Protein AF-0000000079071720 (afdb_homodimer)

Radius of gyration: 25.66 Å; Cα contacts (8 Å, |Δi|>4): 1327; chains: 2; bounding box: 51×74×59 Å

InterPro domains:
  IPR006680 Amidohydrolase-related [PF04909] (15-320)
  IPR032465 2-amino-3-carboxymuconate-6-semialdehyde decarboxylase [PTHR21240] (14-320)
  IPR032466 Metal-dependent hydrolase [SSF51556] (15-320)

Foldseek 3Di:
DPCLVQLPALLGAFEAAAEEAQDPLNQVQCVVLVNQAFLNHPGDDDDDPVVVVVLCSHHNNQAYEYDHAPPAQDSPDLVSSLVSQVVVLLVQLVSCVVPPLHYAYAGEASPPPQVSRQVVQCCSVPPSVHLAHEDEQDDPQHGCLDPSNVVVLVSCLVSLGEYEYHYHAHPCCVVPVVSPRCVVQVRLVSLLVRLLSCQQSCVCVVRVSYAYEREQLNRCCLPCQVVSQVVQCVVPPPPGGNSLVSQQSHAYENEDCCPPPSNLSSCNSYNLLRYAYHHNPPSPPSVRSSVVSNCLSPDPSADPVSSVNRRHVSVCVSRVVSPDDD/DPCLPQLPALLGAFEAAAEEAQDPLNQVQCVVLVNQAFLNHPGDDDDDPVVVVVLCSHHNNQAYEYDHAPPAQDSPDLVSSLVSQVVVLLVQLVSCVVPPLHYAYAGEASPPPQVSRQVVQCCSVPPSVHLAHEDEQDDPQHGCLDPSNVVVLVSCLVSLGEYEYHYHAHPPCVVPVVSPRCVVQVRLVSLLVRLLSCQQSCVCVVRVSYAYEREQLNRCCLPCQVVSQVVQCVVPPPPGGNSLVSQQSHAYENEDCCPPPSNLSSCNSYNLLRYAYHHNPPSPPSVRSSVVSNCLSVDPSADPVSSVNRRHVSVCVSRVSSPDDD

Solvent-accessible surface area (backbone atoms only — not comparable to full-atom values): 32870 Å² total; per-residue (Å²): 132,84,70,73,67,67,37,88,15,58,35,51,57,15,37,26,68,34,28,43,57,58,50,73,66,56,52,50,53,32,50,74,65,67,48,53,38,54,61,59,35,90,48,72,63,79,62,47,74,67,60,51,51,51,52,26,50,63,33,3,35,51,26,33,27,33,23,71,54,64,80,60,53,50,82,87,40,66,69,59,6,45,52,43,21,52,50,53,39,51,54,42,44,49,52,22,68,75,34,72,74,39,39,44,30,25,32,54,50,25,56,75,43,51,69,59,21,41,53,44,47,50,40,34,55,66,73,62,60,33,68,29,33,39,41,58,28,51,44,96,76,41,40,69,36,41,72,82,41,45,68,43,48,52,53,36,25,76,64,48,30,39,34,37,45,38,43,36,73,52,90,53,40,87,76,67,41,81,89,46,37,27,73,60,53,45,20,34,51,33,39,35,50,23,52,49,40,21,48,73,61,37,42,53,74,76,33,68,47,38,44,44,30,34,47,45,26,38,33,38,35,35,42,38,46,57,35,47,32,49,51,38,33,73,73,47,45,91,74,31,60,61,46,61,64,54,56,47,70,36,31,26,20,39,16,65,46,19,70,83,45,17,45,62,29,27,52,68,56,38,50,52,77,34,28,32,35,23,43,39,31,56,81,39,48,68,68,54,41,49,47,45,33,46,48,60,57,66,38,82,86,47,53,73,70,42,42,46,23,23,30,28,52,35,49,25,71,78,40,55,87,75,37,79,83,126,132,82,71,72,68,66,38,87,15,60,35,50,57,16,36,25,69,34,30,43,59,58,50,72,68,54,52,49,53,33,49,75,66,66,48,52,38,54,60,58,35,92,49,72,64,78,62,47,75,65,60,51,50,51,51,26,51,64,33,2,36,50,26,34,27,31,24,70,52,64,80,60,51,51,82,88,42,67,69,59,5,45,54,43,21,53,49,52,38,51,52,42,45,50,52,23,68,74,34,73,73,39,38,43,30,25,31,55,50,26,56,74,43,50,69,59,20,40,53,44,48,51,41,35,54,67,72,62,60,33,69,29,34,40,41,59,28,52,45,96,77,40,40,68,38,40,74,82,40,46,69,42,47,50,54,38,24,75,64,48,31,40,34,37,46,39,41,37,74,53,91,52,40,88,77,66,40,82,88,48,38,28,73,59,52,47,19,34,52,34,39,35,51,23,53,49,39,21,46,74,61,39,44,54,74,74,32,67,47,39,43,43,32,34,47,44,26,37,33,39,37,34,44,40,44,57,35,46,32,49,50,37,33,74,72,47,45,90,74,32,61,62,45,62,65,55,57,49,68,37,30,26,21,40,16,65,47,18,70,82,46,15,45,62,29,27,52,69,57,36,50,54,77,35,27,33,35,23,42,40,31,55,82,37,48,67,68,53,41,48,48,43,34,46,47,60,58,67,39,83,87,47,52,73,73,41,42,47,23,23,30,28,52,35,48,26,71,76,39,56,86,75,37,80,82,126

pLDDT: mean 95.18, std 9.93, range [27.53, 98.94]

Secondary structure (DSSP, 8-state):
-------SSTTTTEEEEEEE---HHHHHHHHHTT-SSGGG-SSPPP--HHHHHHHHHHHTEEEEEEE--TTTT-SS-HHHHHHHHHHHHHHHHHHHHHSTTTEEEEE---TT-HHHHHHHHHIIIIIS--SEEEEESEETTEETTSGGGHHHHHHHHHTT-EEEEE----TTHHHHSTTS-TTTTHHHHHHHHHHHHHHHTTHHHH-TT-EEEESGGGTTHHHHHHHHHHHHHHHHGGG---HHHHHHTSEEE-TTT-TTTHHHHHHHHS-GGGEE----TTTS-HHHHHHHHHHHHH-SSS-HHHHHIIIIIHHHHH-GGGS---/-------SSTTTTEEEEEEE---HHHHHHHHHTT-SSGGG-SSPPP--HHHHHHHHHHHTEEEEEEE--TTTT-SS-HHHHHHHHHHHHHHHHHHHHHSTTTEEEEE---TT-HHHHHHHHHIIIIIS--SEEEEESEETTEETTSGGGHHHHHHHHHTT-EEEEE----TTHHHHSTTS-TTTTHHHHHHHHHHHHHHHTTHHHH-TT-EEEESGGGTTHHHHHHHHHHHHHHHHGGG---HHHHHHTSEEE-TTT-TTTHHHHHHHHS-GGGEE----TTTS-HHHHHHHHHHHHH-SSS-HHHHHIIIIIHHHHH-GGGS---

Sequence (652 aa):
MHTTDAASGALGGAIDVHAHFVTSTLRTAMRDAGVEHPDGMPAIPEWSPQSALRLMDGTGVRAALLSVSSPGVHFGDDGAAVRLARSVNDEGAALVAEHPGRFGLMASLPLPDVAAAVSEAERALGELGADGIILLTQYAGRHLGDPVYEPLMAVLNERAAVVCLHPTSPVCWEATAMGYPRPMLEFPFETTRAVTNLILGGTVDRYPRISFVVPHAGAALPVLADRIAAFAMMRQGAAAVDAISSLRRLYFDVAGFSSPRALPALLGLTDDEHTLYGSDFPFTPDWVVEALAADLAASKVLTPPQMRRVRDENAVRLFPRFGPALMHTTDAASGALGGAIDVHAHFVTSTLRTAMRDAGVEHPDGMPAIPEWSPQSALRLMDGTGVRAALLSVSSPGVHFGDDGAAVRLARSVNDEGAALVAEHPGRFGLMASLPLPDVAAAVSEAERALGELGADGIILLTQYAGRHLGDPVYEPLMAVLNERAAVVCLHPTSPVCWEATAMGYPRPMLEFPFETTRAVTNLILGGTVDRYPRISFVVPHAGAALPVLADRIAAFAMMRQGAAAVDAISSLRRLYFDVAGFSSPRALPALLGLTDDEHTLYGSDFPFTPDWVVEALAADLAASKVLTPPQMRRVRDENAVRLFPRFGPAL

Structure (mmCIF, N/CA/C/O backbone):
data_AF-0000000079071720-model_v1
#
loop_
_entity.id
_entity.type
_entity.pdbx_description
1 polymer '6-methylsalicylate decarboxylase'
#
loop_
_atom_site.group_PDB
_atom_site.id
_atom_site.type_symbol
_atom_site.label_atom_id
_atom_site.label_alt_id
_atom_site.label_comp_id
_atom_site.label_asym_id
_atom_site.label_entity_id
_atom_site.label_seq_id
_atom_site.pdbx_PDB_ins_code
_atom_site.Cartn_x
_atom_site.Cartn_y
_atom_site.Cartn_z
_atom_site.occupancy
_atom_site.B_iso_or_equiv
_atom_site.auth_seq_id
_atom_site.auth_comp_id
_atom_site.auth_asym_id
_atom_site.auth_atom_id
_atom_site.pdbx_PDB_model_num
ATOM 1 N N . MET A 1 1 ? 23.453 32.594 28.969 1 27.53 1 MET A N 1
ATOM 2 C CA . MET A 1 1 ? 23.938 31.219 28.953 1 27.53 1 MET A CA 1
ATOM 3 C C . MET A 1 1 ? 22.781 30.234 28.859 1 27.53 1 MET A C 1
ATOM 5 O O . MET A 1 1 ? 22.156 29.906 29.875 1 27.53 1 MET A O 1
ATOM 9 N N . HIS A 1 2 ? 21.844 30.422 27.891 1 30.25 2 HIS A N 1
ATOM 10 C CA . HIS A 1 2 ? 20.594 29.703 27.656 1 30.25 2 HIS A CA 1
ATOM 11 C C . HIS A 1 2 ? 20.844 28.203 27.484 1 30.25 2 HIS A C 1
ATOM 13 O O . HIS A 1 2 ? 21.484 27.781 26.516 1 30.25 2 HIS A O 1
ATOM 19 N N . THR A 1 3 ? 21.156 27.578 28.562 1 32.97 3 THR A N 1
ATOM 20 C CA . THR A 1 3 ? 21.312 26.141 28.688 1 32.97 3 THR A CA 1
ATOM 21 C C . THR A 1 3 ? 20.172 25.406 27.969 1 32.97 3 THR A C 1
ATOM 23 O O . THR A 1 3 ? 19 25.578 28.312 1 32.97 3 THR A O 1
ATOM 26 N N . THR A 1 4 ? 20.234 25.406 26.688 1 36.91 4 THR A N 1
ATOM 27 C CA . THR A 1 4 ? 19.328 24.516 25.969 1 36.91 4 THR A CA 1
ATOM 28 C C . THR A 1 4 ? 19.25 23.141 26.656 1 36.91 4 THR A C 1
ATOM 30 O O . THR A 1 4 ? 20.25 22.406 26.688 1 36.91 4 THR A O 1
ATOM 33 N N . ASP A 1 5 ? 18.766 23.125 27.828 1 37.72 5 ASP A N 1
ATOM 34 C CA . ASP A 1 5 ? 18.547 21.844 28.5 1 37.72 5 ASP A CA 1
ATOM 35 C C . ASP A 1 5 ? 18.125 20.766 27.5 1 37.72 5 ASP A C 1
ATOM 37 O O . ASP A 1 5 ? 17.109 20.906 26.812 1 37.72 5 ASP A O 1
ATOM 41 N N . ALA A 1 6 ? 19.125 20.141 26.906 1 47.25 6 ALA A N 1
ATOM 42 C CA . ALA A 1 6 ? 18.844 18.906 26.172 1 47.25 6 ALA A CA 1
ATOM 43 C C . ALA A 1 6 ? 17.672 18.141 26.797 1 47.25 6 ALA A C 1
ATOM 45 O O . ALA A 1 6 ? 17.688 17.859 27.984 1 47.25 6 ALA A O 1
ATOM 46 N N . ALA A 1 7 ? 16.453 18.375 26.391 1 54.22 7 ALA A N 1
ATOM 47 C CA . ALA A 1 7 ? 15.336 17.516 26.781 1 54.22 7 ALA A CA 1
ATOM 48 C C . ALA A 1 7 ? 15.789 16.062 26.891 1 54.22 7 ALA A C 1
ATOM 50 O O . ALA A 1 7 ? 16.391 15.516 25.969 1 54.22 7 ALA A O 1
ATOM 51 N N . SER A 1 8 ? 15.898 15.523 28.016 1 67.94 8 SER A N 1
ATOM 52 C CA . SER A 1 8 ? 16.422 14.258 28.5 1 67.94 8 SER A CA 1
ATOM 53 C C . SER A 1 8 ? 15.727 13.07 27.844 1 67.94 8 SER A C 1
ATOM 55 O O . SER A 1 8 ? 16.156 11.93 28 1 67.94 8 SER A O 1
ATOM 57 N N . GLY A 1 9 ? 14.938 13.367 26.797 1 81.25 9 GLY A N 1
ATOM 58 C CA . GLY A 1 9 ? 14.258 12.227 26.203 1 81.25 9 GLY A CA 1
ATOM 59 C C . GLY A 1 9 ? 15 11.617 25.031 1 81.25 9 GLY A C 1
ATOM 60 O O . GLY A 1 9 ? 16.031 12.133 24.609 1 81.25 9 GLY A O 1
ATOM 61 N N . ALA A 1 10 ? 14.578 10.438 24.547 1 83.19 10 ALA A N 1
ATOM 62 C CA . ALA A 1 10 ? 15.242 9.648 23.5 1 83.19 10 ALA A CA 1
ATOM 63 C C . ALA A 1 10 ? 15.539 10.5 22.281 1 83.19 10 ALA A C 1
ATOM 65 O O . ALA A 1 10 ? 16.531 10.281 21.594 1 83.19 10 ALA A O 1
ATOM 66 N N . LEU A 1 11 ? 14.609 11.508 22.031 1 92.75 11 LEU A N 1
ATOM 67 C CA . LEU A 1 11 ? 14.75 12.359 20.859 1 92.75 11 LEU A CA 1
ATOM 68 C C . LEU A 1 11 ? 15.07 13.797 21.266 1 92.75 11 LEU A C 1
ATOM 70 O O . LEU A 1 11 ? 14.484 14.742 20.734 1 92.75 11 LEU A O 1
ATOM 74 N N . GLY A 1 12 ? 15.961 14.023 22.109 1 92.12 12 GLY A N 1
ATOM 75 C CA . GLY A 1 12 ? 16.266 15.328 22.672 1 92.12 12 GLY A CA 1
ATOM 76 C C . GLY A 1 12 ? 16.328 16.422 21.641 1 92.12 12 GLY A C 1
ATOM 77 O O . GLY A 1 12 ? 17.172 16.391 20.734 1 92.12 12 GLY A O 1
ATOM 78 N N . GLY A 1 13 ? 15.227 17.359 21.703 1 93.94 13 GLY A N 1
ATOM 79 C CA . GLY A 1 13 ? 15.203 18.531 20.828 1 93.94 13 GLY A CA 1
ATOM 80 C C . GLY A 1 13 ? 14.336 18.344 19.594 1 93.94 13 GLY A C 1
ATOM 81 O O . GLY A 1 13 ? 14.227 19.25 18.766 1 93.94 13 GLY A O 1
ATOM 82 N N . ALA A 1 14 ? 13.602 17.266 19.5 1 97.62 14 ALA A N 1
ATOM 83 C CA . ALA A 1 14 ? 12.836 16.922 18.312 1 97.62 14 ALA A CA 1
ATOM 84 C C . ALA A 1 14 ? 11.68 17.891 18.094 1 97.62 14 ALA A C 1
ATOM 86 O O . ALA A 1 14 ? 11.164 18.469 19.062 1 97.62 14 ALA A O 1
ATOM 87 N N . ILE A 1 15 ? 11.344 18.141 16.859 1 98.56 15 ILE A N 1
ATOM 88 C CA . ILE A 1 15 ? 10.141 18.844 16.469 1 98.56 15 ILE A CA 1
ATOM 89 C C . ILE A 1 15 ? 9.156 17.875 15.82 1 98.56 15 ILE A C 1
ATOM 91 O O . ILE A 1 15 ? 9.469 17.25 14.797 1 98.56 15 ILE A O 1
ATOM 95 N N . ASP A 1 16 ? 8.031 17.656 16.438 1 98.81 16 ASP A N 1
ATOM 96 C CA . ASP A 1 16 ? 6.969 16.766 15.992 1 98.81 16 ASP A CA 1
ATOM 97 C C . ASP A 1 16 ? 6.035 17.453 15 1 98.81 16 ASP A C 1
ATOM 99 O O . ASP A 1 16 ? 5.207 18.281 15.398 1 98.81 16 ASP A O 1
ATOM 103 N N . VAL A 1 17 ? 6.102 17.078 13.719 1 98.88 17 VAL A N 1
ATOM 104 C CA . VAL A 1 17 ? 5.344 17.812 12.711 1 98.88 17 VAL A CA 1
ATOM 105 C C . VAL A 1 17 ? 3.99 17.141 12.492 1 98.88 17 VAL A C 1
ATOM 107 O O . VAL A 1 17 ? 3.186 17.609 11.68 1 98.88 17 VAL A O 1
ATOM 110 N N . HIS A 1 18 ? 3.736 16.016 13.164 1 98.88 18 HIS A N 1
ATOM 111 C CA . HIS A 1 18 ? 2.508 15.242 13.031 1 98.88 18 HIS A CA 1
ATOM 112 C C . HIS A 1 18 ? 1.931 14.875 14.398 1 98.88 18 HIS A C 1
ATOM 114 O O . HIS A 1 18 ? 1.932 13.703 14.781 1 98.88 18 HIS A O 1
ATOM 120 N N . ALA A 1 19 ? 1.398 15.812 15.07 1 98.81 19 ALA A N 1
ATOM 121 C CA . ALA A 1 19 ? 0.645 15.672 16.312 1 98.81 19 ALA A CA 1
ATOM 122 C C . ALA A 1 19 ? -0.758 16.25 16.172 1 98.81 19 ALA A C 1
ATOM 124 O O . ALA A 1 19 ? -1.001 17.109 15.312 1 98.81 19 ALA A O 1
ATOM 125 N N . HIS A 1 20 ? -1.624 15.734 16.969 1 98.81 20 HIS A N 1
ATOM 126 C CA . HIS A 1 20 ? -3.002 16.203 16.891 1 98.81 20 HIS A CA 1
ATOM 127 C C . HIS A 1 20 ? -3.48 16.766 18.219 1 98.81 20 HIS A C 1
ATOM 129 O O . HIS A 1 20 ? -2.922 16.438 19.266 1 98.81 20 HIS A O 1
ATOM 135 N N . PHE A 1 21 ? -4.426 17.625 18.156 1 98.75 21 PHE A N 1
ATOM 136 C CA . PHE A 1 21 ? -5.199 18.031 19.328 1 98.75 21 PHE A CA 1
ATOM 137 C C . PHE A 1 21 ? -6.68 17.734 19.125 1 98.75 21 PHE A C 1
ATOM 139 O O . PHE A 1 21 ? -7.141 17.594 18 1 98.75 21 PHE A O 1
ATOM 146 N N . VAL A 1 22 ? -7.344 17.453 20.203 1 98.31 22 VAL A N 1
ATOM 147 C CA . VAL A 1 22 ? -8.797 17.312 20.219 1 98.31 22 VAL A CA 1
ATOM 148 C C . VAL A 1 22 ? -9.398 18.391 21.125 1 98.31 22 VAL A C 1
ATOM 150 O O . VAL A 1 22 ? -9.453 18.234 22.344 1 98.31 22 VAL A O 1
ATOM 153 N N . THR A 1 23 ? -9.844 19.422 20.5 1 97.19 23 THR A N 1
ATOM 154 C CA . THR A 1 23 ? -10.438 20.5 21.281 1 97.19 23 THR A CA 1
ATOM 155 C C . THR A 1 23 ? -11.82 20.109 21.781 1 97.19 23 THR A C 1
ATOM 157 O O . THR A 1 23 ? -12.414 19.156 21.297 1 97.19 23 THR A O 1
ATOM 160 N N . SER A 1 24 ? -12.305 20.875 22.766 1 95.75 24 SER A N 1
ATOM 161 C CA . SER A 1 24 ? -13.641 20.609 23.297 1 95.75 24 SER A CA 1
ATOM 162 C C . SER A 1 24 ? -14.703 20.797 22.219 1 95.75 24 SER A C 1
ATOM 164 O O . SER A 1 24 ? -15.648 20.016 22.125 1 95.75 24 SER A O 1
ATOM 166 N N . THR A 1 25 ? -14.492 21.781 21.391 1 98 25 THR A N 1
ATOM 167 C CA . THR A 1 25 ? -15.438 22.047 20.312 1 98 25 THR A CA 1
ATOM 168 C C . THR A 1 25 ? -15.445 20.922 19.297 1 98 25 THR A C 1
ATOM 170 O O . THR A 1 25 ? -16.516 20.484 18.844 1 98 25 THR A O 1
ATOM 173 N N . LEU A 1 26 ? -14.312 20.453 18.938 1 98.5 26 LEU A N 1
ATOM 174 C CA . LEU A 1 26 ? -14.203 19.359 17.969 1 98.5 26 LEU A CA 1
ATOM 175 C C . LEU A 1 26 ? -14.844 18.094 18.531 1 98.5 26 LEU A C 1
ATOM 177 O O . LEU A 1 26 ? -15.602 17.422 17.812 1 98.5 26 LEU A O 1
ATOM 181 N N . ARG A 1 27 ? -14.539 17.781 19.781 1 97.94 27 ARG A N 1
ATOM 182 C CA . ARG A 1 27 ? -15.102 16.578 20.406 1 97.94 27 ARG A CA 1
ATOM 183 C C . ARG A 1 27 ? -16.625 16.625 20.406 1 97.94 27 ARG A C 1
ATOM 185 O O . ARG A 1 27 ? -17.281 15.633 20.078 1 97.94 27 ARG A O 1
ATOM 192 N N . THR A 1 28 ? -17.141 17.766 20.781 1 97.88 28 THR A N 1
ATOM 193 C CA . THR A 1 28 ? -18.594 17.938 20.812 1 97.88 28 THR A CA 1
ATOM 194 C C . THR A 1 28 ? -19.172 17.781 19.406 1 97.88 28 THR A C 1
ATOM 196 O O . THR A 1 28 ? -20.188 17.094 19.234 1 97.88 28 THR A O 1
ATOM 199 N N . ALA A 1 29 ? -18.531 18.391 18.453 1 98.5 29 ALA A N 1
ATOM 200 C CA . ALA A 1 29 ? -19 18.297 17.062 1 98.5 29 ALA A CA 1
ATOM 201 C C . ALA A 1 29 ? -19 16.844 16.578 1 98.5 29 ALA A C 1
ATOM 203 O O . ALA A 1 29 ? -19.953 16.406 15.914 1 98.5 29 ALA A O 1
ATOM 204 N N . MET A 1 30 ? -17.969 16.094 16.906 1 98.19 30 MET A N 1
ATOM 205 C CA . MET A 1 30 ? -17.891 14.688 16.531 1 98.19 30 MET A CA 1
ATOM 206 C C . MET A 1 30 ? -19 13.875 17.172 1 98.19 30 MET A C 1
ATOM 208 O O . MET A 1 30 ? -19.672 13.086 16.516 1 98.19 30 MET A O 1
ATOM 212 N N . ARG A 1 31 ? -19.203 14.125 18.453 1 97.19 31 ARG A N 1
ATOM 213 C CA . ARG A 1 31 ? -20.25 13.414 19.188 1 97.19 31 ARG A CA 1
ATOM 214 C C . ARG A 1 31 ? -21.625 13.719 18.609 1 97.19 31 ARG A C 1
ATOM 216 O O . ARG A 1 31 ? -22.438 12.812 18.406 1 97.19 31 ARG A O 1
ATOM 223 N N . ASP A 1 32 ? -21.812 14.977 18.375 1 97.75 32 ASP A N 1
ATOM 224 C CA . ASP A 1 32 ? -23.094 15.406 17.828 1 97.75 32 ASP A CA 1
ATOM 225 C C . ASP A 1 32 ? -23.344 14.781 16.453 1 97.75 32 ASP A C 1
ATOM 227 O O . ASP A 1 32 ? -24.484 14.523 16.078 1 97.75 32 ASP A O 1
ATOM 231 N N . ALA A 1 33 ? -22.281 14.555 15.75 1 97.75 33 ALA A N 1
ATOM 232 C CA . ALA A 1 33 ? -22.375 13.977 14.414 1 97.75 33 ALA A CA 1
ATOM 233 C C . ALA A 1 33 ? -22.453 12.453 14.477 1 97.75 33 ALA A C 1
ATOM 235 O O . ALA A 1 33 ? -22.516 11.789 13.445 1 97.75 33 ALA A O 1
ATOM 236 N N . GLY A 1 34 ? -22.344 11.906 15.664 1 97 34 GLY A N 1
ATOM 237 C CA . GLY A 1 34 ? -22.422 10.461 15.852 1 97 34 GLY A CA 1
ATOM 238 C C . GLY A 1 34 ? -21.078 9.766 15.648 1 97 34 GLY A C 1
ATOM 239 O O . GLY A 1 34 ? -21.031 8.547 15.469 1 97 34 GLY A O 1
ATOM 240 N N . VAL A 1 35 ? -20 10.508 15.602 1 96.5 35 VAL A N 1
ATOM 241 C CA . VAL A 1 35 ? -18.672 9.945 15.43 1 96.5 35 VAL A CA 1
ATOM 242 C C . VAL A 1 35 ? -18.062 9.625 16.797 1 96.5 35 VAL A C 1
ATOM 244 O O . VAL A 1 35 ? -17.406 10.477 17.406 1 96.5 35 VAL A O 1
ATOM 247 N N . GLU A 1 36 ? -18.266 8.453 17.25 1 95.31 36 GLU A N 1
ATOM 248 C CA . GLU A 1 36 ? -17.719 8 18.531 1 95.31 36 GLU A CA 1
ATOM 249 C C . GLU A 1 36 ? -16.469 7.141 18.328 1 95.31 36 GLU A C 1
ATOM 251 O O . GLU A 1 36 ? -15.602 7.074 19.203 1 95.31 36 GLU A O 1
ATOM 256 N N . HIS A 1 37 ? -16.484 6.457 17.172 1 96.19 37 HIS A N 1
ATOM 257 C CA . HIS A 1 37 ? -15.375 5.59 16.781 1 96.19 37 HIS A CA 1
ATOM 258 C C . HIS A 1 37 ? -14.781 6.023 15.453 1 96.19 37 HIS A C 1
ATOM 260 O O . HIS A 1 37 ? -14.93 5.332 14.445 1 96.19 37 HIS A O 1
ATOM 266 N N . PRO A 1 38 ? -14.062 7.152 15.492 1 96.75 38 PRO A N 1
ATOM 267 C CA . PRO A 1 38 ? -13.57 7.691 14.227 1 96.75 38 PRO A CA 1
ATOM 268 C C . PRO A 1 38 ? -12.703 6.695 13.453 1 96.75 38 PRO A C 1
ATOM 270 O O . PRO A 1 38 ? -11.758 6.141 14.016 1 96.75 38 PRO A O 1
ATOM 273 N N . ASP A 1 39 ? -13.133 6.41 12.203 1 97.69 39 ASP A N 1
ATOM 274 C CA . ASP A 1 39 ? -12.398 5.559 11.273 1 97.69 39 ASP A CA 1
ATOM 275 C C . ASP A 1 39 ? -12.25 4.141 11.82 1 97.69 39 ASP A C 1
ATOM 277 O O . ASP A 1 39 ? -11.297 3.441 11.484 1 97.69 39 ASP A O 1
ATOM 281 N N . GLY A 1 40 ? -13.102 3.758 12.719 1 96.38 40 GLY A N 1
ATOM 282 C CA . GLY A 1 40 ? -13.109 2.41 13.266 1 96.38 40 GLY A CA 1
ATOM 283 C C . GLY A 1 40 ? -12.234 2.264 14.5 1 96.38 40 GLY A C 1
ATOM 284 O O . GLY A 1 40 ? -12.055 1.157 15.008 1 96.38 40 GLY A O 1
ATOM 285 N N . MET A 1 41 ? -11.703 3.381 14.977 1 95.94 41 MET A N 1
ATOM 286 C CA . MET A 1 41 ? -10.914 3.369 16.219 1 95.94 41 MET A CA 1
ATOM 287 C C . MET A 1 41 ? -11.82 3.211 17.438 1 95.94 41 MET A C 1
ATOM 289 O O . MET A 1 41 ? -13.023 3.482 17.359 1 95.94 41 MET A O 1
ATOM 293 N N . PRO A 1 42 ? -11.328 2.803 18.562 1 93.38 42 PRO A N 1
ATOM 294 C CA . PRO A 1 42 ? -12.195 2.443 19.688 1 93.38 42 PRO A CA 1
ATOM 295 C C . PRO A 1 42 ? -12.914 3.648 20.281 1 93.38 42 PRO A C 1
ATOM 297 O O . PRO A 1 42 ? -14.008 3.504 20.828 1 93.38 42 PRO A O 1
ATOM 300 N N . ALA A 1 43 ? -12.242 4.82 20.266 1 95.38 43 ALA A N 1
ATOM 301 C CA . ALA A 1 43 ? -12.836 6.031 20.828 1 95.38 43 ALA A CA 1
ATOM 302 C C . ALA A 1 43 ? -12.117 7.277 20.328 1 95.38 43 ALA A C 1
ATOM 304 O O . ALA A 1 43 ? -11.047 7.184 19.719 1 95.38 43 ALA A O 1
ATOM 305 N N . ILE A 1 44 ? -12.758 8.367 20.484 1 96.88 44 ILE A N 1
ATOM 306 C CA . ILE A 1 44 ? -12.039 9.633 20.391 1 96.88 44 ILE A CA 1
ATOM 307 C C . ILE A 1 44 ? -11.039 9.75 21.531 1 96.88 44 ILE A C 1
ATOM 309 O O . ILE A 1 44 ? -11.422 9.719 22.703 1 96.88 44 ILE A O 1
ATOM 313 N N . PRO A 1 45 ? -9.828 9.852 21.219 1 96.75 45 PRO A N 1
ATOM 314 C CA . PRO A 1 45 ? -8.867 9.859 22.328 1 96.75 45 PRO A CA 1
ATOM 315 C C . PRO A 1 45 ? -8.977 11.102 23.203 1 96.75 45 PRO A C 1
ATOM 317 O O . PRO A 1 45 ? -9.398 12.156 22.734 1 96.75 45 PRO A O 1
ATOM 320 N N . GLU A 1 46 ? -8.602 10.922 24.453 1 95.94 46 GLU A N 1
ATOM 321 C CA . GLU A 1 46 ? -8.461 12.078 25.328 1 95.94 46 GLU A CA 1
ATOM 322 C C . GLU A 1 46 ? -7.23 12.906 24.953 1 95.94 46 GLU A C 1
ATOM 324 O O . GLU A 1 46 ? -6.223 12.359 24.5 1 95.94 46 GLU A O 1
ATOM 329 N N . TRP A 1 47 ? -7.43 14.164 25.141 1 97.88 47 TRP A N 1
ATOM 330 C CA . TRP A 1 47 ? -6.297 15.047 24.891 1 97.88 47 TRP A CA 1
ATOM 331 C C . TRP A 1 47 ? -6.375 16.297 25.766 1 97.88 47 TRP A C 1
ATOM 333 O O . TRP A 1 47 ? -7.457 16.844 25.984 1 97.88 47 TRP A O 1
ATOM 343 N N . SER A 1 48 ? -5.258 16.703 26.281 1 98.06 48 SER A N 1
ATOM 344 C CA . SER A 1 48 ? -5.051 17.969 26.969 1 98.06 48 SER A CA 1
ATOM 345 C C . SER A 1 48 ? -3.646 18.516 26.734 1 98.06 48 SER A C 1
ATOM 347 O O . SER A 1 48 ? -2.732 17.766 26.391 1 98.06 48 SER A O 1
ATOM 349 N N . PRO A 1 49 ? -3.504 19.859 26.797 1 98.25 49 PRO A N 1
ATOM 350 C CA . PRO A 1 49 ? -2.143 20.375 26.672 1 98.25 49 PRO A CA 1
ATOM 351 C C . PRO A 1 49 ? -1.174 19.734 27.672 1 98.25 49 PRO A C 1
ATOM 353 O O . PRO A 1 49 ? -0.016 19.484 27.328 1 98.25 49 PRO A O 1
ATOM 356 N N . GLN A 1 50 ? -1.678 19.391 28.844 1 97.94 50 GLN A N 1
ATOM 357 C CA . GLN A 1 50 ? -0.825 18.812 29.875 1 97.94 50 GLN A CA 1
ATOM 358 C C . GLN A 1 50 ? -0.361 17.406 29.5 1 97.94 50 GLN A C 1
ATOM 360 O O . GLN A 1 50 ? 0.815 17.078 29.656 1 97.94 50 GLN A O 1
ATOM 365 N N . SER A 1 51 ? -1.279 16.625 29.016 1 97.38 51 SER A N 1
ATOM 366 C CA . SER A 1 51 ? -0.907 15.273 28.609 1 97.38 51 SER A CA 1
ATOM 367 C C . SER A 1 51 ? 0.05 15.297 27.422 1 97.38 51 SER A C 1
ATOM 369 O O . SER A 1 51 ? 0.978 14.484 27.344 1 97.38 51 SER A O 1
ATOM 371 N N . ALA A 1 52 ? -0.165 16.203 26.484 1 98.44 52 ALA A N 1
ATOM 372 C CA . ALA A 1 52 ? 0.717 16.359 25.328 1 98.44 52 ALA A CA 1
ATOM 373 C C . ALA A 1 52 ? 2.121 16.766 25.766 1 98.44 52 ALA A C 1
ATOM 375 O O . ALA A 1 52 ? 3.109 16.172 25.344 1 98.44 52 ALA A O 1
ATOM 376 N N . LEU A 1 53 ? 2.186 17.75 26.656 1 98.38 53 LEU A N 1
ATOM 377 C CA . LEU A 1 53 ? 3.469 18.25 27.125 1 98.38 53 LEU A CA 1
ATOM 378 C C . LEU A 1 53 ? 4.227 17.172 27.906 1 98.38 53 LEU A C 1
ATOM 380 O O . LEU A 1 53 ? 5.449 17.062 27.781 1 98.38 53 LEU A O 1
ATOM 384 N N . ARG A 1 54 ? 3.49 16.391 28.688 1 97.56 54 ARG A N 1
ATOM 385 C CA . ARG A 1 54 ? 4.121 15.312 29.422 1 97.56 54 ARG A CA 1
ATOM 386 C C . ARG A 1 54 ? 4.758 14.297 28.484 1 97.56 54 ARG A C 1
ATOM 388 O O . ARG A 1 54 ? 5.895 13.867 28.688 1 97.56 54 ARG A O 1
ATOM 395 N N . LEU A 1 55 ? 4.043 13.922 27.453 1 97.81 55 LEU A N 1
ATOM 396 C CA . LEU A 1 55 ? 4.57 12.969 26.484 1 97.81 55 LEU A CA 1
ATOM 397 C C . LEU A 1 55 ? 5.758 13.562 25.734 1 97.81 55 LEU A C 1
ATOM 399 O O . LEU A 1 55 ? 6.75 12.875 25.484 1 97.81 55 LEU A O 1
ATOM 403 N N . MET A 1 56 ? 5.625 14.82 25.344 1 98.25 56 MET A N 1
ATOM 404 C CA . MET A 1 56 ? 6.711 15.516 24.672 1 98.25 56 MET A CA 1
ATOM 405 C C . MET A 1 56 ? 7.977 15.508 25.516 1 98.25 56 MET A C 1
ATOM 407 O O . MET A 1 56 ? 9.047 15.125 25.047 1 98.25 56 MET A O 1
ATOM 411 N N . ASP A 1 57 ? 7.836 15.859 26.781 1 97.44 57 ASP A N 1
ATOM 412 C CA . ASP A 1 57 ? 8.984 15.891 27.688 1 97.44 57 ASP A CA 1
ATOM 413 C C . ASP A 1 57 ? 9.578 14.492 27.859 1 97.44 57 ASP A C 1
ATOM 415 O O . ASP A 1 57 ? 10.805 14.336 27.859 1 97.44 57 ASP A O 1
ATOM 419 N N . GLY A 1 58 ? 8.742 13.547 27.938 1 96.69 58 GLY A N 1
ATOM 420 C CA . GLY A 1 58 ? 9.188 12.18 28.141 1 96.69 58 GLY A CA 1
ATOM 421 C C . GLY A 1 58 ? 9.945 11.617 26.953 1 96.69 58 GLY A C 1
ATOM 422 O O . GLY A 1 58 ? 10.797 10.734 27.109 1 96.69 58 GLY A O 1
ATOM 423 N N . THR A 1 59 ? 9.664 12.133 25.766 1 97.5 59 THR A N 1
ATOM 424 C CA . THR A 1 59 ? 10.273 11.594 24.562 1 97.5 59 THR A CA 1
ATOM 425 C C . THR A 1 59 ? 11.352 12.539 24.031 1 97.5 59 THR A C 1
ATOM 427 O O . THR A 1 59 ? 12.07 12.195 23.078 1 97.5 59 THR A O 1
ATOM 430 N N . GLY A 1 60 ? 11.438 13.703 24.562 1 97.25 60 GLY A N 1
ATOM 431 C CA . GLY A 1 60 ? 12.469 14.648 24.156 1 97.25 60 GLY A CA 1
ATOM 432 C C . GLY A 1 60 ? 12.008 15.578 23.047 1 97.25 60 GLY A C 1
ATOM 433 O O . GLY A 1 60 ? 12.828 16.25 22.406 1 97.25 60 GLY A O 1
ATOM 434 N N . VAL A 1 61 ? 10.695 15.68 22.859 1 98.12 61 VAL A N 1
ATOM 435 C CA . VAL A 1 61 ? 10.133 16.562 21.844 1 98.12 61 VAL A CA 1
ATOM 436 C C . VAL A 1 61 ? 10.008 17.984 22.391 1 98.12 61 VAL A C 1
ATOM 438 O O . VAL A 1 61 ? 9.32 18.203 23.391 1 98.12 61 VAL A O 1
ATOM 441 N N . ARG A 1 62 ? 10.633 18.891 21.797 1 97.38 62 ARG A N 1
ATOM 442 C CA . ARG A 1 62 ? 10.633 20.266 22.312 1 97.38 62 ARG A CA 1
ATOM 443 C C . ARG A 1 62 ? 9.422 21.031 21.797 1 97.38 62 ARG A C 1
ATOM 445 O O . ARG A 1 62 ? 8.922 21.922 22.484 1 97.38 62 ARG A O 1
ATOM 452 N N . ALA A 1 63 ? 9.016 20.719 20.562 1 98.5 63 ALA A N 1
ATOM 453 C CA . ALA A 1 63 ? 7.859 21.391 19.969 1 98.5 63 ALA A CA 1
ATOM 454 C C . ALA A 1 63 ? 7.027 20.422 19.141 1 98.5 63 ALA A C 1
ATOM 456 O O . ALA A 1 63 ? 7.566 19.484 18.547 1 98.5 63 ALA A O 1
ATOM 457 N N . ALA A 1 64 ? 5.715 20.641 19.094 1 98.81 64 ALA A N 1
ATOM 458 C CA . ALA A 1 64 ? 4.797 19.828 18.312 1 98.81 64 ALA A CA 1
ATOM 459 C C . ALA A 1 64 ? 3.822 20.688 17.531 1 98.81 64 ALA A C 1
ATOM 461 O O . ALA A 1 64 ? 3.225 21.625 18.078 1 98.81 64 ALA A O 1
ATOM 462 N N . LEU A 1 65 ? 3.752 20.438 16.234 1 98.81 65 LEU A N 1
ATOM 463 C CA . LEU A 1 65 ? 2.748 21.094 15.414 1 98.81 65 LEU A CA 1
ATOM 464 C C . LEU A 1 65 ? 1.402 20.391 15.523 1 98.81 65 LEU A C 1
ATOM 466 O O . LEU A 1 65 ? 1.268 19.234 15.102 1 98.81 65 LEU A O 1
ATOM 470 N N . LEU A 1 66 ? 0.378 21.078 16.031 1 98.88 66 LEU A N 1
ATOM 471 C CA . LEU A 1 66 ? -0.934 20.516 16.328 1 98.88 66 LEU A CA 1
ATOM 472 C C . LEU A 1 66 ? -1.861 20.641 15.125 1 98.88 66 LEU A C 1
ATOM 474 O O . LEU A 1 66 ? -1.925 21.703 14.492 1 98.88 66 LEU A O 1
ATOM 478 N N . SER A 1 67 ? -2.527 19.594 14.781 1 98.88 67 SER A N 1
ATOM 479 C CA . SER A 1 67 ? -3.508 19.578 13.695 1 98.88 67 SER A CA 1
ATOM 480 C C . SER A 1 67 ? -4.723 18.734 14.062 1 98.88 67 SER A C 1
ATOM 482 O O . SER A 1 67 ? -4.684 17.969 15.023 1 98.88 67 SER A O 1
ATOM 484 N N . VAL A 1 68 ? -5.805 18.969 13.367 1 98.81 68 VAL A N 1
ATOM 485 C CA . VAL A 1 68 ? -6.984 18.109 13.461 1 98.81 68 VAL A CA 1
ATOM 486 C C . VAL A 1 68 ? -6.797 16.859 12.602 1 98.81 68 VAL A C 1
ATOM 488 O O . VAL A 1 68 ? -6.398 16.969 11.438 1 98.81 68 VAL A O 1
ATOM 491 N N . SER A 1 69 ? -7.023 15.703 13.164 1 98.44 69 SER A N 1
ATOM 492 C CA . SER A 1 69 ? -6.918 14.438 12.453 1 98.44 69 SER A CA 1
ATOM 493 C C . SER A 1 69 ? -8.203 14.125 11.688 1 98.44 69 SER A C 1
ATOM 495 O O . SER A 1 69 ? -9.086 14.969 11.578 1 98.44 69 SER A O 1
ATOM 497 N N . SER A 1 70 ? -8.195 13.023 11.055 1 98.38 70 SER A N 1
ATOM 498 C CA . SER A 1 70 ? -9.43 12.477 10.492 1 98.38 70 SER A CA 1
ATOM 499 C C . SER A 1 70 ? -10.492 12.281 11.57 1 98.38 70 SER A C 1
ATOM 501 O O . SER A 1 70 ? -10.18 11.844 12.68 1 98.38 70 SER A O 1
ATOM 503 N N . PRO A 1 71 ? -11.766 12.594 11.258 1 97.44 71 PRO A N 1
ATOM 504 C CA . PRO A 1 71 ? -12.391 12.828 9.953 1 97.44 71 PRO A CA 1
ATOM 505 C C . PRO A 1 71 ? -12.414 14.305 9.57 1 97.44 71 PRO A C 1
ATOM 507 O O . PRO A 1 71 ? -13.039 14.672 8.57 1 97.44 71 PRO A O 1
ATOM 510 N N . GLY A 1 72 ? -11.742 15.117 10.32 1 98.5 72 GLY A N 1
ATOM 511 C CA . GLY A 1 72 ? -11.688 16.531 9.984 1 98.5 72 GLY A CA 1
ATOM 512 C C . GLY A 1 72 ? -12.812 17.344 10.602 1 98.5 72 GLY A C 1
ATOM 513 O O . GLY A 1 72 ? -13.219 17.078 11.734 1 98.5 72 GLY A O 1
ATOM 514 N N . VAL A 1 73 ? -13.258 18.391 9.859 1 98.75 73 VAL A N 1
ATOM 515 C CA . VAL A 1 73 ? -14.18 19.328 10.477 1 98.75 73 VAL A CA 1
ATOM 516 C C . VAL A 1 73 ? -15.508 19.328 9.711 1 98.75 73 VAL A C 1
ATOM 518 O O . VAL A 1 73 ? -16.359 20.188 9.945 1 98.75 73 VAL A O 1
ATOM 521 N N . HIS A 1 74 ? -15.664 18.438 8.766 1 98.62 74 HIS A N 1
ATOM 522 C CA . HIS A 1 74 ? -16.875 18.375 7.957 1 98.62 74 HIS A CA 1
ATOM 523 C C . HIS A 1 74 ? -17.688 17.125 8.258 1 98.62 74 HIS A C 1
ATOM 525 O O . HIS A 1 74 ? -17.25 16.016 7.961 1 98.62 74 HIS A O 1
ATOM 531 N N . PHE A 1 75 ? -18.969 17.312 8.727 1 97.62 75 PHE A N 1
ATOM 532 C CA . PHE A 1 75 ? -19.812 16.188 9.102 1 97.62 75 PHE A CA 1
ATOM 533 C C . PHE A 1 75 ? -21.125 16.219 8.344 1 97.62 75 PHE A C 1
ATOM 535 O O . PHE A 1 75 ? -22.188 15.891 8.891 1 97.62 75 PHE A O 1
ATOM 542 N N . GLY A 1 76 ? -21.062 16.781 7.109 1 96.44 76 GLY A N 1
ATOM 543 C CA . GLY A 1 76 ? -22.219 16.688 6.238 1 96.44 76 GLY A CA 1
ATOM 544 C C . GLY A 1 76 ? -22.844 18.031 5.934 1 96.44 76 GLY A C 1
ATOM 545 O O . GLY A 1 76 ? -23.781 18.125 5.137 1 96.44 76 GLY A O 1
ATOM 546 N N . ASP A 1 77 ? -22.281 19.094 6.566 1 97.56 77 ASP A N 1
ATOM 547 C CA . ASP A 1 77 ? -22.844 20.422 6.391 1 97.56 77 ASP A CA 1
ATOM 548 C C . ASP A 1 77 ? -21.734 21.453 6.16 1 97.56 77 ASP A C 1
ATOM 550 O O . ASP A 1 77 ? -20.891 21.688 7.043 1 97.56 77 ASP A O 1
ATOM 554 N N . ASP A 1 78 ? -21.781 22.094 5.023 1 98 78 ASP A N 1
ATOM 555 C CA . ASP A 1 78 ? -20.719 23.016 4.629 1 98 78 ASP A CA 1
ATOM 556 C C . ASP A 1 78 ? -20.641 24.203 5.59 1 98 78 ASP A C 1
ATOM 558 O O . ASP A 1 78 ? -19.547 24.594 6.023 1 98 78 ASP A O 1
ATOM 562 N N . GLY A 1 79 ? -21.75 24.734 5.875 1 98.38 79 GLY A N 1
ATOM 563 C CA . GLY A 1 79 ? -21.766 25.875 6.785 1 98.38 79 GLY A CA 1
ATOM 564 C C . GLY A 1 79 ? -21.234 25.547 8.164 1 98.38 79 GLY A C 1
ATOM 565 O O . GLY A 1 79 ? -20.484 26.328 8.75 1 98.38 79 GLY A O 1
ATOM 566 N N . ALA A 1 80 ? -21.672 24.391 8.719 1 98.56 80 ALA A N 1
ATOM 567 C CA . ALA A 1 80 ? -21.172 23.938 10.016 1 98.56 80 ALA A CA 1
ATOM 568 C C . ALA A 1 80 ? -19.672 23.688 9.977 1 98.56 80 ALA A C 1
ATOM 570 O O . ALA A 1 80 ? -18.969 23.984 10.945 1 98.56 80 ALA A O 1
ATOM 571 N N . ALA A 1 81 ? -19.219 23.234 8.852 1 98.81 81 ALA A N 1
ATOM 572 C CA . ALA A 1 81 ? -17.797 22.969 8.695 1 98.81 81 ALA A CA 1
ATOM 573 C C . ALA A 1 81 ? -17 24.266 8.742 1 98.81 81 ALA A C 1
ATOM 575 O O . ALA A 1 81 ? -15.898 24.312 9.312 1 98.81 81 ALA A O 1
ATOM 576 N N . VAL A 1 82 ? -17.516 25.312 8.125 1 98.88 82 VAL A N 1
ATOM 577 C CA . VAL A 1 82 ? -16.859 26.609 8.141 1 98.88 82 VAL A CA 1
ATOM 578 C C . VAL A 1 82 ? -16.734 27.109 9.578 1 98.88 82 VAL A C 1
ATOM 580 O O . VAL A 1 82 ? -15.664 27.531 10.008 1 98.88 82 VAL A O 1
ATOM 583 N N . ARG A 1 83 ? -17.797 27 10.32 1 98.75 83 ARG A N 1
ATOM 584 C CA . ARG A 1 83 ? -17.797 27.453 11.703 1 98.75 83 ARG A CA 1
ATOM 585 C C . ARG A 1 83 ? -16.844 26.609 12.555 1 98.75 83 ARG A C 1
ATOM 587 O O . ARG A 1 83 ? -16.109 27.156 13.383 1 98.75 83 ARG A O 1
ATOM 594 N N . LEU A 1 84 ? -16.891 25.359 12.32 1 98.88 84 LEU A N 1
ATOM 595 C CA . LEU A 1 84 ? -16.062 24.453 13.117 1 98.88 84 LEU A CA 1
ATOM 596 C C . LEU A 1 84 ? -14.586 24.688 12.812 1 98.88 84 LEU A C 1
ATOM 598 O O . LEU A 1 84 ? -13.758 24.734 13.727 1 98.88 84 LEU A O 1
ATOM 602 N N . ALA A 1 85 ? -14.234 24.812 11.516 1 98.94 85 ALA A N 1
ATOM 603 C CA . ALA A 1 85 ? -12.852 25.094 11.148 1 98.94 85 ALA A CA 1
ATOM 604 C C . ALA A 1 85 ? -12.344 26.359 11.828 1 98.94 85 ALA A C 1
ATOM 606 O O . ALA A 1 85 ? -11.25 26.375 12.391 1 98.94 85 ALA A O 1
ATOM 607 N N . ARG A 1 86 ? -13.133 27.391 11.781 1 98.81 86 ARG A N 1
ATOM 608 C CA . ARG A 1 86 ? -12.766 28.656 12.414 1 98.81 86 ARG A CA 1
ATOM 609 C C . ARG A 1 86 ? -12.547 28.469 13.914 1 98.81 86 ARG A C 1
ATOM 611 O O . ARG A 1 86 ? -11.547 28.953 14.461 1 98.81 86 ARG A O 1
ATOM 618 N N . SER A 1 87 ? -13.461 27.766 14.555 1 98.75 87 SER A N 1
ATOM 619 C CA . SER A 1 87 ? -13.398 27.562 16 1 98.75 87 SER A CA 1
ATOM 620 C C . SER A 1 87 ? -12.156 26.766 16.391 1 98.75 87 SER A C 1
ATOM 622 O O . SER A 1 87 ? -11.438 27.141 17.312 1 98.75 87 SER A O 1
ATOM 624 N N . VAL A 1 88 ? -11.906 25.703 15.719 1 98.75 88 VAL A N 1
ATOM 625 C CA . VAL A 1 88 ? -10.789 24.844 16.078 1 98.75 88 VAL A CA 1
ATOM 626 C C . VAL A 1 88 ? -9.469 25.562 15.805 1 98.75 88 VAL A C 1
ATOM 628 O O . VAL A 1 88 ? -8.5 25.406 16.547 1 98.75 88 VAL A O 1
ATOM 631 N N . ASN A 1 89 ? -9.414 26.297 14.68 1 98.88 89 ASN A N 1
ATOM 632 C CA . ASN A 1 89 ? -8.203 27.078 14.391 1 98.88 89 ASN A CA 1
ATOM 633 C C . ASN A 1 89 ? -7.957 28.156 15.445 1 98.88 89 ASN A C 1
ATOM 635 O O . ASN A 1 89 ? -6.816 28.375 15.844 1 98.88 89 ASN A O 1
ATOM 639 N N . ASP A 1 90 ? -9.039 28.797 15.938 1 98.88 90 ASP A N 1
ATOM 640 C CA . ASP A 1 90 ? -8.914 29.797 17 1 98.88 90 ASP A CA 1
ATOM 641 C C . ASP A 1 90 ? -8.422 29.156 18.297 1 98.88 90 ASP A C 1
ATOM 643 O O . ASP A 1 90 ? -7.551 29.703 18.969 1 98.88 90 ASP A O 1
ATOM 647 N N . GLU A 1 91 ? -8.969 28.031 18.609 1 98.62 91 GLU A N 1
ATOM 648 C CA . GLU A 1 91 ? -8.539 27.297 19.797 1 98.62 91 GLU A CA 1
ATOM 649 C C . GLU A 1 91 ? -7.082 26.859 19.688 1 98.62 91 GLU A C 1
ATOM 651 O O . GLU A 1 91 ? -6.328 26.938 20.656 1 98.62 91 GLU A O 1
ATOM 656 N N . GLY A 1 92 ? -6.719 26.422 18.516 1 98.56 92 GLY A N 1
ATOM 657 C CA . GLY A 1 92 ? -5.332 26.062 18.281 1 98.56 92 GLY A CA 1
ATOM 658 C C . GLY A 1 92 ? -4.375 27.234 18.422 1 98.56 92 GLY A C 1
ATOM 659 O O . GLY A 1 92 ? -3.324 27.109 19.062 1 98.56 92 GLY A O 1
ATOM 660 N N . ALA A 1 93 ? -4.75 28.328 17.844 1 98.56 93 ALA A N 1
ATOM 661 C CA . ALA A 1 93 ? -3.924 29.531 17.953 1 98.56 93 ALA A CA 1
ATOM 662 C C . ALA A 1 93 ? -3.781 29.969 19.406 1 98.56 93 ALA A C 1
ATOM 664 O O . ALA A 1 93 ? -2.711 30.422 19.812 1 98.56 93 ALA A O 1
ATOM 665 N N . ALA A 1 94 ? -4.828 29.859 20.141 1 98.38 94 ALA A N 1
ATOM 666 C CA . ALA A 1 94 ? -4.789 30.188 21.562 1 98.38 94 ALA A CA 1
ATOM 667 C C . ALA A 1 94 ? -3.834 29.281 22.312 1 98.38 94 ALA A C 1
ATOM 669 O O . ALA A 1 94 ? -3.086 29.734 23.188 1 98.38 94 ALA A O 1
ATOM 670 N N . LEU A 1 95 ? -3.869 27.984 22.031 1 98.12 95 LEU A N 1
ATOM 671 C CA . LEU A 1 95 ? -2.971 27.016 22.641 1 98.12 95 LEU A CA 1
ATOM 672 C C . LEU A 1 95 ? -1.514 27.359 22.359 1 98.12 95 LEU A C 1
ATOM 674 O O . LEU A 1 95 ? -0.663 27.281 23.25 1 98.12 95 LEU A O 1
ATOM 678 N N . VAL A 1 96 ? -1.24 27.766 21.141 1 98.25 96 VAL A N 1
ATOM 679 C CA . VAL A 1 96 ? 0.111 28.156 20.75 1 98.25 96 VAL A CA 1
ATOM 680 C C . VAL A 1 96 ? 0.561 29.375 21.531 1 98.25 96 VAL A C 1
ATOM 682 O O . VAL A 1 96 ? 1.69 29.422 22.031 1 98.25 96 VAL A O 1
ATOM 685 N N . ALA A 1 97 ? -0.315 30.328 21.672 1 98.06 97 ALA A N 1
ATOM 686 C CA . ALA A 1 97 ? -0.001 31.547 22.406 1 98.06 97 ALA A CA 1
ATOM 687 C C . ALA A 1 97 ? 0.26 31.25 23.891 1 98.06 97 ALA A C 1
ATOM 689 O O . ALA A 1 97 ? 1.102 31.891 24.516 1 98.06 97 ALA A O 1
ATOM 690 N N . GLU A 1 98 ? -0.414 30.281 24.422 1 98.06 98 GLU A N 1
ATOM 691 C CA . GLU A 1 98 ? -0.295 29.922 25.828 1 98.06 98 GLU A CA 1
ATOM 692 C C . GLU A 1 98 ? 0.99 29.141 26.094 1 98.06 98 GLU A C 1
ATOM 694 O O . GLU A 1 98 ? 1.466 29.078 27.219 1 98.06 98 GLU A O 1
ATOM 699 N N . HIS A 1 99 ? 1.515 28.5 25.078 1 97.44 99 HIS A N 1
ATOM 700 C CA . HIS A 1 99 ? 2.709 27.688 25.219 1 97.44 99 HIS A CA 1
ATOM 701 C C . HIS A 1 99 ? 3.729 28 24.141 1 97.44 99 HIS A C 1
ATOM 703 O O . HIS A 1 99 ? 4.094 27.125 23.344 1 97.44 99 HIS A O 1
ATOM 709 N N . PRO A 1 100 ? 4.23 29.234 24.188 1 93.75 100 PRO A N 1
ATOM 710 C CA . PRO A 1 100 ? 5.145 29.656 23.125 1 93.75 100 PRO A CA 1
ATOM 711 C C . PRO A 1 100 ? 6.379 28.766 23.016 1 93.75 100 PRO A C 1
ATOM 713 O O . PRO A 1 100 ? 6.977 28.406 24.031 1 93.75 100 PRO A O 1
ATOM 716 N N . GLY A 1 101 ? 6.621 28.281 21.875 1 94.94 101 GLY A N 1
ATOM 717 C CA . GLY A 1 101 ? 7.801 27.469 21.609 1 94.94 101 GLY A CA 1
ATOM 718 C C . GLY A 1 101 ? 7.543 25.984 21.75 1 94.94 101 GLY A C 1
ATOM 719 O O . GLY A 1 101 ? 8.375 25.156 21.359 1 94.94 101 GLY A O 1
ATOM 720 N N . ARG A 1 102 ? 6.367 25.641 22.312 1 98 102 ARG A N 1
ATOM 721 C CA . ARG A 1 102 ? 6.09 24.234 22.562 1 98 102 ARG A CA 1
ATOM 722 C C . ARG A 1 102 ? 5.086 23.672 21.562 1 98 102 ARG A C 1
ATOM 724 O O . ARG A 1 102 ? 5.102 22.484 21.25 1 98 102 ARG A O 1
ATOM 731 N N . PHE A 1 103 ? 4.227 24.562 21.109 1 98.75 103 PHE A N 1
ATOM 732 C CA . PHE A 1 103 ? 3.225 24.141 20.141 1 98.75 103 PHE A CA 1
ATOM 733 C C . PHE A 1 103 ? 3.264 25.016 18.891 1 98.75 103 PHE A C 1
ATOM 735 O O . PHE A 1 103 ? 3.66 26.188 18.969 1 98.75 103 PHE A O 1
ATOM 742 N N . GLY A 1 104 ? 3.021 24.531 17.781 1 98.69 104 GLY A N 1
ATOM 743 C CA . GLY A 1 104 ? 2.621 25.188 16.547 1 98.69 104 GLY A CA 1
ATOM 744 C C . GLY A 1 104 ? 1.264 24.734 16.047 1 98.69 104 GLY A C 1
ATOM 745 O O . GLY A 1 104 ? 0.654 23.828 16.609 1 98.69 104 GLY A O 1
ATOM 746 N N . LEU A 1 105 ? 0.813 25.391 14.969 1 98.88 105 LEU A N 1
ATOM 747 C CA . LEU A 1 105 ? -0.535 25.094 14.5 1 98.88 105 LEU A CA 1
ATOM 748 C C . LEU A 1 105 ? -0.535 24.797 13 1 98.88 105 LEU A C 1
ATOM 750 O O . LEU A 1 105 ? 0.002 25.578 12.211 1 98.88 105 LEU A O 1
ATOM 754 N N . MET A 1 106 ? -1.059 23.656 12.617 1 98.94 106 MET A N 1
ATOM 755 C CA . MET A 1 106 ? -1.499 23.359 11.258 1 98.94 106 MET A CA 1
ATOM 756 C C . MET A 1 106 ? -3.01 23.516 11.125 1 98.94 106 MET A C 1
ATOM 758 O O . MET A 1 106 ? -3.773 22.688 11.609 1 98.94 106 MET A O 1
ATOM 762 N N . ALA A 1 107 ? -3.398 24.5 10.445 1 98.94 107 ALA A N 1
ATOM 763 C CA . ALA A 1 107 ? -4.801 24.922 10.461 1 98.94 107 ALA A CA 1
ATOM 764 C C . ALA A 1 107 ? -5.648 24.016 9.57 1 98.94 107 ALA A C 1
ATOM 766 O O . ALA A 1 107 ? -5.184 23.547 8.531 1 98.94 107 ALA A O 1
ATOM 767 N N . SER A 1 108 ? -6.926 23.828 9.961 1 98.94 108 SER A N 1
ATOM 768 C CA . SER A 1 108 ? -7.902 23.047 9.211 1 98.94 108 SER A CA 1
ATOM 769 C C . SER A 1 108 ? -8.688 23.922 8.242 1 98.94 108 SER A C 1
ATOM 771 O O . SER A 1 108 ? -8.867 25.125 8.484 1 98.94 108 SER A O 1
ATOM 773 N N . LEU A 1 109 ? -9.078 23.344 7.184 1 98.94 109 LEU A N 1
ATOM 774 C CA . LEU A 1 109 ? -9.883 24.047 6.195 1 98.94 109 LEU A CA 1
ATOM 775 C C . LEU A 1 109 ? -11.227 23.359 5.984 1 98.94 109 LEU A C 1
ATOM 777 O O . LEU A 1 109 ? -11.32 22.141 6.055 1 98.94 109 LEU A O 1
ATOM 781 N N . PRO A 1 110 ? -12.273 24.125 5.699 1 98.88 110 PRO A N 1
ATOM 782 C CA . PRO A 1 110 ? -13.625 23.578 5.586 1 98.88 110 PRO A CA 1
ATOM 783 C C . PRO A 1 110 ? -13.922 23.031 4.191 1 98.88 110 PRO A C 1
ATOM 785 O O . PRO A 1 110 ? -14.977 23.344 3.619 1 98.88 110 PRO A O 1
ATOM 788 N N . LEU A 1 111 ? -13.039 22.203 3.736 1 98.69 111 LEU A N 1
ATOM 789 C CA . LEU A 1 111 ? -13.328 21.5 2.492 1 98.69 111 LEU A CA 1
ATOM 790 C C . LEU A 1 111 ? -14.461 20.5 2.684 1 98.69 111 LEU A C 1
ATOM 792 O O . LEU A 1 111 ? -14.672 20 3.791 1 98.69 111 LEU A O 1
ATOM 796 N N . PRO A 1 112 ? -15.273 20.453 1.54 1 98.19 112 PRO A N 1
ATOM 797 C CA . PRO A 1 112 ? -15.008 20.672 0.115 1 98.19 112 PRO A CA 1
ATOM 798 C C . PRO A 1 112 ? -15.453 22.047 -0.367 1 98.19 112 PRO A C 1
ATOM 800 O O . PRO A 1 112 ? -15.367 22.344 -1.561 1 98.19 112 PRO A O 1
ATOM 803 N N . ASP A 1 113 ? -15.883 22.891 0.476 1 98.62 113 ASP A N 1
ATOM 804 C CA . ASP A 1 113 ? -16.188 24.25 0.082 1 98.62 113 ASP A CA 1
ATOM 805 C C . ASP A 1 113 ? -14.914 25.031 -0.221 1 98.62 113 ASP A C 1
ATOM 807 O O . ASP A 1 113 ? -14.312 25.641 0.677 1 98.62 113 ASP A O 1
ATOM 811 N N . VAL A 1 114 ? -14.586 25.172 -1.471 1 98.75 114 VAL A N 1
ATOM 812 C CA . VAL A 1 114 ? -13.289 25.672 -1.891 1 98.75 114 VAL A CA 1
ATOM 813 C C . VAL A 1 114 ? -13.18 27.172 -1.572 1 98.75 114 VAL A C 1
ATOM 815 O O . VAL A 1 114 ? -12.156 27.641 -1.08 1 98.75 114 VAL A O 1
ATOM 818 N N . ALA A 1 115 ? -14.203 27.875 -1.814 1 98.75 115 ALA A N 1
ATOM 819 C CA . ALA A 1 115 ? -14.18 29.312 -1.535 1 98.75 115 ALA A CA 1
ATOM 820 C C . ALA A 1 115 ? -13.961 29.578 -0.048 1 98.75 115 ALA A C 1
ATOM 822 O O . ALA A 1 115 ? -13.141 30.406 0.325 1 98.75 115 ALA A O 1
ATOM 823 N N . ALA A 1 116 ? -14.68 28.859 0.771 1 98.88 116 ALA A N 1
ATOM 824 C CA . ALA A 1 116 ? -14.516 29 2.217 1 98.88 116 ALA A CA 1
ATOM 825 C C . ALA A 1 116 ? -13.125 28.547 2.658 1 98.88 116 ALA A C 1
ATOM 827 O O . ALA A 1 116 ? -12.539 29.125 3.572 1 98.88 116 ALA A O 1
ATOM 828 N N . ALA A 1 117 ? -12.68 27.516 2.049 1 98.94 117 ALA A N 1
ATOM 829 C CA . ALA A 1 117 ? -11.352 27.016 2.369 1 98.94 117 ALA A CA 1
ATOM 830 C C . ALA A 1 117 ? -10.273 28.047 2.039 1 98.94 117 ALA A C 1
ATOM 832 O O . ALA A 1 117 ? -9.344 28.25 2.82 1 98.94 117 ALA A O 1
ATOM 833 N N . VAL A 1 118 ? -10.391 28.656 0.875 1 98.88 118 VAL A N 1
ATOM 834 C CA . VAL A 1 118 ? -9.453 29.703 0.473 1 98.88 118 VAL A CA 1
ATOM 835 C C . VAL A 1 118 ? -9.469 30.844 1.489 1 98.88 118 VAL A C 1
ATOM 837 O O . VAL A 1 118 ? -8.422 31.297 1.951 1 98.88 118 VAL A O 1
ATOM 840 N N . SER A 1 119 ? -10.648 31.25 1.852 1 98.88 119 SER A N 1
ATOM 841 C CA . SER A 1 119 ? -10.805 32.312 2.822 1 98.88 119 SER A CA 1
ATOM 842 C C . SER A 1 119 ? -10.172 31.953 4.16 1 98.88 119 SER A C 1
ATOM 844 O O . SER A 1 119 ? -9.445 32.75 4.75 1 98.88 119 SER A O 1
ATOM 846 N N . GLU A 1 120 ? -10.406 30.781 4.637 1 98.94 120 GLU A N 1
ATOM 847 C CA . GLU A 1 120 ? -9.875 30.359 5.926 1 98.94 120 GLU A CA 1
ATOM 848 C C . GLU A 1 120 ? -8.367 30.156 5.859 1 98.94 120 GLU A C 1
ATOM 850 O O . GLU A 1 120 ? -7.656 30.438 6.832 1 98.94 120 GLU A O 1
ATOM 855 N N . ALA A 1 121 ? -7.879 29.719 4.723 1 98.94 121 ALA A N 1
ATOM 856 C CA . ALA A 1 121 ? -6.434 29.578 4.551 1 98.94 121 ALA A CA 1
ATOM 857 C C . ALA A 1 121 ? -5.742 30.938 4.664 1 98.94 121 ALA A C 1
ATOM 859 O O . ALA A 1 121 ? -4.727 31.062 5.348 1 98.94 121 ALA A O 1
ATOM 860 N N . GLU A 1 122 ? -6.312 31.891 4.004 1 98.69 122 GLU A N 1
ATOM 861 C CA . GLU A 1 122 ? -5.762 33.25 4.062 1 98.69 122 GLU A CA 1
ATOM 862 C C . GLU A 1 122 ? -5.797 33.781 5.488 1 98.69 122 GLU A C 1
ATOM 864 O O . GLU A 1 122 ? -4.82 34.375 5.957 1 98.69 122 GLU A O 1
ATOM 869 N N . ARG A 1 123 ? -6.848 33.531 6.152 1 98.81 123 ARG A N 1
ATOM 870 C CA . ARG A 1 123 ? -6.973 34 7.531 1 98.81 123 ARG A CA 1
ATOM 871 C C . ARG A 1 123 ? -5.977 33.281 8.438 1 98.81 123 ARG A C 1
ATOM 873 O O . ARG A 1 123 ? -5.277 33.906 9.227 1 98.81 123 ARG A O 1
ATOM 880 N N . ALA A 1 124 ? -5.938 31.984 8.32 1 98.81 124 ALA A N 1
ATOM 881 C CA . ALA A 1 124 ? -5.102 31.156 9.188 1 98.81 124 ALA A CA 1
ATOM 882 C C . ALA A 1 124 ? -3.625 31.516 9.016 1 98.81 124 ALA A C 1
ATOM 884 O O . ALA A 1 124 ? -2.902 31.688 10 1 98.81 124 ALA A O 1
ATOM 885 N N . LEU A 1 125 ? -3.193 31.688 7.766 1 98.38 125 LEU A N 1
ATOM 886 C CA . LEU A 1 125 ? -1.781 31.922 7.473 1 98.38 125 LEU A CA 1
ATOM 887 C C . LEU A 1 125 ? -1.42 33.375 7.648 1 98.38 125 LEU A C 1
ATOM 889 O O . LEU A 1 125 ? -0.272 33.719 7.957 1 98.38 125 LEU A O 1
ATOM 893 N N . GLY A 1 126 ? -2.332 34.25 7.473 1 97.19 126 GLY A N 1
ATOM 894 C CA . GLY A 1 126 ? -2.062 35.688 7.508 1 97.19 126 GLY A CA 1
ATOM 895 C C . GLY A 1 126 ? -2.363 36.312 8.859 1 97.19 126 GLY A C 1
ATOM 896 O O . GLY A 1 126 ? -1.526 37.031 9.414 1 97.19 126 GLY A O 1
ATOM 897 N N . GLU A 1 127 ? -3.506 36.062 9.414 1 97.12 127 GLU A N 1
ATOM 898 C CA . GLU A 1 127 ? -3.988 36.719 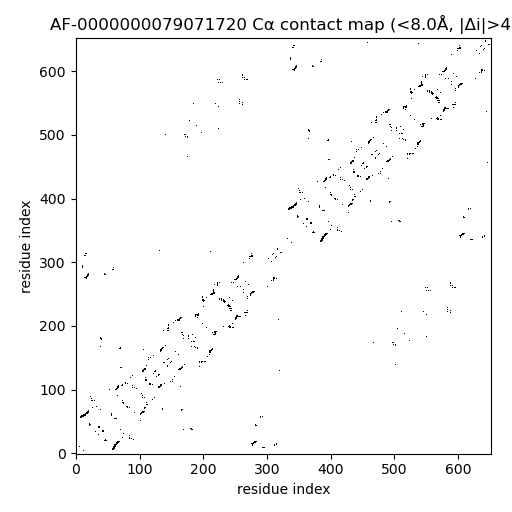10.609 1 97.12 127 GLU A CA 1
ATOM 899 C C . GLU A 1 127 ? -3.709 35.906 11.867 1 97.12 127 GLU A C 1
ATOM 901 O O . GLU A 1 127 ? -3.256 36.469 12.883 1 97.12 127 GLU A O 1
ATOM 906 N N . LEU A 1 128 ? -3.92 34.625 11.852 1 97.25 128 LEU A N 1
ATOM 907 C CA . LEU A 1 128 ? -3.832 33.781 13.039 1 97.25 128 LEU A CA 1
ATOM 908 C C . LEU A 1 128 ? -2.389 33.375 13.305 1 97.25 128 LEU A C 1
ATOM 910 O O . LEU A 1 128 ? -2.057 32.938 14.414 1 97.25 128 LEU A O 1
ATOM 914 N N . GLY A 1 129 ? -1.573 33.438 12.242 1 96.38 129 GLY A N 1
ATOM 915 C CA . GLY A 1 129 ? -0.18 33.031 12.391 1 96.38 129 GLY A CA 1
ATOM 916 C C . GLY A 1 129 ? 0.02 31.547 12.422 1 96.38 129 GLY A C 1
ATOM 917 O O . GLY A 1 129 ? 0.904 31.047 13.125 1 96.38 129 GLY A O 1
ATOM 918 N N . ALA A 1 130 ? -0.858 30.797 11.828 1 98.62 130 ALA A N 1
ATOM 919 C CA . ALA A 1 130 ? -0.665 29.344 11.703 1 98.62 130 ALA A CA 1
ATOM 920 C C . ALA A 1 130 ? 0.643 29.031 10.984 1 98.62 130 ALA A C 1
ATOM 922 O O . ALA A 1 130 ? 1.092 29.797 10.133 1 98.62 130 ALA A O 1
ATOM 923 N N . ASP A 1 131 ? 1.253 27.922 11.375 1 98.75 131 ASP A N 1
ATOM 924 C CA . ASP A 1 131 ? 2.531 27.5 10.797 1 98.75 131 ASP A CA 1
ATOM 925 C C . ASP A 1 131 ? 2.332 26.828 9.445 1 98.75 131 ASP A C 1
ATOM 927 O O . ASP A 1 131 ? 3.262 26.766 8.641 1 98.75 131 ASP A O 1
ATOM 931 N N . GLY A 1 132 ? 1.197 26.312 9.164 1 98.88 132 GLY A N 1
ATOM 932 C CA . GLY A 1 132 ? 0.839 25.625 7.934 1 98.88 132 GLY A CA 1
ATOM 933 C C . GLY A 1 132 ? -0.606 25.172 7.902 1 98.88 132 GLY A C 1
ATOM 934 O O . GLY A 1 132 ? -1.436 25.656 8.672 1 98.88 132 GLY A O 1
ATOM 935 N N . ILE A 1 133 ? -0.881 24.297 6.941 1 98.94 133 ILE A N 1
ATOM 936 C CA . ILE A 1 133 ? -2.234 23.797 6.707 1 98.94 133 ILE A CA 1
ATOM 937 C C . ILE A 1 133 ? -2.24 22.281 6.754 1 98.94 133 ILE A C 1
ATOM 939 O O . ILE A 1 133 ? -1.306 21.625 6.27 1 98.94 133 ILE A O 1
ATOM 943 N N . ILE A 1 134 ? -3.279 21.688 7.398 1 98.94 134 ILE A N 1
ATOM 944 C CA . ILE A 1 134 ? -3.508 20.25 7.312 1 98.94 134 ILE A CA 1
ATOM 945 C C . ILE A 1 134 ? -4.648 19.969 6.34 1 98.94 134 ILE A C 1
ATOM 947 O O . ILE A 1 134 ? -5.684 20.641 6.367 1 98.94 134 ILE A O 1
ATOM 951 N N . LEU A 1 135 ? -4.402 19.094 5.43 1 98.94 135 LEU A N 1
ATOM 952 C CA . LEU A 1 135 ? -5.434 18.656 4.492 1 98.94 135 LEU A CA 1
ATOM 953 C C . LEU A 1 135 ? -5.605 17.141 4.543 1 98.94 135 LEU A C 1
ATOM 955 O O . LEU A 1 135 ? -4.625 16.406 4.672 1 98.94 135 LEU A O 1
ATOM 959 N N . LEU A 1 136 ? -6.852 16.703 4.406 1 98.81 136 LEU A N 1
ATOM 960 C CA . LEU A 1 136 ? -7.113 15.273 4.258 1 98.81 136 LEU A CA 1
ATOM 961 C C . LEU A 1 136 ? -6.836 14.82 2.832 1 98.81 136 LEU A C 1
ATOM 963 O O . LEU A 1 136 ? -6.766 15.641 1.915 1 98.81 136 LEU A O 1
ATOM 967 N N . THR A 1 137 ? -6.715 13.562 2.654 1 98.38 137 THR A N 1
ATOM 968 C CA . THR A 1 137 ? -6.348 12.969 1.377 1 98.38 137 THR A CA 1
ATOM 969 C C . THR A 1 137 ? -7.457 13.156 0.349 1 98.38 137 THR A C 1
ATOM 971 O O . THR A 1 137 ? -7.203 13.141 -0.858 1 98.38 137 THR A O 1
ATOM 974 N N . GLN A 1 138 ? -8.633 13.281 0.847 1 97.38 138 GLN A N 1
ATOM 975 C CA . GLN A 1 138 ? -9.773 13.508 -0.039 1 97.38 138 GLN A CA 1
ATOM 976 C C . GLN A 1 138 ? -10.93 14.164 0.704 1 97.38 138 GLN A C 1
ATOM 978 O O . GLN A 1 138 ? -11 14.109 1.934 1 97.38 138 GLN A O 1
ATOM 983 N N . TYR A 1 139 ? -11.75 14.812 -0.018 1 97.75 139 TYR A N 1
ATOM 984 C CA . TYR A 1 139 ? -12.992 15.406 0.468 1 97.75 139 TYR A CA 1
ATOM 985 C C . TYR A 1 139 ? -14.164 15.047 -0.439 1 97.75 139 TYR A C 1
ATOM 987 O O . TYR A 1 139 ? -14.156 15.375 -1.629 1 97.75 139 TYR A O 1
ATOM 995 N N . ALA A 1 140 ? -15.102 14.352 0.107 1 93.94 140 ALA A N 1
ATOM 996 C CA . ALA A 1 140 ? -16.281 13.914 -0.633 1 93.94 140 ALA A CA 1
ATOM 997 C C . ALA A 1 140 ? -15.891 13.117 -1.872 1 93.94 140 ALA A C 1
ATOM 999 O O . ALA A 1 140 ? -16.453 13.328 -2.955 1 93.94 140 ALA A O 1
ATOM 1000 N N . GLY A 1 141 ? -14.883 12.367 -1.729 1 94 141 GLY A N 1
ATOM 1001 C CA . GLY A 1 141 ? -14.5 11.43 -2.775 1 94 141 GLY A CA 1
ATOM 1002 C C . GLY A 1 141 ? -13.523 12.016 -3.771 1 94 141 GLY A C 1
ATOM 1003 O O . GLY A 1 141 ? -13.039 11.312 -4.66 1 94 141 GLY A O 1
ATOM 1004 N N . ARG A 1 142 ? -13.156 13.281 -3.609 1 96.44 142 ARG A N 1
ATOM 1005 C CA . ARG A 1 142 ? -12.227 13.922 -4.535 1 96.44 142 ARG A CA 1
ATOM 1006 C C . ARG A 1 142 ? -10.859 14.117 -3.883 1 96.44 142 ARG A C 1
ATOM 1008 O O . ARG A 1 142 ? -10.766 14.688 -2.795 1 96.44 142 ARG A O 1
ATOM 1015 N N . HIS A 1 143 ? -9.852 13.656 -4.582 1 98.06 143 HIS A N 1
ATOM 1016 C CA . HIS A 1 143 ? -8.492 13.836 -4.09 1 98.06 143 HIS A CA 1
ATOM 1017 C C . HIS A 1 143 ? -7.984 15.242 -4.383 1 98.06 143 HIS A C 1
ATOM 1019 O O . HIS A 1 143 ? -8.547 15.953 -5.219 1 98.06 143 HIS A O 1
ATOM 1025 N N . LEU A 1 144 ? -6.941 15.633 -3.758 1 97.12 144 LEU A N 1
ATOM 1026 C CA . LEU A 1 144 ? -6.473 17.016 -3.697 1 97.12 144 LEU A CA 1
ATOM 1027 C C . LEU A 1 144 ? -5.945 17.469 -5.055 1 97.12 144 LEU A C 1
ATOM 1029 O O . LEU A 1 144 ? -5.801 18.672 -5.301 1 97.12 144 LEU A O 1
ATOM 1033 N N . GLY A 1 145 ? -5.613 16.516 -5.93 1 97.12 145 GLY A N 1
ATOM 1034 C CA . GLY A 1 145 ? -5.145 16.875 -7.254 1 97.12 145 GLY A CA 1
ATOM 1035 C C . GLY A 1 145 ? -6.273 17.188 -8.219 1 97.12 145 GLY A C 1
ATOM 1036 O O . GLY A 1 145 ? -6.027 17.562 -9.367 1 97.12 145 GLY A O 1
ATOM 1037 N N . ASP A 1 146 ? -7.492 17.047 -7.77 1 97.38 146 ASP A N 1
ATOM 1038 C CA . ASP A 1 146 ? -8.648 17.375 -8.594 1 97.38 146 ASP A CA 1
ATOM 1039 C C . ASP A 1 146 ? -8.656 18.859 -8.969 1 97.38 146 ASP A C 1
ATOM 1041 O O . ASP A 1 146 ? -8.359 19.719 -8.125 1 97.38 146 ASP A O 1
ATOM 1045 N N . PRO A 1 147 ? -9.047 19.203 -10.141 1 97.44 147 PRO A N 1
ATOM 1046 C CA . PRO A 1 147 ? -9.039 20.594 -10.609 1 97.44 147 PRO A CA 1
ATOM 1047 C C . PRO A 1 147 ? -9.906 21.516 -9.75 1 97.44 147 PRO A C 1
ATOM 1049 O O . PRO A 1 147 ? -9.672 22.719 -9.688 1 97.44 147 PRO A O 1
ATOM 1052 N N . VAL A 1 148 ? -10.844 20.969 -9.062 1 98.12 148 VAL A N 1
ATOM 1053 C CA . VAL A 1 148 ? -11.742 21.766 -8.242 1 98.12 148 VAL A CA 1
ATOM 1054 C C . VAL A 1 148 ? -10.961 22.453 -7.125 1 98.12 148 VAL A C 1
ATOM 1056 O O . VAL A 1 148 ? -11.367 23.516 -6.637 1 98.12 148 VAL A O 1
ATOM 1059 N N . TYR A 1 149 ? -9.781 21.953 -6.812 1 98.56 149 TYR A N 1
ATOM 1060 C CA . TYR A 1 149 ? -9.031 22.469 -5.676 1 98.56 149 TYR A CA 1
ATOM 1061 C C . TYR A 1 149 ? -7.934 23.422 -6.141 1 98.56 149 TYR A C 1
ATOM 1063 O O . TYR A 1 149 ? -7.133 23.891 -5.332 1 98.56 149 TYR A O 1
ATOM 1071 N N . GLU A 1 150 ? -7.871 23.75 -7.445 1 98.5 150 GLU A N 1
ATOM 1072 C CA . GLU A 1 150 ? -6.832 24.609 -8.023 1 98.5 150 GLU A CA 1
ATOM 1073 C C . GLU A 1 150 ? -6.801 25.969 -7.348 1 98.5 150 GLU A C 1
ATOM 1075 O O . GLU A 1 150 ? -5.727 26.5 -7.059 1 98.5 150 GLU A O 1
ATOM 1080 N N . PRO A 1 151 ? -7.977 26.562 -7.07 1 98.81 151 PRO A N 1
ATOM 1081 C CA . PRO A 1 151 ? -7.922 27.875 -6.41 1 98.81 151 PRO A CA 1
ATOM 1082 C C . PRO A 1 151 ? -7.238 27.812 -5.047 1 98.81 151 PRO A C 1
ATOM 1084 O O . PRO A 1 151 ? -6.504 28.734 -4.68 1 98.81 151 PRO A O 1
ATOM 1087 N N . LEU A 1 152 ? -7.492 26.766 -4.359 1 98.88 152 LEU A N 1
ATOM 1088 C CA . LEU A 1 152 ? -6.832 26.625 -3.066 1 98.88 152 LEU A CA 1
ATOM 1089 C C . LEU A 1 152 ? -5.332 26.406 -3.242 1 98.88 152 LEU A C 1
ATOM 1091 O O . LEU A 1 152 ? -4.527 27.016 -2.533 1 98.88 152 LEU A O 1
ATOM 1095 N N . MET A 1 153 ? -4.953 25.562 -4.199 1 98.88 153 MET A N 1
ATOM 1096 C CA . MET A 1 153 ? -3.541 25.297 -4.449 1 98.88 153 MET A CA 1
ATOM 1097 C C . MET A 1 153 ? -2.805 26.578 -4.836 1 98.88 153 MET A C 1
ATOM 1099 O O . MET A 1 153 ? -1.66 26.781 -4.426 1 98.88 153 MET A O 1
ATOM 1103 N N . ALA A 1 154 ? -3.465 27.391 -5.562 1 98.81 154 ALA A N 1
ATOM 1104 C CA . ALA A 1 154 ? -2.865 28.656 -5.984 1 98.81 154 ALA A CA 1
ATOM 1105 C C . ALA A 1 154 ? -2.545 29.531 -4.781 1 98.81 154 ALA A C 1
ATOM 1107 O O . ALA A 1 154 ? -1.449 30.094 -4.688 1 98.81 154 ALA A O 1
ATOM 1108 N N . VAL A 1 155 ? -3.445 29.625 -3.869 1 98.75 155 VAL A N 1
ATOM 1109 C CA . VAL A 1 155 ? -3.268 30.453 -2.686 1 98.75 155 VAL A CA 1
ATOM 1110 C C . VAL A 1 155 ? -2.166 29.875 -1.804 1 98.75 155 VAL A C 1
ATOM 1112 O O . VAL A 1 155 ? -1.317 30.609 -1.291 1 98.75 155 VAL A O 1
ATOM 1115 N N . LEU A 1 156 ? -2.148 28.594 -1.628 1 98.88 156 LEU A N 1
ATOM 1116 C CA . LEU A 1 156 ? -1.136 27.938 -0.809 1 98.88 156 LEU A CA 1
ATOM 1117 C C . LEU A 1 156 ? 0.25 28.094 -1.424 1 98.88 156 LEU A C 1
ATOM 1119 O O . LEU A 1 156 ? 1.233 28.297 -0.706 1 98.88 156 LEU A O 1
ATOM 1123 N N . ASN A 1 157 ? 0.258 28.031 -2.736 1 98.88 157 ASN A N 1
ATOM 1124 C CA . ASN A 1 157 ? 1.514 28.219 -3.453 1 98.88 157 ASN A CA 1
ATOM 1125 C C . ASN A 1 157 ? 2.021 29.656 -3.324 1 98.88 157 ASN A C 1
ATOM 1127 O O . ASN A 1 157 ? 3.213 29.875 -3.1 1 98.88 157 ASN A O 1
ATOM 1131 N N . GLU A 1 158 ? 1.127 30.594 -3.471 1 98.56 158 GLU A N 1
ATOM 1132 C CA . GLU A 1 158 ? 1.49 32 -3.34 1 98.56 158 GLU A CA 1
ATOM 1133 C C . GLU A 1 158 ? 2.109 32.281 -1.974 1 98.56 158 GLU A C 1
ATOM 1135 O O . GLU A 1 158 ? 3.029 33.094 -1.86 1 98.56 158 GLU A O 1
ATOM 1140 N N . ARG A 1 159 ? 1.718 31.578 -1.007 1 98.12 159 ARG A N 1
ATOM 1141 C CA . ARG A 1 159 ? 2.15 31.797 0.37 1 98.12 159 ARG A CA 1
ATOM 1142 C C . ARG A 1 159 ? 3.309 30.875 0.733 1 98.12 159 ARG A C 1
ATOM 1144 O O . ARG A 1 159 ? 3.777 30.875 1.873 1 98.12 159 ARG A O 1
ATOM 1151 N N . ALA A 1 160 ? 3.729 30.062 -0.179 1 98.56 160 ALA A N 1
ATOM 1152 C CA . ALA A 1 160 ? 4.758 29.062 0.076 1 98.56 160 ALA A CA 1
ATOM 1153 C C . ALA A 1 160 ? 4.43 28.234 1.319 1 98.56 160 ALA A C 1
ATOM 1155 O O . ALA A 1 160 ? 5.277 28.062 2.197 1 98.56 160 ALA A O 1
ATOM 1156 N N . ALA A 1 161 ? 3.201 27.797 1.335 1 98.81 161 ALA A N 1
ATOM 1157 C CA . ALA A 1 161 ? 2.674 27.141 2.531 1 98.81 161 ALA A CA 1
ATOM 1158 C C . ALA A 1 161 ? 3.266 25.75 2.703 1 98.81 161 ALA A C 1
ATOM 1160 O O . ALA A 1 161 ? 3.584 25.078 1.719 1 98.81 161 ALA A O 1
ATOM 1161 N N . VAL A 1 162 ? 3.451 25.328 3.98 1 98.94 162 VAL A N 1
ATOM 1162 C CA . VAL A 1 162 ? 3.645 23.922 4.324 1 98.94 162 VAL A CA 1
ATOM 1163 C C . VAL A 1 162 ? 2.289 23.234 4.508 1 98.94 162 VAL A C 1
ATOM 1165 O O . VAL A 1 162 ? 1.432 23.734 5.242 1 98.94 162 VAL A O 1
ATOM 1168 N N . VAL A 1 163 ? 2.074 22.172 3.773 1 98.94 163 VAL A N 1
ATOM 1169 C CA . VAL A 1 163 ? 0.814 21.453 3.822 1 98.94 163 VAL A CA 1
ATOM 1170 C C . VAL A 1 163 ? 1.066 20.016 4.297 1 98.94 163 VAL A C 1
ATOM 1172 O O . VAL A 1 163 ? 1.701 19.219 3.594 1 98.94 163 VAL A O 1
ATOM 1175 N N . CYS A 1 164 ? 0.569 19.688 5.496 1 98.94 164 CYS A N 1
ATOM 1176 C CA . CYS A 1 164 ? 0.583 18.312 5.969 1 98.94 164 CYS A CA 1
ATOM 1177 C C . CYS A 1 164 ? -0.652 17.562 5.488 1 98.94 164 CYS A C 1
ATOM 1179 O O . CYS A 1 164 ? -1.772 18.062 5.602 1 98.94 164 CYS A O 1
ATOM 1181 N N . LEU A 1 165 ? -0.375 16.422 4.938 1 98.94 165 LEU A N 1
ATOM 1182 C CA . LEU A 1 165 ? -1.473 15.547 4.543 1 98.94 165 LEU A CA 1
ATOM 1183 C C . LEU A 1 165 ? -1.823 14.578 5.668 1 98.94 165 LEU A C 1
ATOM 1185 O O . LEU A 1 165 ? -0.941 14.125 6.402 1 98.94 165 LEU A O 1
ATOM 1189 N N . HIS A 1 166 ? -3.047 14.305 5.797 1 98.94 166 HIS A N 1
ATOM 1190 C CA . HIS A 1 166 ? -3.527 13.258 6.691 1 98.94 166 HIS A CA 1
ATOM 1191 C C . HIS A 1 166 ? -4.578 12.391 6.004 1 98.94 166 HIS A C 1
ATOM 1193 O O . HIS A 1 166 ? -5.5 12.906 5.371 1 98.94 166 HIS A O 1
ATOM 1199 N N . PRO A 1 167 ? -4.402 11.102 6.094 1 98.75 167 PRO A N 1
ATOM 1200 C CA . PRO A 1 167 ? -5.391 10.227 5.461 1 98.75 167 PRO A CA 1
ATOM 1201 C C . PRO A 1 167 ? -6.746 10.266 6.168 1 98.75 167 PRO A C 1
ATOM 1203 O O . PRO A 1 167 ? -6.828 10.672 7.328 1 98.75 167 PRO A O 1
ATOM 1206 N N . THR A 1 168 ? -7.738 9.93 5.438 1 98.44 168 THR A N 1
ATOM 1207 C CA . THR A 1 168 ? -9.078 9.664 5.945 1 98.44 168 THR A CA 1
ATOM 1208 C C . THR A 1 168 ? -9.656 8.406 5.305 1 98.44 168 THR A C 1
ATOM 1210 O O . THR A 1 168 ? -9.031 7.805 4.426 1 98.44 168 THR A O 1
ATOM 1213 N N . SER A 1 169 ? -10.805 7.934 5.789 1 97.69 169 SER A N 1
ATOM 1214 C CA . SER A 1 169 ? -11.422 6.734 5.238 1 97.69 169 SER A CA 1
ATOM 1215 C C . SER A 1 169 ? -11.781 6.922 3.768 1 97.69 169 SER A C 1
ATOM 1217 O O . SER A 1 169 ? -12.359 7.945 3.389 1 97.69 169 SER A O 1
ATOM 1219 N N . PRO A 1 170 ? -11.445 5.973 2.941 1 96.31 170 PRO A N 1
ATOM 1220 C CA . PRO A 1 170 ? -11.898 6.062 1.551 1 96.31 170 PRO A CA 1
ATOM 1221 C C . PRO A 1 170 ? -13.406 5.871 1.409 1 96.31 170 PRO A C 1
ATOM 1223 O O . PRO A 1 170 ? -14.055 5.367 2.328 1 96.31 170 PRO A O 1
ATOM 1226 N N . VAL A 1 171 ? -14.039 6.316 0.339 1 92.81 171 VAL A N 1
ATOM 1227 C CA . VAL A 1 171 ? -15.477 6.285 0.098 1 92.81 171 VAL A CA 1
ATOM 1228 C C . VAL A 1 171 ? -15.984 4.848 0.173 1 92.81 171 VAL A C 1
ATOM 1230 O O . VAL A 1 171 ? -17.141 4.609 0.514 1 92.81 171 VAL A O 1
ATOM 1233 N N . CYS A 1 172 ? -15.312 3.789 0.024 1 92.31 172 CYS A N 1
ATOM 1234 C CA . CYS A 1 172 ? -15.773 2.404 -0.034 1 92.31 172 CYS A CA 1
ATOM 1235 C C . CYS A 1 172 ? -15.141 1.576 1.078 1 92.31 172 CYS A C 1
ATOM 1237 O O . CYS A 1 172 ? -15.062 0.35 0.979 1 92.31 172 CYS A O 1
ATOM 1239 N N . TRP A 1 173 ? -14.891 2.258 2.148 1 94.5 173 TRP A N 1
ATOM 1240 C CA . TRP A 1 173 ? -14.141 1.58 3.199 1 94.5 173 TRP A CA 1
ATOM 1241 C C . TRP A 1 173 ? -14.938 0.416 3.775 1 94.5 173 TRP A C 1
ATOM 1243 O O . TRP A 1 173 ? -14.367 -0.583 4.215 1 94.5 173 TRP A O 1
ATOM 1253 N N . GLU A 1 174 ? -16.25 0.472 3.744 1 95.06 174 GLU A N 1
ATOM 1254 C CA . GLU A 1 174 ? -17.078 -0.583 4.32 1 95.06 174 GLU A CA 1
ATOM 1255 C C . GLU A 1 174 ? -16.859 -1.91 3.6 1 95.06 174 GLU A C 1
ATOM 1257 O O . GLU A 1 174 ? -16.906 -2.975 4.219 1 95.06 174 GLU A O 1
ATOM 1262 N N . ALA A 1 175 ? -16.531 -1.781 2.346 1 93.75 175 ALA A N 1
ATOM 1263 C CA . ALA A 1 175 ? -16.391 -2.979 1.523 1 93.75 175 ALA A CA 1
ATOM 1264 C C . ALA A 1 175 ? -14.961 -3.518 1.594 1 93.75 175 ALA A C 1
ATOM 1266 O O . ALA A 1 175 ? -14.711 -4.684 1.278 1 93.75 175 ALA A O 1
ATOM 1267 N N . THR A 1 176 ? -14.008 -2.67 2.092 1 94.5 176 THR A N 1
ATOM 1268 C CA . THR A 1 176 ? -12.625 -3.084 1.876 1 94.5 176 THR A CA 1
ATOM 1269 C C . THR A 1 176 ? -11.883 -3.193 3.203 1 94.5 176 THR A C 1
ATOM 1271 O O . THR A 1 176 ? -10.828 -3.822 3.277 1 94.5 176 THR A O 1
ATOM 1274 N N . ALA A 1 177 ? -12.414 -2.635 4.285 1 95.44 177 ALA A N 1
ATOM 1275 C CA . ALA A 1 177 ? -11.664 -2.543 5.539 1 95.44 177 ALA A CA 1
ATOM 1276 C C . ALA A 1 177 ? -11.68 -3.871 6.289 1 95.44 177 ALA A C 1
ATOM 1278 O O . ALA A 1 177 ? -10.914 -4.066 7.234 1 95.44 177 ALA A O 1
ATOM 1279 N N . MET A 1 178 ? -12.508 -4.836 5.934 1 93.69 178 MET A N 1
ATOM 1280 C CA . MET A 1 178 ? -12.578 -6.195 6.453 1 93.69 178 MET A CA 1
ATOM 1281 C C . MET A 1 178 ? -12.805 -6.191 7.961 1 93.69 178 MET A C 1
ATOM 1283 O O . MET A 1 178 ? -12.25 -7.023 8.68 1 93.69 178 MET A O 1
ATOM 1287 N N . GLY A 1 179 ? -13.461 -5.117 8.477 1 93.81 179 GLY A N 1
ATOM 1288 C CA . GLY A 1 179 ? -13.773 -5.039 9.891 1 93.81 179 GLY A CA 1
ATOM 1289 C C . GLY A 1 179 ? -12.656 -4.441 10.719 1 93.81 179 GLY A C 1
ATOM 1290 O O . GLY A 1 179 ? -12.781 -4.297 11.938 1 93.81 179 GLY A O 1
ATOM 1291 N N . TYR A 1 180 ? -11.555 -4.066 10.117 1 95.94 180 TYR A N 1
ATOM 1292 C CA . TYR A 1 180 ? -10.43 -3.455 10.828 1 95.94 180 TYR A CA 1
ATOM 1293 C C . TYR A 1 180 ? -10.531 -1.935 10.789 1 95.94 180 TYR A C 1
ATOM 1295 O O . TYR A 1 180 ? -11.172 -1.368 9.906 1 95.94 180 TYR A O 1
ATOM 1303 N N . PRO A 1 181 ? -9.914 -1.293 11.82 1 97.31 181 PRO A N 1
ATOM 1304 C CA . PRO A 1 181 ? -9.844 0.167 11.727 1 97.31 181 PRO A CA 1
ATOM 1305 C C . PRO A 1 181 ? -9.133 0.643 10.461 1 97.31 181 PRO A C 1
ATOM 1307 O O . PRO A 1 181 ? -8.164 0.027 10.023 1 97.31 181 PRO A O 1
ATOM 1310 N N . ARG A 1 182 ? -9.641 1.682 9.836 1 98.38 182 ARG A N 1
ATOM 1311 C CA . ARG A 1 182 ? -9.133 2.176 8.562 1 98.38 182 ARG A CA 1
ATOM 1312 C C . ARG A 1 182 ? -7.664 2.557 8.672 1 98.38 182 ARG A C 1
ATOM 1314 O O . ARG A 1 182 ? -6.906 2.41 7.703 1 98.38 182 ARG A O 1
ATOM 1321 N N . PRO A 1 183 ? -7.176 3.023 9.805 1 98.31 183 PRO A N 1
ATOM 1322 C CA . PRO A 1 183 ? -5.77 3.41 9.914 1 98.31 183 PRO A CA 1
ATOM 1323 C C . PRO A 1 183 ? -4.812 2.24 9.688 1 98.31 183 PRO A C 1
ATOM 1325 O O . PRO A 1 183 ? -3.619 2.447 9.461 1 98.31 183 PRO A O 1
ATOM 1328 N N . MET A 1 184 ? -5.293 1.041 9.766 1 97.88 184 MET A N 1
ATOM 1329 C CA . MET A 1 184 ? -4.418 -0.119 9.633 1 97.88 184 MET A CA 1
ATOM 1330 C C . MET A 1 184 ? -3.93 -0.272 8.195 1 97.88 184 MET A C 1
ATOM 1332 O O . MET A 1 184 ? -2.723 -0.327 7.949 1 97.88 184 MET A O 1
ATOM 1336 N N . LEU A 1 185 ? -4.859 -0.213 7.254 1 98.62 185 LEU A N 1
ATOM 1337 C CA . LEU A 1 185 ? -4.488 -0.421 5.855 1 98.62 185 LEU A CA 1
ATOM 1338 C C . LEU A 1 185 ? -5.055 0.683 4.973 1 98.62 185 LEU A C 1
ATOM 1340 O O . LEU A 1 185 ? -4.344 1.242 4.137 1 98.62 185 LEU A O 1
ATOM 1344 N N . GLU A 1 186 ? -6.293 1.038 5.176 1 98.5 186 GLU A N 1
ATOM 1345 C CA . GLU A 1 186 ? -6.992 1.915 4.242 1 98.5 186 GLU A CA 1
ATOM 1346 C C . GLU A 1 186 ? -6.414 3.326 4.273 1 98.5 186 GLU A C 1
ATOM 1348 O O . GLU A 1 186 ? -6.395 4.016 3.252 1 98.5 186 GLU A O 1
ATOM 1353 N N . PHE A 1 187 ? -5.918 3.795 5.445 1 98.81 187 PHE A N 1
ATOM 1354 C CA . PHE A 1 187 ? -5.258 5.094 5.516 1 98.81 187 PHE A CA 1
ATOM 1355 C C . PHE A 1 187 ? -4.004 5.109 4.648 1 98.81 187 PHE A C 1
ATOM 1357 O O . PHE A 1 187 ? -3.852 5.98 3.787 1 98.81 187 PHE A O 1
ATOM 1364 N N . PRO A 1 188 ? -3.072 4.133 4.863 1 98.81 188 PRO A N 1
ATOM 1365 C CA . PRO A 1 188 ? -1.904 4.109 3.98 1 98.81 188 PRO A CA 1
ATOM 1366 C C . PRO A 1 188 ? -2.281 4.016 2.504 1 98.81 188 PRO A C 1
ATOM 1368 O O . PRO A 1 188 ? -1.643 4.648 1.658 1 98.81 188 PRO A O 1
ATOM 1371 N N . PHE A 1 189 ? -3.291 3.266 2.17 1 98.69 189 PHE A N 1
ATOM 1372 C CA . PHE A 1 189 ? -3.729 3.162 0.782 1 98.69 189 PHE A CA 1
ATOM 1373 C C . PHE A 1 189 ? -4.246 4.504 0.277 1 98.69 189 PHE A C 1
ATOM 1375 O O . PHE A 1 189 ? -3.908 4.93 -0.83 1 98.69 189 PHE A O 1
ATOM 1382 N N . GLU A 1 190 ? -4.988 5.145 1.097 1 98.44 190 GLU A N 1
ATOM 1383 C CA . GLU A 1 190 ? -5.555 6.438 0.721 1 98.44 190 GLU A CA 1
ATOM 1384 C C . GLU A 1 190 ? -4.461 7.492 0.553 1 98.44 190 GLU A C 1
ATOM 1386 O O . GLU A 1 190 ? -4.508 8.305 -0.375 1 98.44 190 GLU A O 1
ATOM 1391 N N . THR A 1 191 ? -3.514 7.535 1.474 1 98.88 191 THR A N 1
ATOM 1392 C CA . THR A 1 191 ? -2.371 8.43 1.324 1 98.88 191 THR A CA 1
ATOM 1393 C C . THR A 1 191 ? -1.671 8.195 -0.011 1 98.88 191 THR A C 1
ATOM 1395 O O . THR A 1 191 ? -1.368 9.141 -0.735 1 98.88 191 THR A O 1
ATOM 1398 N N . THR A 1 192 ? -1.453 6.926 -0.341 1 98.94 192 THR A N 1
ATOM 1399 C CA . THR A 1 192 ? -0.772 6.562 -1.58 1 98.94 192 THR A CA 1
ATOM 1400 C C . THR A 1 192 ? -1.579 7.02 -2.793 1 98.94 192 THR A C 1
ATOM 1402 O O . THR A 1 192 ? -1.022 7.578 -3.74 1 98.94 192 THR A O 1
ATOM 1405 N N . ARG A 1 193 ? -2.896 6.82 -2.752 1 98.5 193 ARG A N 1
ATOM 1406 C CA . ARG A 1 193 ? -3.77 7.285 -3.826 1 98.5 193 ARG A CA 1
ATOM 1407 C C . ARG A 1 193 ? -3.674 8.797 -3.994 1 98.5 193 ARG A C 1
ATOM 1409 O O . ARG A 1 193 ? -3.492 9.289 -5.109 1 98.5 193 ARG A O 1
ATOM 1416 N N . ALA A 1 194 ? -3.766 9.5 -2.873 1 98.75 194 ALA A N 1
ATOM 1417 C CA . ALA A 1 194 ? -3.828 10.961 -2.896 1 98.75 194 ALA A CA 1
ATOM 1418 C C . ALA A 1 194 ? -2.531 11.555 -3.439 1 98.75 194 ALA A C 1
ATOM 1420 O O . ALA A 1 194 ? -2.561 12.477 -4.258 1 98.75 194 ALA A O 1
ATOM 1421 N N . VAL A 1 195 ? -1.411 11.047 -2.98 1 98.88 195 VAL A N 1
ATOM 1422 C CA . VAL A 1 195 ? -0.124 11.57 -3.428 1 98.88 195 VAL A CA 1
ATOM 1423 C C . VAL A 1 195 ? 0.086 11.234 -4.902 1 98.88 195 VAL A C 1
ATOM 1425 O O . VAL A 1 195 ? 0.583 12.062 -5.668 1 98.88 195 VAL A O 1
ATOM 1428 N N . THR A 1 196 ? -0.301 10.016 -5.316 1 98.62 196 THR A N 1
ATOM 1429 C CA . THR A 1 196 ? -0.231 9.648 -6.723 1 98.62 196 THR A CA 1
ATOM 1430 C C . THR A 1 196 ? -1.068 10.594 -7.574 1 98.62 196 THR A C 1
ATOM 1432 O O . THR A 1 196 ? -0.623 11.047 -8.633 1 98.62 196 THR A O 1
ATOM 1435 N N . ASN A 1 197 ? -2.25 10.883 -7.094 1 98 197 ASN A N 1
ATOM 1436 C CA . ASN A 1 197 ? -3.143 11.82 -7.766 1 98 197 ASN A CA 1
ATOM 1437 C C . ASN A 1 197 ? -2.498 13.195 -7.91 1 98 197 ASN A C 1
ATOM 1439 O O . ASN A 1 197 ? -2.531 13.789 -8.992 1 98 197 ASN A O 1
ATOM 1443 N N . LEU A 1 198 ? -1.88 13.711 -6.863 1 98.38 198 LEU A N 1
ATOM 1444 C CA . LEU A 1 198 ? -1.213 15.008 -6.863 1 98.38 198 LEU A CA 1
ATOM 1445 C C . LEU A 1 198 ? -0.069 15.031 -7.875 1 98.38 198 LEU A C 1
ATOM 1447 O O . LEU A 1 198 ? 0.075 15.992 -8.633 1 98.38 198 LEU A O 1
ATOM 1451 N N . ILE A 1 199 ? 0.668 13.953 -7.914 1 97.44 199 ILE A N 1
ATOM 1452 C CA . ILE A 1 199 ? 1.892 13.906 -8.703 1 97.44 199 ILE A CA 1
ATOM 1453 C C . ILE A 1 199 ? 1.544 13.695 -10.18 1 97.44 199 ILE A C 1
ATOM 1455 O O . ILE A 1 199 ? 1.963 14.469 -11.039 1 97.44 199 ILE A O 1
ATOM 1459 N N . LEU A 1 200 ? 0.737 12.734 -10.477 1 96.44 200 LEU A N 1
ATOM 1460 C CA . LEU A 1 200 ? 0.449 12.406 -11.867 1 96.44 200 LEU A CA 1
ATOM 1461 C C . LEU A 1 200 ? -0.509 13.422 -12.477 1 96.44 200 LEU A C 1
ATOM 1463 O O . LEU A 1 200 ? -0.553 13.586 -13.695 1 96.44 200 LEU A O 1
ATOM 1467 N N . GLY A 1 201 ? -1.263 14.078 -11.609 1 94.5 201 GLY A N 1
ATOM 1468 C CA . GLY A 1 201 ? -2.119 15.156 -12.078 1 94.5 201 GLY A CA 1
ATOM 1469 C C . GLY A 1 201 ? -1.363 16.438 -12.344 1 94.5 201 GLY A C 1
ATOM 1470 O O . GLY A 1 201 ? -1.93 17.406 -12.867 1 94.5 201 GLY A O 1
ATOM 1471 N N . GLY A 1 202 ? -0.15 16.516 -11.914 1 95.38 202 GLY A N 1
ATOM 1472 C CA . GLY A 1 202 ? 0.706 17.656 -12.219 1 95.38 202 GLY A CA 1
ATOM 1473 C C . GLY A 1 202 ? 0.626 18.75 -11.188 1 95.38 202 GLY A C 1
ATOM 1474 O O . GLY A 1 202 ? 1.258 19.797 -11.336 1 95.38 202 GLY A O 1
ATOM 1475 N N . THR A 1 203 ? -0.113 18.562 -10.133 1 97.31 203 THR A N 1
ATOM 1476 C CA . THR A 1 203 ? -0.338 19.594 -9.133 1 97.31 203 THR A CA 1
ATOM 1477 C C . THR A 1 203 ? 0.978 20.016 -8.484 1 97.31 203 THR A C 1
ATOM 1479 O O . THR A 1 203 ? 1.259 21.219 -8.359 1 97.31 203 THR A O 1
ATOM 1482 N N . VAL A 1 204 ? 1.816 19.094 -8.117 1 97.31 204 VAL A N 1
ATOM 1483 C CA . VAL A 1 204 ? 3.08 19.359 -7.441 1 97.31 204 VAL A CA 1
ATOM 1484 C C . VAL A 1 204 ? 3.992 20.172 -8.359 1 97.31 204 VAL A C 1
ATOM 1486 O O . VAL A 1 204 ? 4.715 21.062 -7.902 1 97.31 204 VAL A O 1
ATOM 1489 N N . ASP A 1 205 ? 3.92 19.922 -9.664 1 95.69 205 ASP A N 1
ATOM 1490 C CA . ASP A 1 205 ? 4.734 20.641 -10.633 1 95.69 205 ASP A CA 1
ATOM 1491 C C . ASP A 1 205 ? 4.199 22.047 -10.859 1 95.69 205 ASP A C 1
ATOM 1493 O O . ASP A 1 205 ? 4.977 23 -11 1 95.69 205 ASP A O 1
ATOM 1497 N N . ARG A 1 206 ? 2.896 22.141 -10.891 1 97.06 206 ARG A N 1
ATOM 1498 C CA . ARG A 1 206 ? 2.275 23.438 -11.156 1 97.06 206 ARG A CA 1
ATOM 1499 C C . ARG A 1 206 ? 2.432 24.375 -9.969 1 97.06 206 ARG A C 1
ATOM 1501 O O . ARG A 1 206 ? 2.494 25.594 -10.148 1 97.06 206 ARG A O 1
ATOM 1508 N N . TYR A 1 207 ? 2.531 23.844 -8.773 1 98.38 207 TYR A N 1
ATOM 1509 C CA . TYR A 1 207 ? 2.602 24.641 -7.562 1 98.38 207 TYR A CA 1
ATOM 1510 C C . TYR A 1 207 ? 3.82 24.266 -6.727 1 98.38 207 TYR A C 1
ATOM 1512 O O . TYR A 1 207 ? 3.684 23.781 -5.602 1 98.38 207 TYR A O 1
ATOM 1520 N N . PRO A 1 208 ? 5 24.609 -7.168 1 97.81 208 PRO A N 1
ATOM 1521 C CA . PRO A 1 208 ? 6.258 24.109 -6.598 1 97.81 208 PRO A CA 1
ATOM 1522 C C . PRO A 1 208 ? 6.609 24.781 -5.273 1 97.81 208 PRO A C 1
ATOM 1524 O O . PRO A 1 208 ? 7.527 24.344 -4.578 1 97.81 208 PRO A O 1
ATOM 1527 N N . ARG A 1 209 ? 5.887 25.812 -4.902 1 98.69 209 ARG A N 1
ATOM 1528 C CA . ARG A 1 209 ? 6.246 26.516 -3.676 1 98.69 209 ARG A CA 1
ATOM 1529 C C . ARG A 1 209 ? 5.527 25.922 -2.469 1 98.69 209 ARG A C 1
ATOM 1531 O O . ARG A 1 209 ? 5.805 26.297 -1.327 1 98.69 209 ARG A O 1
ATOM 1538 N N . ILE A 1 210 ? 4.578 25.031 -2.723 1 98.88 210 ILE A N 1
ATOM 1539 C CA . ILE A 1 210 ? 3.965 24.297 -1.62 1 98.88 210 ILE A CA 1
ATOM 1540 C C . ILE A 1 210 ? 4.906 23.203 -1.145 1 98.88 210 ILE A C 1
ATOM 1542 O O . ILE A 1 210 ? 5.461 22.453 -1.957 1 98.88 210 ILE A O 1
ATOM 1546 N N . SER A 1 211 ? 5.148 23.141 0.121 1 98.81 211 SER A N 1
ATOM 1547 C CA . SER A 1 211 ? 5.852 22 0.712 1 98.81 211 SER A CA 1
ATOM 1548 C C . SER A 1 211 ? 4.875 21 1.302 1 98.81 211 SER A C 1
ATOM 1550 O O . SER A 1 211 ? 4.332 21.203 2.389 1 98.81 211 SER A O 1
ATOM 1552 N N . PHE A 1 212 ? 4.68 19.891 0.589 1 98.94 212 PHE A N 1
ATOM 1553 C CA . PHE A 1 212 ? 3.783 18.844 1.067 1 98.94 212 PHE A CA 1
ATOM 1554 C C . PHE A 1 212 ? 4.516 17.891 1.999 1 98.94 212 PHE A C 1
ATOM 1556 O O . PHE A 1 212 ? 5.617 17.438 1.688 1 98.94 212 PHE A O 1
ATOM 1563 N N . VAL A 1 213 ? 3.936 17.578 3.139 1 98.94 213 VAL A N 1
ATOM 1564 C CA . VAL A 1 213 ? 4.449 16.578 4.066 1 98.94 213 VAL A CA 1
ATOM 1565 C C . VAL A 1 213 ? 3.537 15.359 4.066 1 98.94 213 VAL A C 1
ATOM 1567 O O . VAL A 1 213 ? 2.361 15.445 4.43 1 98.94 213 VAL A O 1
ATOM 1570 N N . VAL A 1 214 ? 4.039 14.242 3.625 1 98.94 214 VAL A N 1
ATOM 1571 C CA . VAL A 1 214 ? 3.324 12.977 3.535 1 98.94 214 VAL A CA 1
ATOM 1572 C C . VAL A 1 214 ? 3.52 12.18 4.824 1 98.94 214 VAL A C 1
ATOM 1574 O O . VAL A 1 214 ? 4.648 11.992 5.281 1 98.94 214 VAL A O 1
ATOM 1577 N N . PRO A 1 215 ? 2.447 11.664 5.402 1 98.88 215 PRO A N 1
ATOM 1578 C CA . PRO A 1 215 ? 2.557 11.047 6.727 1 98.88 215 PRO A CA 1
ATOM 1579 C C . PRO A 1 215 ? 2.996 9.586 6.656 1 98.88 215 PRO A C 1
ATOM 1581 O O . PRO A 1 215 ? 2.967 8.977 5.586 1 98.88 215 PRO A O 1
ATOM 1584 N N . HIS A 1 216 ? 3.363 9.039 7.762 1 98.75 216 HIS A N 1
ATOM 1585 C CA . HIS A 1 216 ? 3.52 7.617 8.039 1 98.75 216 HIS A CA 1
ATOM 1586 C C . HIS A 1 216 ? 4.574 6.992 7.125 1 98.75 216 HIS A C 1
ATOM 1588 O O . HIS A 1 216 ? 4.336 5.949 6.516 1 98.75 216 HIS A O 1
ATOM 1594 N N . ALA A 1 217 ? 5.625 7.691 7.008 1 98.69 217 ALA A N 1
ATOM 1595 C CA . ALA A 1 217 ? 6.789 7.227 6.258 1 98.69 217 ALA A CA 1
ATOM 1596 C C . ALA A 1 217 ? 6.434 6.992 4.793 1 98.69 217 ALA A C 1
ATOM 1598 O O . ALA A 1 217 ? 6.941 6.059 4.168 1 98.69 217 ALA A O 1
ATOM 1599 N N . GLY A 1 218 ? 5.488 7.754 4.277 1 98.81 218 GLY A N 1
ATOM 1600 C CA . GLY A 1 218 ? 5.152 7.68 2.865 1 98.81 218 GLY A CA 1
ATOM 1601 C C . GLY A 1 218 ? 4.168 6.57 2.547 1 98.81 218 GLY A C 1
ATOM 1602 O O . GLY A 1 218 ? 3.92 6.27 1.377 1 98.81 218 GLY A O 1
ATOM 1603 N N . ALA A 1 219 ? 3.637 5.926 3.619 1 98.88 219 ALA A N 1
ATOM 1604 C CA . ALA A 1 219 ? 2.65 4.867 3.418 1 98.88 219 ALA A CA 1
ATOM 1605 C C . ALA A 1 219 ? 3.205 3.77 2.516 1 98.88 219 ALA A C 1
ATOM 1607 O O . ALA A 1 219 ? 4.246 3.18 2.812 1 98.88 219 ALA A O 1
ATOM 1608 N N . ALA A 1 220 ? 2.566 3.518 1.368 1 98.94 220 ALA A N 1
ATOM 1609 C CA . ALA A 1 220 ? 3.027 2.443 0.492 1 98.94 220 ALA A CA 1
ATOM 1610 C C . ALA A 1 220 ? 3.9 2.992 -0.633 1 98.94 220 ALA A C 1
ATOM 1612 O O . ALA A 1 220 ? 4.43 2.229 -1.443 1 98.94 220 ALA A O 1
ATOM 1613 N N . LEU A 1 221 ? 4.164 4.219 -0.69 1 98.94 221 LEU A N 1
ATOM 1614 C CA . LEU A 1 221 ? 4.859 4.867 -1.797 1 98.94 221 LEU A CA 1
ATOM 1615 C C . LEU A 1 221 ? 6.281 4.332 -1.937 1 98.94 221 LEU A C 1
ATOM 1617 O O . LEU A 1 221 ? 6.758 4.105 -3.051 1 98.94 221 LEU A O 1
ATOM 1621 N N . PRO A 1 222 ? 6.941 4.07 -0.803 1 98.81 222 PRO A N 1
ATOM 1622 C CA . PRO A 1 222 ? 8.336 3.65 -0.951 1 98.81 222 PRO A CA 1
ATOM 1623 C C . PRO A 1 222 ? 8.484 2.367 -1.766 1 98.81 222 PRO A C 1
ATOM 1625 O O . PRO A 1 222 ? 9.492 2.174 -2.445 1 98.81 222 PRO A O 1
ATOM 1628 N N . VAL A 1 223 ? 7.449 1.527 -1.761 1 98.88 223 VAL A N 1
ATOM 1629 C CA . VAL A 1 223 ? 7.602 0.249 -2.447 1 98.88 223 VAL A CA 1
ATOM 1630 C C . VAL A 1 223 ? 6.793 0.257 -3.742 1 98.88 223 VAL A C 1
ATOM 1632 O O . VAL A 1 223 ? 6.914 -0.657 -4.562 1 98.88 223 VAL A O 1
ATOM 1635 N N . LEU A 1 224 ? 6.016 1.306 -4.008 1 98.81 224 LEU A N 1
ATOM 1636 C CA . LEU A 1 224 ? 5.176 1.311 -5.203 1 98.81 224 LEU A CA 1
ATOM 1637 C C . LEU A 1 224 ? 5.59 2.426 -6.156 1 98.81 224 LEU A C 1
ATOM 1639 O O . LEU A 1 224 ? 5.027 2.559 -7.246 1 98.81 224 LEU A O 1
ATOM 1643 N N . ALA A 1 225 ? 6.609 3.229 -5.773 1 98.69 225 ALA A N 1
ATOM 1644 C CA . ALA A 1 225 ? 7.023 4.391 -6.551 1 98.69 225 ALA A CA 1
ATOM 1645 C C . ALA A 1 225 ? 7.418 3.988 -7.969 1 98.69 225 ALA A C 1
ATOM 1647 O O . ALA A 1 225 ? 7.027 4.645 -8.938 1 98.69 225 ALA A O 1
ATOM 1648 N N . ASP A 1 226 ? 8.148 2.902 -8.109 1 97.62 226 ASP A N 1
ATOM 1649 C CA . ASP A 1 226 ? 8.617 2.48 -9.43 1 97.62 226 ASP A CA 1
ATOM 1650 C C . ASP A 1 226 ? 7.461 1.971 -10.281 1 97.62 226 ASP A C 1
ATOM 1652 O O . ASP A 1 226 ? 7.441 2.174 -11.5 1 97.62 226 ASP A O 1
ATOM 1656 N N . ARG A 1 227 ? 6.527 1.292 -9.688 1 97.75 227 ARG A N 1
ATOM 1657 C CA . ARG A 1 227 ? 5.316 0.851 -10.375 1 97.75 227 ARG A CA 1
ATOM 1658 C C . ARG A 1 227 ? 4.5 2.041 -10.867 1 97.75 227 ARG A C 1
ATOM 1660 O O . ARG A 1 227 ? 4.059 2.066 -12.016 1 97.75 227 ARG A O 1
ATOM 1667 N N . ILE A 1 228 ? 4.32 3.045 -10.008 1 97.94 228 ILE A N 1
ATOM 1668 C CA . ILE A 1 228 ? 3.596 4.262 -10.359 1 97.94 228 ILE A CA 1
ATOM 1669 C C . ILE A 1 228 ? 4.277 4.949 -11.539 1 97.94 228 ILE A C 1
ATOM 1671 O O . ILE A 1 228 ? 3.617 5.328 -12.508 1 97.94 228 ILE A O 1
ATOM 1675 N N . ALA A 1 229 ? 5.582 5.082 -11.492 1 96.69 229 ALA A N 1
ATOM 1676 C CA . ALA A 1 229 ? 6.348 5.727 -12.555 1 96.69 229 ALA A CA 1
ATOM 1677 C C . ALA A 1 229 ? 6.203 4.969 -13.875 1 96.69 229 ALA A C 1
ATOM 1679 O O . ALA A 1 229 ? 6.031 5.578 -14.93 1 96.69 229 ALA A O 1
ATOM 1680 N N . ALA A 1 230 ? 6.246 3.646 -13.797 1 95.38 230 ALA A N 1
ATOM 1681 C CA . ALA A 1 230 ? 6.16 2.822 -15 1 95.38 230 ALA A CA 1
ATOM 1682 C C . ALA A 1 230 ? 4.785 2.947 -15.648 1 95.38 230 ALA A C 1
ATOM 1684 O O . ALA A 1 230 ? 4.68 3.078 -16.875 1 95.38 230 ALA A O 1
ATOM 1685 N N . PHE A 1 231 ? 3.787 2.932 -14.867 1 95.62 231 PHE A N 1
ATOM 1686 C CA . PHE A 1 231 ? 2.438 3.045 -15.406 1 95.62 231 PHE A CA 1
ATOM 1687 C C . PHE A 1 231 ? 2.203 4.434 -15.984 1 95.62 231 PHE A C 1
ATOM 1689 O O . PHE A 1 231 ? 1.504 4.582 -17 1 95.62 231 PHE A O 1
ATOM 1696 N N . ALA A 1 232 ? 2.762 5.434 -15.312 1 93.25 232 ALA A N 1
ATOM 1697 C CA . ALA A 1 232 ? 2.689 6.781 -15.875 1 93.25 232 ALA A CA 1
ATOM 1698 C C . ALA A 1 232 ? 3.34 6.836 -17.25 1 93.25 232 ALA A C 1
ATOM 1700 O O . ALA A 1 232 ? 2.777 7.41 -18.188 1 93.25 232 ALA A O 1
ATOM 1701 N N . MET A 1 233 ? 4.461 6.199 -17.391 1 90.81 233 MET A N 1
ATOM 1702 C CA . MET A 1 233 ? 5.188 6.172 -18.656 1 90.81 233 MET A CA 1
ATOM 1703 C C . MET A 1 233 ? 4.406 5.402 -19.719 1 90.81 233 MET A C 1
ATOM 1705 O O . MET A 1 233 ? 4.324 5.828 -20.859 1 90.81 233 MET A O 1
ATOM 1709 N N . MET A 1 234 ? 3.844 4.297 -19.328 1 89.56 234 MET A N 1
ATOM 1710 C CA . MET A 1 234 ? 3.09 3.467 -20.266 1 89.56 234 MET A CA 1
ATOM 1711 C C . MET A 1 234 ? 1.846 4.195 -20.766 1 89.56 234 MET A C 1
ATOM 1713 O O . MET A 1 234 ? 1.428 4.012 -21.906 1 89.56 234 MET A O 1
ATOM 1717 N N . ARG A 1 235 ? 1.313 5.02 -19.969 1 87.25 235 ARG A N 1
ATOM 1718 C CA . ARG A 1 235 ? 0.063 5.695 -20.281 1 87.25 235 ARG A CA 1
ATOM 1719 C C . ARG A 1 235 ? 0.322 6.973 -21.078 1 87.25 235 ARG A C 1
ATOM 1721 O O . ARG A 1 235 ? -0.413 7.289 -22.016 1 87.25 235 ARG A O 1
ATOM 1728 N N . GLN A 1 236 ? 1.396 7.672 -20.672 1 86.19 236 GLN A N 1
ATOM 1729 C CA . GLN A 1 236 ? 1.551 9.023 -21.203 1 86.19 236 GLN A CA 1
ATOM 1730 C C . GLN A 1 236 ? 2.785 9.117 -22.094 1 86.19 236 GLN A C 1
ATOM 1732 O O . GLN A 1 236 ? 2.973 10.117 -22.797 1 86.19 236 GLN A O 1
ATOM 1737 N N . GLY A 1 237 ? 3.545 8.102 -22.094 1 84.69 237 GLY A N 1
ATOM 1738 C CA . GLY A 1 237 ? 4.762 8.141 -22.891 1 84.69 237 GLY A CA 1
ATOM 1739 C C . GLY A 1 237 ? 5.695 9.273 -22.5 1 84.69 237 GLY A C 1
ATOM 1740 O O . GLY A 1 237 ? 6.023 9.43 -21.312 1 84.69 237 GLY A O 1
ATOM 1741 N N . ALA A 1 238 ? 6.133 10.008 -23.469 1 74.81 238 ALA A N 1
ATOM 1742 C CA . ALA A 1 238 ? 7.105 11.078 -23.281 1 74.81 238 ALA A CA 1
ATOM 1743 C C . ALA A 1 238 ? 6.516 12.219 -22.453 1 74.81 238 ALA A C 1
ATOM 1745 O O . ALA A 1 238 ? 7.25 13.008 -21.859 1 74.81 238 ALA A O 1
ATOM 1746 N N . ALA A 1 239 ? 5.258 12.289 -22.344 1 79.81 239 ALA A N 1
ATOM 1747 C CA . ALA A 1 239 ? 4.578 13.367 -21.625 1 79.81 239 ALA A CA 1
ATOM 1748 C C . ALA A 1 239 ? 4.375 12.992 -20.156 1 79.81 239 ALA A C 1
ATOM 1750 O O . ALA A 1 239 ? 3.842 13.789 -19.375 1 79.81 239 ALA A O 1
ATOM 1751 N N . ALA A 1 240 ? 4.949 11.828 -19.859 1 84.38 240 ALA A N 1
ATOM 1752 C CA . ALA A 1 240 ? 4.73 11.359 -18.484 1 84.38 240 ALA A CA 1
ATOM 1753 C C . ALA A 1 240 ? 5.492 12.219 -17.484 1 84.38 240 ALA A C 1
ATOM 1755 O O . ALA A 1 240 ? 6.629 12.625 -17.734 1 84.38 240 ALA A O 1
ATOM 1756 N N . VAL A 1 241 ? 4.836 12.539 -16.406 1 88.56 241 VAL A N 1
ATOM 1757 C CA . VAL A 1 241 ? 5.488 13.172 -15.266 1 88.56 241 VAL A CA 1
ATOM 1758 C C . VAL A 1 241 ? 6.582 12.258 -14.719 1 88.56 241 VAL A C 1
ATOM 1760 O O . VAL A 1 241 ? 6.414 11.031 -14.68 1 88.56 241 VAL A O 1
ATOM 1763 N N . ASP A 1 242 ? 7.719 12.867 -14.383 1 94.12 242 ASP A N 1
ATOM 1764 C CA . ASP A 1 242 ? 8.734 12.125 -13.641 1 94.12 242 ASP A CA 1
ATOM 1765 C C . ASP A 1 242 ? 8.305 11.883 -12.203 1 94.12 242 ASP A C 1
ATOM 1767 O O . ASP A 1 242 ? 8.641 12.664 -11.305 1 94.12 242 ASP A O 1
ATOM 1771 N N . ALA A 1 243 ? 7.625 10.805 -12.008 1 95.94 243 ALA A N 1
ATOM 1772 C CA . ALA A 1 243 ? 6.988 10.516 -10.727 1 95.94 243 ALA A CA 1
ATOM 1773 C C . ALA A 1 243 ? 8.016 10.43 -9.609 1 95.94 243 ALA A C 1
ATOM 1775 O O . ALA A 1 243 ? 7.789 10.93 -8.508 1 95.94 243 ALA A O 1
ATOM 1776 N N . ILE A 1 244 ? 9.148 9.859 -9.875 1 96.88 244 ILE A N 1
ATOM 1777 C CA . ILE A 1 244 ? 10.172 9.664 -8.852 1 96.88 244 ILE A CA 1
ATOM 1778 C C . ILE A 1 244 ? 10.727 11.016 -8.414 1 96.88 244 ILE A C 1
ATOM 1780 O O . ILE A 1 244 ? 10.836 11.289 -7.219 1 96.88 244 ILE A O 1
ATOM 1784 N N . SER A 1 245 ? 11.039 11.852 -9.391 1 96.31 245 SER A N 1
ATOM 1785 C CA . SER A 1 245 ? 11.555 13.18 -9.062 1 96.31 245 SER A CA 1
ATOM 1786 C C . SER A 1 245 ? 10.531 13.984 -8.273 1 96.31 245 SER A C 1
ATOM 1788 O O . SER A 1 245 ? 10.883 14.688 -7.32 1 96.31 245 SER A O 1
ATOM 1790 N N . SER A 1 246 ? 9.289 13.875 -8.688 1 96.75 246 SER A N 1
ATOM 1791 C CA . SER A 1 246 ? 8.234 14.594 -7.98 1 96.75 246 SER A CA 1
ATOM 1792 C C . SER A 1 246 ? 8.094 14.094 -6.547 1 96.75 246 SER A C 1
ATOM 1794 O O . SER A 1 246 ? 7.945 14.898 -5.617 1 96.75 246 SER A O 1
ATOM 1796 N N . LEU A 1 247 ? 8.156 12.789 -6.352 1 98.06 247 LEU A N 1
ATOM 1797 C CA . LEU A 1 247 ? 8.055 12.211 -5.02 1 98.06 247 LEU A CA 1
ATOM 1798 C C . LEU A 1 247 ? 9.219 12.656 -4.137 1 98.06 247 LEU A C 1
ATOM 1800 O O . LEU A 1 247 ? 9.031 12.93 -2.949 1 98.06 247 LEU A O 1
ATOM 1804 N N . ARG A 1 248 ? 10.352 12.82 -4.715 1 97.44 248 ARG A N 1
ATOM 1805 C CA . ARG A 1 248 ? 11.555 13.164 -3.965 1 97.44 248 ARG A CA 1
ATOM 1806 C C . ARG A 1 248 ? 11.516 14.617 -3.506 1 97.44 248 ARG A C 1
ATOM 1808 O O . ARG A 1 248 ? 12.297 15.023 -2.643 1 97.44 248 ARG A O 1
ATOM 1815 N N . ARG A 1 249 ? 10.609 15.375 -4.07 1 96.5 249 ARG A N 1
ATOM 1816 C CA . ARG A 1 249 ? 10.469 16.781 -3.688 1 96.5 249 ARG A CA 1
ATOM 1817 C C . ARG A 1 249 ? 9.57 16.922 -2.463 1 96.5 249 ARG A C 1
ATOM 1819 O O . ARG A 1 249 ? 9.531 17.984 -1.841 1 96.5 249 ARG A O 1
ATOM 1826 N N . LEU A 1 250 ? 8.867 15.922 -2.188 1 98.75 250 LEU A N 1
ATOM 1827 C CA . LEU A 1 250 ? 7.969 15.977 -1.042 1 98.75 250 LEU A CA 1
ATOM 1828 C C . LEU A 1 250 ? 8.727 15.742 0.26 1 98.75 250 LEU A C 1
ATOM 1830 O O . LEU A 1 250 ? 9.891 15.328 0.241 1 98.75 250 LEU A O 1
ATOM 1834 N N . TYR A 1 251 ? 8.133 16.094 1.373 1 98.88 251 TYR A N 1
ATOM 1835 C CA . TYR A 1 251 ? 8.594 15.742 2.711 1 98.88 251 TYR A CA 1
ATOM 1836 C C . TYR A 1 251 ? 7.773 14.586 3.279 1 98.88 251 TYR A C 1
ATOM 1838 O O . TYR A 1 251 ? 6.625 14.375 2.877 1 98.88 251 TYR A O 1
ATOM 1846 N N . PHE A 1 252 ? 8.414 13.828 4.164 1 98.94 252 PHE A N 1
ATOM 1847 C CA . PHE A 1 252 ? 7.777 12.656 4.758 1 98.94 252 PHE A CA 1
ATOM 1848 C C . PHE A 1 252 ? 8.016 12.625 6.266 1 98.94 252 PHE A C 1
ATOM 1850 O O . PHE A 1 252 ? 9.141 12.812 6.727 1 98.94 252 PHE A O 1
ATOM 1857 N N . ASP A 1 253 ? 6.961 12.406 7 1 98.81 253 ASP A N 1
ATOM 1858 C CA . ASP A 1 253 ? 7.215 12.156 8.414 1 98.81 253 ASP A CA 1
ATOM 1859 C C . ASP A 1 253 ? 7.219 10.656 8.719 1 98.81 253 ASP A C 1
ATOM 1861 O O . ASP A 1 253 ? 6.723 9.859 7.918 1 98.81 253 ASP A O 1
ATOM 1865 N N . VAL A 1 254 ? 7.691 10.305 9.852 1 98.06 254 VAL A N 1
ATOM 1866 C CA . VAL A 1 254 ? 7.867 8.891 10.156 1 98.06 254 VAL A CA 1
ATOM 1867 C C . VAL A 1 254 ? 6.91 8.477 11.273 1 98.06 254 VAL A C 1
ATOM 1869 O O . VAL A 1 254 ? 7.199 7.559 12.039 1 98.06 254 VAL A O 1
ATOM 1872 N N . ALA A 1 255 ? 5.793 9.195 11.383 1 98.06 255 ALA A N 1
ATOM 1873 C CA . ALA A 1 255 ? 4.812 8.875 12.414 1 98.06 255 ALA A CA 1
ATOM 1874 C C . ALA A 1 255 ? 4.301 7.441 12.258 1 98.06 255 ALA A C 1
ATOM 1876 O O . ALA A 1 255 ? 4.211 6.93 11.141 1 98.06 255 ALA A O 1
ATOM 1877 N N . GLY A 1 256 ? 3.904 6.855 13.359 1 95.62 256 GLY A N 1
ATOM 1878 C CA . GLY A 1 256 ? 3.305 5.527 13.352 1 95.62 256 GLY A CA 1
ATOM 1879 C C . GLY A 1 256 ? 4.32 4.414 13.523 1 95.62 256 GLY A C 1
ATOM 1880 O O . GLY A 1 256 ? 5.078 4.406 14.492 1 95.62 256 GLY A O 1
ATOM 1881 N N . PHE A 1 257 ? 4.352 3.547 12.586 1 96 257 PHE A N 1
ATOM 1882 C CA . PHE A 1 257 ? 5.102 2.301 12.703 1 96 257 PHE A CA 1
ATOM 1883 C C . PHE A 1 257 ? 6.199 2.23 11.648 1 96 257 PHE A C 1
ATOM 1885 O O . PHE A 1 257 ? 6.309 1.235 10.93 1 96 257 PHE A O 1
ATOM 1892 N N . SER A 1 258 ? 7.051 3.227 11.688 1 96.62 258 SER A N 1
ATOM 1893 C CA . SER A 1 258 ? 8.031 3.375 10.609 1 96.62 258 SER A CA 1
ATOM 1894 C C . SER A 1 258 ? 9.281 2.551 10.891 1 96.62 258 SER A C 1
ATOM 1896 O O . SER A 1 258 ? 10.141 2.408 10.016 1 96.62 258 SER A O 1
ATOM 1898 N N . SER A 1 259 ? 9.477 2.084 12.047 1 94.5 259 SER A N 1
ATOM 1899 C CA . SER A 1 259 ? 10.609 1.244 12.406 1 94.5 259 SER A CA 1
ATOM 1900 C C . SER A 1 259 ? 10.164 -0.176 12.742 1 94.5 259 SER A C 1
ATOM 1902 O O . SER A 1 259 ? 9.188 -0.37 13.469 1 94.5 259 SER A O 1
ATOM 1904 N N . PRO A 1 260 ? 10.836 -1.153 12.273 1 95.44 260 PRO A N 1
ATOM 1905 C CA . PRO A 1 260 ? 12.164 -1.093 11.656 1 95.44 260 PRO A CA 1
ATOM 1906 C C . PRO A 1 260 ? 12.094 -1.087 10.125 1 95.44 260 PRO A C 1
ATOM 1908 O O . PRO A 1 260 ? 13.094 -0.804 9.469 1 95.44 260 PRO A O 1
ATOM 1911 N N . ARG A 1 261 ? 10.977 -1.27 9.484 1 97.12 261 ARG A N 1
ATOM 1912 C CA . ARG A 1 261 ? 11.039 -1.646 8.078 1 97.12 261 ARG A CA 1
ATOM 1913 C C . ARG A 1 261 ? 10.672 -0.472 7.18 1 97.12 261 ARG A C 1
ATOM 1915 O O . ARG A 1 261 ? 11.273 -0.28 6.121 1 97.12 261 ARG A O 1
ATOM 1922 N N . ALA A 1 262 ? 9.766 0.352 7.57 1 98 262 ALA A N 1
ATOM 1923 C CA . ALA A 1 262 ? 9.273 1.4 6.684 1 98 262 ALA A CA 1
ATOM 1924 C C . ALA A 1 262 ? 10.312 2.498 6.488 1 98 262 ALA A C 1
ATOM 1926 O O . ALA A 1 262 ? 10.445 3.055 5.398 1 98 262 ALA A O 1
ATOM 1927 N N . LEU A 1 263 ? 11.07 2.807 7.551 1 97.75 263 LEU A N 1
ATOM 1928 C CA . LEU A 1 263 ? 12.023 3.914 7.488 1 97.75 263 LEU A CA 1
ATOM 1929 C C . LEU A 1 263 ? 13.125 3.633 6.473 1 97.75 263 LEU A C 1
ATOM 1931 O O . LEU A 1 263 ? 13.383 4.457 5.59 1 97.75 263 LEU A O 1
ATOM 1935 N N . PRO A 1 264 ? 13.781 2.455 6.496 1 97.12 264 PRO A N 1
ATOM 1936 C CA . PRO A 1 264 ? 14.797 2.217 5.465 1 97.12 264 PRO A CA 1
ATOM 1937 C C . PRO A 1 264 ? 14.211 2.223 4.051 1 97.12 264 PRO A C 1
ATOM 1939 O O . PRO A 1 264 ? 14.875 2.674 3.111 1 97.12 264 PRO A O 1
ATOM 1942 N N . ALA A 1 265 ? 13.023 1.751 3.869 1 98.19 265 ALA A N 1
ATOM 1943 C CA . ALA A 1 265 ? 12.383 1.8 2.559 1 98.19 265 ALA A CA 1
ATOM 1944 C C . ALA A 1 265 ? 12.164 3.242 2.109 1 98.19 265 ALA A C 1
ATOM 1946 O O . ALA A 1 265 ? 12.391 3.576 0.944 1 98.19 265 ALA A O 1
ATOM 1947 N N . LEU A 1 266 ? 11.719 4.059 3.043 1 98.56 266 LEU A N 1
ATOM 1948 C CA . LEU A 1 266 ? 11.5 5.469 2.738 1 98.56 266 LEU A CA 1
ATOM 1949 C C . LEU A 1 266 ? 12.797 6.133 2.287 1 98.56 266 LEU A C 1
ATOM 1951 O O . LEU A 1 266 ? 12.812 6.891 1.314 1 98.56 266 LEU A O 1
ATOM 1955 N N . LEU A 1 267 ? 13.859 5.828 3.004 1 97.25 267 LEU A N 1
ATOM 1956 C CA . LEU A 1 267 ? 15.148 6.438 2.689 1 97.25 267 LEU A CA 1
ATOM 1957 C C . LEU A 1 267 ? 15.656 5.969 1.33 1 97.25 267 LEU A C 1
ATOM 1959 O O . LEU A 1 267 ? 16.516 6.613 0.728 1 97.25 267 LEU A O 1
ATOM 1963 N N . GLY A 1 268 ? 15.086 4.875 0.821 1 96.19 268 GLY A N 1
ATOM 1964 C CA . GLY A 1 268 ? 15.359 4.441 -0.541 1 96.19 268 GLY A CA 1
ATOM 1965 C C . GLY A 1 268 ? 14.641 5.273 -1.586 1 96.19 268 GLY A C 1
ATOM 1966 O O . GLY A 1 268 ? 15.023 5.281 -2.756 1 96.19 268 GLY A O 1
ATOM 1967 N N . LEU A 1 269 ? 13.602 5.867 -1.2 1 97.69 269 LEU A N 1
ATOM 1968 C CA . LEU A 1 269 ? 12.805 6.699 -2.098 1 97.69 269 LEU A CA 1
ATOM 1969 C C . LEU A 1 269 ? 13.227 8.156 -2.008 1 97.69 269 LEU A C 1
ATOM 1971 O O . LEU A 1 269 ? 13.406 8.828 -3.031 1 97.69 269 LEU A O 1
ATOM 1975 N N . THR A 1 270 ? 13.328 8.617 -0.83 1 96.12 270 THR A N 1
ATOM 1976 C CA . THR A 1 270 ? 13.742 9.984 -0.534 1 96.12 270 THR A CA 1
ATOM 1977 C C . THR A 1 270 ? 15.023 9.992 0.301 1 96.12 270 THR A C 1
ATOM 1979 O O . THR A 1 270 ? 15.734 8.992 0.367 1 96.12 270 THR A O 1
ATOM 1982 N N . ASP A 1 271 ? 15.43 11.172 0.796 1 89.19 271 ASP A N 1
ATOM 1983 C CA . ASP A 1 271 ? 16.656 11.242 1.582 1 89.19 271 ASP A CA 1
ATOM 1984 C C . ASP A 1 271 ? 16.406 11.867 2.949 1 89.19 271 ASP A C 1
ATOM 1986 O O . ASP A 1 271 ? 15.266 12.211 3.279 1 89.19 271 ASP A O 1
ATOM 1990 N N . ASP A 1 272 ? 17.406 11.953 3.721 1 90.56 272 ASP A N 1
ATOM 1991 C CA . ASP A 1 272 ? 17.312 12.414 5.105 1 90.56 272 ASP A CA 1
ATOM 1992 C C . ASP A 1 272 ? 17.031 13.914 5.168 1 90.56 272 ASP A C 1
ATOM 1994 O O . ASP A 1 272 ? 16.656 14.438 6.219 1 90.56 272 ASP A O 1
ATOM 1998 N N . GLU A 1 273 ? 17.062 14.602 4.051 1 96.81 273 GLU A N 1
ATOM 1999 C CA . GLU A 1 273 ? 16.781 16.047 4.055 1 96.81 273 GLU A CA 1
ATOM 2000 C C . GLU A 1 273 ? 15.289 16.328 3.922 1 96.81 273 GLU A C 1
ATOM 2002 O O . GLU A 1 273 ? 14.836 17.438 4.184 1 96.81 273 GLU A O 1
ATOM 2007 N N . HIS A 1 274 ? 14.586 15.234 3.564 1 98.25 274 HIS A N 1
ATOM 2008 C CA . HIS A 1 274 ? 13.148 15.391 3.377 1 98.25 274 HIS A CA 1
ATOM 2009 C C . HIS A 1 274 ? 12.367 14.508 4.348 1 98.25 274 HIS A C 1
ATOM 2011 O O . HIS A 1 274 ? 11.18 14.25 4.141 1 98.25 274 HIS A O 1
ATOM 2017 N N . THR A 1 275 ? 13.031 14 5.355 1 98.5 275 THR A N 1
ATOM 2018 C CA . THR A 1 275 ? 12.406 13.133 6.355 1 98.5 275 THR A CA 1
ATOM 2019 C C . THR A 1 275 ? 12.258 13.875 7.684 1 98.5 275 THR A C 1
ATOM 2021 O O . THR A 1 275 ? 13.195 14.523 8.148 1 98.5 275 THR A O 1
ATOM 2024 N N . LEU A 1 276 ? 11.055 13.781 8.281 1 98.81 276 LEU A N 1
ATOM 2025 C CA . LEU A 1 276 ? 10.695 14.516 9.492 1 98.81 276 LEU A CA 1
ATOM 2026 C C . LEU A 1 276 ? 10.203 13.562 10.578 1 98.81 276 LEU A C 1
ATOM 2028 O O . LEU A 1 276 ? 9.75 12.453 10.281 1 98.81 276 LEU A O 1
ATOM 2032 N N . TYR A 1 277 ? 10.359 14.008 11.844 1 98.5 277 TYR A N 1
ATOM 2033 C CA . TYR A 1 277 ? 9.742 13.258 12.938 1 98.5 277 TYR A CA 1
ATOM 2034 C C . TYR A 1 277 ? 8.273 13.641 13.094 1 98.5 277 TYR A C 1
ATOM 2036 O O . TYR A 1 277 ? 7.906 14.805 12.93 1 98.5 277 TYR A O 1
ATOM 2044 N N . GLY A 1 278 ? 7.457 12.656 13.359 1 98.69 278 GLY A N 1
ATOM 2045 C CA . GLY A 1 278 ? 6.062 12.797 13.75 1 98.69 278 GLY A CA 1
ATOM 2046 C C . GLY A 1 278 ? 5.605 11.719 14.719 1 98.69 278 GLY A C 1
ATOM 2047 O O . GLY A 1 278 ? 6.039 10.57 14.625 1 98.69 278 GLY A O 1
ATOM 2048 N N . SER A 1 279 ? 4.688 12.086 15.594 1 98.31 279 SER A N 1
ATOM 2049 C CA . SER A 1 279 ? 4.238 11.117 16.594 1 98.31 279 SER A CA 1
ATOM 2050 C C . SER A 1 279 ? 2.852 10.586 16.266 1 98.31 279 SER A C 1
ATOM 2052 O O . SER A 1 279 ? 2.537 9.43 16.562 1 98.31 279 SER A O 1
ATOM 2054 N N . ASP A 1 280 ? 2.021 11.391 15.727 1 98.44 280 ASP A N 1
ATOM 2055 C CA . ASP A 1 280 ? 0.623 11.07 15.461 1 98.44 280 ASP A CA 1
ATOM 2056 C C . ASP A 1 280 ? -0.163 10.922 16.766 1 98.44 280 ASP A C 1
ATOM 2058 O O . ASP A 1 280 ? -1.202 10.258 16.797 1 98.44 280 ASP A O 1
ATOM 2062 N N . PHE A 1 281 ? 0.34 11.484 17.859 1 98.19 281 PHE A N 1
ATOM 2063 C CA . PHE A 1 281 ? -0.365 11.547 19.141 1 98.19 281 PHE A CA 1
ATOM 2064 C C . PHE A 1 281 ? -1.587 12.453 19.047 1 98.19 281 PHE A C 1
ATOM 2066 O O . PHE A 1 281 ? -1.552 13.477 18.359 1 98.19 281 PHE A O 1
ATOM 2073 N N . PRO A 1 282 ? -2.627 12.102 19.672 1 97.56 282 PRO A N 1
ATOM 2074 C CA . PRO A 1 282 ? -2.877 11.008 20.609 1 97.56 282 PRO A CA 1
ATOM 2075 C C . PRO A 1 282 ? -3.541 9.805 19.953 1 97.56 282 PRO A C 1
ATOM 2077 O O . PRO A 1 282 ? -3.918 8.844 20.641 1 97.56 282 PRO A O 1
ATOM 2080 N N . PHE A 1 283 ? -3.715 9.836 18.672 1 95.94 283 PHE A N 1
ATOM 2081 C CA . PHE A 1 283 ? -4.34 8.703 18 1 95.94 283 PHE A CA 1
ATOM 2082 C C . PHE A 1 283 ? -3.396 7.504 17.969 1 95.94 283 PHE A C 1
ATOM 2084 O O . PHE A 1 283 ? -3.84 6.359 17.875 1 95.94 283 PHE A O 1
ATOM 2091 N N . THR A 1 284 ? -2.176 7.715 17.953 1 95.25 284 THR A N 1
ATOM 2092 C CA . THR A 1 284 ? -1.182 6.723 18.344 1 95.25 284 THR A CA 1
ATOM 2093 C C . THR A 1 284 ? -0.974 6.734 19.859 1 95.25 284 THR A C 1
ATOM 2095 O O . THR A 1 284 ? -0.614 7.766 20.438 1 95.25 284 THR A O 1
ATOM 2098 N N . PRO A 1 285 ? -1.179 5.676 20.469 1 92.44 285 PRO A N 1
ATOM 2099 C CA . PRO A 1 285 ? -1.097 5.688 21.938 1 92.44 285 PRO A CA 1
ATOM 2100 C C . PRO A 1 285 ? 0.315 5.969 22.453 1 92.44 285 PRO A C 1
ATOM 2102 O O . PRO A 1 285 ? 1.291 5.758 21.719 1 92.44 285 PRO A O 1
ATOM 2105 N N . ASP A 1 286 ? 0.418 6.305 23.734 1 94.62 286 ASP A N 1
ATOM 2106 C CA . ASP A 1 286 ? 1.652 6.754 24.359 1 94.62 286 ASP A CA 1
ATOM 2107 C C . ASP A 1 286 ? 2.76 5.715 24.219 1 94.62 286 ASP A C 1
ATOM 2109 O O . ASP A 1 286 ? 3.889 6.051 23.844 1 94.62 286 ASP A O 1
ATOM 2113 N N . TRP A 1 287 ? 2.395 4.551 24.406 1 90.69 287 TRP A N 1
ATOM 2114 C CA . TRP A 1 287 ? 3.43 3.523 24.438 1 90.69 287 TRP A CA 1
ATOM 2115 C C . TRP A 1 287 ? 4.023 3.311 23.047 1 90.69 287 TRP A C 1
ATOM 2117 O O . TRP A 1 287 ? 5.203 2.988 22.906 1 90.69 287 TRP A O 1
ATOM 2127 N N . VAL A 1 288 ? 3.207 3.498 22.062 1 92.81 288 VAL A N 1
ATOM 2128 C CA . VAL A 1 288 ? 3.699 3.365 20.688 1 92.81 288 VAL A CA 1
ATOM 2129 C C . VAL A 1 288 ? 4.582 4.562 20.344 1 92.81 288 VAL A C 1
ATOM 2131 O O . VAL A 1 288 ? 5.625 4.402 19.703 1 92.81 288 VAL A O 1
ATOM 2134 N N . VAL A 1 289 ? 4.152 5.766 20.75 1 97.12 289 VAL A N 1
ATOM 2135 C CA . VAL A 1 289 ? 4.93 6.977 20.531 1 97.12 289 VAL A CA 1
ATOM 2136 C C . VAL A 1 289 ? 6.293 6.848 21.203 1 97.12 289 VAL A C 1
ATOM 2138 O O . VAL A 1 289 ? 7.324 7.137 20.594 1 97.12 289 VAL A O 1
ATOM 2141 N N . GLU A 1 290 ? 6.297 6.363 22.422 1 97 290 GLU A N 1
ATOM 2142 C CA . GLU A 1 290 ? 7.527 6.18 23.188 1 97 290 GLU A CA 1
ATOM 2143 C C . GLU A 1 290 ? 8.422 5.117 22.547 1 97 290 GLU A C 1
ATOM 2145 O O . GLU A 1 290 ? 9.641 5.277 22.484 1 97 290 GLU A O 1
ATOM 2150 N N . ALA A 1 291 ? 7.816 4.074 22.078 1 94.75 291 ALA A N 1
ATOM 2151 C CA . ALA A 1 291 ? 8.57 3.002 21.438 1 94.75 291 ALA A CA 1
ATOM 2152 C C . ALA A 1 291 ? 9.242 3.488 20.156 1 94.75 291 ALA A C 1
ATOM 2154 O O . ALA A 1 291 ? 10.406 3.164 19.891 1 94.75 291 ALA A O 1
ATOM 2155 N N . LEU A 1 292 ? 8.508 4.254 19.359 1 96.06 292 LEU A N 1
ATOM 2156 C CA . LEU A 1 292 ? 9.094 4.781 18.141 1 96.06 292 LEU A CA 1
ATOM 2157 C C . LEU A 1 292 ? 10.258 5.715 18.453 1 96.06 292 LEU A C 1
ATOM 2159 O O . LEU A 1 292 ? 11.305 5.648 17.812 1 96.06 292 LEU A O 1
ATOM 2163 N N . ALA A 1 293 ? 10.07 6.586 19.469 1 96.44 293 ALA A N 1
ATOM 2164 C CA . ALA A 1 293 ? 11.133 7.496 19.875 1 96.44 293 ALA A CA 1
ATOM 2165 C C . ALA A 1 293 ? 12.391 6.727 20.266 1 96.44 293 ALA A C 1
ATOM 2167 O O . ALA A 1 293 ? 13.492 7.07 19.844 1 96.44 293 ALA A O 1
ATOM 2168 N N . ALA A 1 294 ? 12.211 5.66 21.016 1 95.44 294 ALA A N 1
ATOM 2169 C CA . ALA A 1 294 ? 13.328 4.832 21.469 1 95.44 294 ALA A CA 1
ATOM 2170 C C . ALA A 1 294 ? 13.984 4.117 20.281 1 95.44 294 ALA A C 1
ATOM 2172 O O . ALA A 1 294 ? 15.211 4.055 20.203 1 95.44 294 ALA A O 1
ATOM 2173 N N . ASP A 1 295 ? 13.188 3.615 19.391 1 94.75 295 ASP A N 1
ATOM 2174 C CA . ASP A 1 295 ? 13.688 2.904 18.219 1 94.75 295 ASP A CA 1
ATOM 2175 C C . ASP A 1 295 ? 14.516 3.826 17.328 1 94.75 295 ASP A C 1
ATOM 2177 O O . ASP A 1 295 ? 15.57 3.434 16.828 1 94.75 295 ASP A O 1
ATOM 2181 N N . LEU A 1 296 ? 13.977 5.02 17.125 1 94.94 296 LEU A N 1
ATOM 2182 C CA . LEU A 1 296 ? 14.68 5.98 16.266 1 94.94 296 LEU A CA 1
ATOM 2183 C C . LEU A 1 296 ? 16 6.395 16.906 1 94.94 296 LEU A C 1
ATOM 2185 O O . LEU A 1 296 ? 17.016 6.504 16.219 1 94.94 296 LEU A O 1
ATOM 2189 N N . ALA A 1 297 ? 15.984 6.594 18.188 1 92.88 297 ALA A N 1
ATOM 2190 C CA . ALA A 1 297 ? 17.188 6.984 18.891 1 92.88 297 ALA A CA 1
ATOM 2191 C C . ALA A 1 297 ? 18.266 5.895 18.812 1 92.88 297 ALA A C 1
ATOM 2193 O O . ALA A 1 297 ? 19.453 6.191 18.734 1 92.88 297 ALA A O 1
ATOM 2194 N N . ALA A 1 298 ? 17.844 4.699 18.734 1 91.12 298 ALA A N 1
ATOM 2195 C CA . ALA A 1 298 ? 18.75 3.561 18.734 1 91.12 298 ALA A CA 1
ATOM 2196 C C . ALA A 1 298 ? 19.047 3.076 17.328 1 91.12 298 ALA A C 1
ATOM 2198 O O . ALA A 1 298 ? 19.859 2.176 17.125 1 91.12 298 ALA A O 1
ATOM 2199 N N . SER A 1 299 ? 18.375 3.666 16.422 1 87.69 299 SER A N 1
ATOM 2200 C CA . SER A 1 299 ? 18.406 3.131 15.062 1 87.69 299 SER A CA 1
ATOM 2201 C C . SER A 1 299 ? 19.797 3.211 14.461 1 87.69 299 SER A C 1
ATOM 2203 O O . SER A 1 299 ? 20.5 4.207 14.641 1 87.69 299 SER A O 1
ATOM 2205 N N . LYS A 1 300 ? 20.172 2.178 13.695 1 90.12 300 LYS A N 1
ATOM 2206 C CA . LYS A 1 300 ? 21.422 2.156 12.945 1 90.12 300 LYS A CA 1
ATOM 2207 C C . LYS A 1 300 ? 21.188 2.506 11.477 1 90.12 300 LYS A C 1
ATOM 2209 O O . LYS A 1 300 ? 22.141 2.6 10.695 1 90.12 300 LYS A O 1
ATOM 2214 N N . VAL A 1 301 ? 19.938 2.736 11.25 1 92.19 301 VAL A N 1
ATOM 2215 C CA . VAL A 1 301 ? 19.547 3.074 9.883 1 92.19 301 VAL A CA 1
ATOM 2216 C C . VAL A 1 301 ? 19.984 4.5 9.562 1 92.19 301 VAL A C 1
ATOM 2218 O O . VAL A 1 301 ? 20.328 4.812 8.422 1 92.19 301 VAL A O 1
ATOM 2221 N N . LEU A 1 302 ? 19.984 5.375 10.578 1 93.38 302 LEU A N 1
ATOM 2222 C CA . LEU A 1 302 ? 20.375 6.773 10.43 1 93.38 302 LEU A CA 1
ATOM 2223 C C . LEU A 1 302 ? 21.703 7.039 11.125 1 93.38 302 LEU A C 1
ATOM 2225 O O . LEU A 1 302 ? 21.891 6.672 12.289 1 93.38 302 LEU A O 1
ATOM 2229 N N . THR A 1 303 ? 22.625 7.707 10.422 1 94.56 303 THR A N 1
ATOM 2230 C CA . THR A 1 303 ? 23.812 8.227 11.078 1 94.56 303 THR A CA 1
ATOM 2231 C C . THR A 1 303 ? 23.453 9.375 12.023 1 94.56 303 THR A C 1
ATOM 2233 O O . THR A 1 303 ? 22.375 9.945 11.922 1 94.56 303 THR A O 1
ATOM 2236 N N . PRO A 1 304 ? 24.359 9.695 12.883 1 94.06 304 PRO A N 1
ATOM 2237 C CA . PRO A 1 304 ? 24.047 10.781 13.82 1 94.06 304 PRO A CA 1
ATOM 2238 C C . PRO A 1 304 ? 23.688 12.086 13.117 1 94.06 304 PRO A C 1
ATOM 2240 O O . PRO A 1 304 ? 22.703 12.727 13.477 1 94.06 304 PRO A O 1
ATOM 2243 N N . PRO A 1 305 ? 24.391 12.477 12.039 1 95.31 305 PRO A N 1
ATOM 2244 C CA . PRO A 1 305 ? 23.984 13.688 11.328 1 95.31 305 PRO A CA 1
ATOM 2245 C C . PRO A 1 305 ? 22.609 13.547 10.68 1 95.31 305 PRO A C 1
ATOM 2247 O O . PRO A 1 305 ? 21.828 14.5 10.664 1 95.31 305 PRO A O 1
ATOM 2250 N N . GLN A 1 306 ? 22.328 12.359 10.172 1 95.25 306 GLN A N 1
ATOM 2251 C CA . GLN A 1 306 ? 21.016 12.117 9.57 1 95.25 306 GLN A CA 1
ATOM 2252 C C . GLN A 1 306 ? 19.906 12.18 10.609 1 95.25 306 GLN A C 1
ATOM 2254 O O . GLN A 1 306 ? 18.828 12.711 10.344 1 95.25 306 GLN A O 1
ATOM 2259 N N . MET A 1 307 ? 20.203 11.672 11.734 1 95.19 307 MET A N 1
ATOM 2260 C CA . MET A 1 307 ? 19.234 11.711 12.828 1 95.19 307 MET A CA 1
ATOM 2261 C C . MET A 1 307 ? 18.938 13.148 13.25 1 95.19 307 MET A C 1
ATOM 2263 O O . MET A 1 307 ? 17.797 13.5 13.531 1 95.19 307 MET A O 1
ATOM 2267 N N . ARG A 1 308 ? 19.906 13.984 13.266 1 95.56 308 ARG A N 1
ATOM 2268 C CA . ARG A 1 308 ? 19.703 15.391 13.609 1 95.56 308 ARG A CA 1
ATOM 2269 C C . ARG A 1 308 ? 18.781 16.062 12.602 1 95.56 308 ARG A C 1
ATOM 2271 O O . ARG A 1 308 ? 17.906 16.859 12.977 1 95.56 308 ARG A O 1
ATOM 2278 N N . ARG A 1 309 ? 18.984 15.719 11.336 1 96.88 309 ARG A N 1
ATOM 2279 C CA . ARG A 1 309 ? 18.125 16.281 10.289 1 96.88 309 ARG A CA 1
ATOM 2280 C C . ARG A 1 309 ? 16.672 15.836 10.477 1 96.88 309 ARG A C 1
ATOM 2282 O O . ARG A 1 309 ? 15.766 16.656 10.484 1 96.88 309 ARG A O 1
ATOM 2289 N N . VAL A 1 310 ? 16.469 14.562 10.719 1 96.94 310 VAL A N 1
ATOM 2290 C CA . VAL A 1 310 ? 15.133 13.992 10.859 1 96.94 310 VAL A CA 1
ATOM 2291 C C . VAL A 1 310 ? 14.469 14.516 12.133 1 96.94 310 VAL A C 1
ATOM 2293 O O . VAL A 1 310 ? 13.281 14.828 12.133 1 96.94 310 VAL A O 1
ATOM 2296 N N . ARG A 1 311 ? 15.289 14.703 13.102 1 95.94 311 ARG A N 1
ATOM 2297 C CA . ARG A 1 311 ? 14.812 15.039 14.445 1 95.94 311 ARG A CA 1
ATOM 2298 C C . ARG A 1 311 ? 14.336 16.484 14.508 1 95.94 311 ARG A C 1
ATOM 2300 O O . ARG A 1 311 ? 13.297 16.781 15.109 1 95.94 311 ARG A O 1
ATOM 2307 N N . ASP A 1 312 ? 15.164 17.453 13.836 1 96.19 312 ASP A N 1
ATOM 2308 C CA . ASP A 1 312 ? 14.758 18.828 14.078 1 96.19 312 ASP A CA 1
ATOM 2309 C C . ASP A 1 312 ? 15.227 19.75 12.953 1 96.19 312 ASP A C 1
ATOM 2311 O O . ASP A 1 312 ? 14.539 20.703 12.602 1 96.19 312 ASP A O 1
ATOM 2315 N N . GLU A 1 313 ? 16.375 19.453 12.273 1 97.75 313 GLU A N 1
ATOM 2316 C CA . GLU A 1 313 ? 16.922 20.406 11.32 1 97.75 313 GLU A CA 1
ATOM 2317 C C . GLU A 1 313 ? 16 20.609 10.125 1 97.75 313 GLU A C 1
ATOM 2319 O O . GLU A 1 313 ? 15.789 21.734 9.664 1 97.75 313 GLU A O 1
ATOM 2324 N N . ASN A 1 314 ? 15.484 19.484 9.609 1 98.62 314 ASN A N 1
ATOM 2325 C CA . ASN A 1 314 ? 14.562 19.594 8.477 1 98.62 314 ASN A CA 1
ATOM 2326 C C . ASN A 1 314 ? 13.305 20.375 8.852 1 98.62 314 ASN A C 1
ATOM 2328 O O . ASN A 1 314 ? 12.805 21.172 8.062 1 98.62 314 ASN A O 1
ATOM 2332 N N . ALA A 1 315 ? 12.789 20.125 10.008 1 98.69 315 ALA A N 1
ATOM 2333 C CA . ALA A 1 315 ? 11.594 20.844 10.469 1 98.69 315 ALA A CA 1
ATOM 2334 C C . ALA A 1 315 ? 11.867 22.328 10.609 1 98.69 315 ALA A C 1
ATOM 2336 O O . ALA A 1 315 ? 11.016 23.156 10.266 1 98.69 315 ALA A O 1
ATOM 2337 N N . VAL A 1 316 ? 13.039 22.703 11.078 1 98.19 316 VAL A N 1
ATOM 2338 C CA . VAL A 1 316 ? 13.406 24.109 11.242 1 98.19 316 VAL A CA 1
ATOM 2339 C C . VAL A 1 316 ? 13.461 24.781 9.875 1 98.19 316 VAL A C 1
ATOM 2341 O O . VAL A 1 316 ? 13.094 25.953 9.734 1 98.19 316 VAL A O 1
ATOM 2344 N N . ARG A 1 317 ? 13.875 24.062 8.875 1 97.81 317 ARG A N 1
ATOM 2345 C CA . ARG A 1 317 ? 13.891 24.609 7.523 1 97.81 317 ARG A CA 1
ATOM 2346 C C . ARG A 1 317 ? 12.477 24.922 7.039 1 97.81 317 ARG A C 1
ATOM 2348 O O . ARG A 1 317 ? 12.242 25.938 6.379 1 97.81 317 ARG A O 1
ATOM 2355 N N . LEU A 1 318 ? 11.531 24.062 7.379 1 98.38 318 LEU A N 1
ATOM 2356 C CA . LEU A 1 318 ? 10.141 24.234 6.961 1 98.38 318 LEU A CA 1
ATOM 2357 C C . LEU A 1 318 ? 9.438 25.266 7.84 1 98.38 318 LEU A C 1
ATOM 2359 O O . LEU A 1 318 ? 8.547 25.984 7.375 1 98.38 318 LEU A O 1
ATOM 2363 N N . PHE A 1 319 ? 9.859 25.266 9.125 1 98.06 319 PHE A N 1
ATOM 2364 C CA . PHE A 1 319 ? 9.258 26.125 10.133 1 98.06 319 PHE A CA 1
ATOM 2365 C C . PHE A 1 319 ? 10.328 26.922 10.875 1 98.06 319 PHE A C 1
ATOM 2367 O O . PHE A 1 319 ? 10.617 26.656 12.039 1 98.06 319 PHE A O 1
ATOM 2374 N N . PRO A 1 320 ? 10.773 28 10.367 1 95.94 320 PRO A N 1
ATOM 2375 C CA . PRO A 1 320 ? 11.945 28.719 10.875 1 95.94 320 PRO A CA 1
ATOM 2376 C C . PRO A 1 320 ? 11.727 29.297 12.273 1 95.94 320 PRO A C 1
ATOM 2378 O O . PRO A 1 320 ? 12.688 29.484 13.016 1 95.94 320 PRO A O 1
ATOM 2381 N N . ARG A 1 321 ? 10.547 29.484 12.664 1 94.19 321 ARG A N 1
ATOM 2382 C CA . ARG A 1 321 ? 10.305 30.094 13.977 1 94.19 321 ARG A CA 1
ATOM 2383 C C . ARG A 1 321 ? 10.727 29.156 15.102 1 94.19 321 ARG A C 1
ATOM 2385 O O . ARG A 1 321 ? 10.914 29.594 16.234 1 94.19 321 ARG A O 1
ATOM 2392 N N . PHE A 1 322 ? 10.898 27.875 14.766 1 95.88 322 PHE A N 1
ATOM 2393 C CA . PHE A 1 322 ? 11.312 26.922 15.781 1 95.88 322 PHE A CA 1
ATOM 2394 C C . PHE A 1 322 ? 12.828 26.781 15.812 1 95.88 322 PHE A C 1
ATOM 2396 O O . PHE A 1 322 ? 13.367 25.969 16.562 1 95.88 322 PHE A O 1
ATOM 2403 N N . GLY A 1 323 ? 13.523 27.484 14.953 1 90.56 323 GLY A N 1
ATOM 2404 C CA . GLY A 1 323 ? 14.977 27.531 14.969 1 90.56 323 GLY A CA 1
ATOM 2405 C C . GLY A 1 323 ? 15.523 28.516 15.984 1 90.56 323 GLY A C 1
ATOM 2406 O O . GLY A 1 323 ? 14.758 29.172 16.703 1 90.56 323 GLY A O 1
ATOM 2407 N N . PRO A 1 324 ? 16.891 28.453 16.188 1 78.88 324 PRO A N 1
ATOM 2408 C CA . PRO A 1 324 ? 17.516 29.422 17.094 1 78.88 324 PRO A CA 1
ATOM 2409 C C . PRO A 1 324 ? 17.188 30.859 16.703 1 78.88 324 PRO A C 1
ATOM 2411 O O . PRO A 1 324 ? 17 31.156 15.523 1 78.88 324 PRO A O 1
ATOM 2414 N N . ALA A 1 325 ? 16.656 31.641 17.688 1 62.22 325 ALA A N 1
ATOM 2415 C CA . ALA A 1 325 ? 16.438 33.062 17.453 1 62.22 325 ALA A CA 1
ATOM 2416 C C . ALA A 1 325 ? 17.625 33.688 16.734 1 62.22 325 ALA A C 1
ATOM 2418 O O . ALA A 1 325 ? 18.781 33.438 17.078 1 62.22 325 ALA A O 1
ATOM 2419 N N . LEU A 1 326 ? 17.391 34.062 15.438 1 42 326 LEU A N 1
ATOM 2420 C CA . LEU A 1 326 ? 18.453 34.875 14.844 1 42 326 LEU A CA 1
ATOM 2421 C C . LEU A 1 326 ? 18.75 36.094 15.719 1 42 326 LEU A C 1
ATOM 2423 O O . LEU A 1 326 ? 17.859 36.625 16.375 1 42 326 LEU A O 1
ATOM 2427 N N . MET B 1 1 ? 26.953 -36.188 -20.703 1 27.92 1 MET B N 1
ATOM 2428 C CA . MET B 1 1 ? 27.609 -34.906 -20.625 1 27.92 1 MET B CA 1
ATOM 2429 C C . MET B 1 1 ? 26.609 -33.781 -20.922 1 27.92 1 MET B C 1
ATOM 2431 O O . MET B 1 1 ? 26.391 -33.406 -22.078 1 27.92 1 MET B O 1
ATOM 2435 N N . HIS B 1 2 ? 25.406 -33.844 -20.328 1 30.09 2 HIS B N 1
ATOM 2436 C CA . HIS B 1 2 ? 24.25 -32.969 -20.5 1 30.09 2 HIS B CA 1
ATOM 2437 C C . HIS B 1 2 ? 24.609 -31.5 -20.203 1 30.09 2 HIS B C 1
ATOM 2439 O O . HIS B 1 2 ? 24.906 -31.156 -19.047 1 30.09 2 HIS B O 1
ATOM 2445 N N . THR B 1 3 ? 25.344 -30.922 -21.078 1 33.16 3 THR B N 1
ATOM 2446 C CA . THR B 1 3 ? 25.703 -29.516 -21.109 1 33.16 3 THR B CA 1
ATOM 2447 C C . THR B 1 3 ? 24.484 -28.641 -20.844 1 33.16 3 THR B C 1
ATOM 2449 O O . THR B 1 3 ? 23.531 -28.641 -21.609 1 33.16 3 THR B O 1
ATOM 2452 N N . THR B 1 4 ? 24.062 -28.641 -19.641 1 37.12 4 THR B N 1
ATOM 2453 C CA . THR B 1 4 ? 23.047 -27.641 -19.281 1 37.12 4 THR B CA 1
ATOM 2454 C C . THR B 1 4 ? 23.422 -26.266 -19.875 1 37.12 4 THR B C 1
ATOM 2456 O O . THR B 1 4 ? 24.406 -25.672 -19.469 1 37.12 4 THR B O 1
ATOM 2459 N N . ASP B 1 5 ? 23.391 -26.172 -21.141 1 38 5 ASP B N 1
ATOM 2460 C CA . ASP B 1 5 ? 23.609 -24.891 -21.797 1 38 5 ASP B CA 1
ATOM 2461 C C . ASP B 1 5 ? 23.031 -23.75 -20.953 1 38 5 ASP B C 1
ATOM 2463 O O . ASP B 1 5 ? 21.828 -23.734 -20.672 1 38 5 ASP B O 1
ATOM 2467 N N . ALA B 1 6 ? 23.828 -23.25 -20.062 1 47.47 6 ALA B N 1
ATOM 2468 C CA . ALA B 1 6 ? 23.484 -21.984 -19.406 1 47.47 6 ALA B CA 1
ATOM 2469 C C . ALA B 1 6 ? 22.703 -21.094 -20.359 1 47.47 6 ALA B C 1
ATOM 2471 O O . ALA B 1 6 ? 23.141 -20.828 -21.484 1 47.47 6 ALA B O 1
ATOM 2472 N N . ALA B 1 7 ? 21.391 -21.141 -20.375 1 54.34 7 ALA B N 1
ATOM 2473 C CA . ALA B 1 7 ? 20.609 -20.141 -21.094 1 54.34 7 ALA B CA 1
ATOM 2474 C C . ALA B 1 7 ? 21.266 -18.766 -21.016 1 54.34 7 ALA B C 1
ATOM 2476 O O . ALA B 1 7 ? 21.594 -18.281 -19.922 1 54.34 7 ALA B O 1
ATOM 2477 N N . SER B 1 8 ? 21.828 -18.281 -22.031 1 67.88 8 SER B N 1
ATOM 2478 C CA . SER B 1 8 ? 22.641 -17.109 -22.297 1 67.88 8 SER B CA 1
ATOM 2479 C C . SER B 1 8 ? 21.938 -15.828 -21.859 1 67.88 8 SER B C 1
ATOM 2481 O O . SER B 1 8 ? 22.531 -14.758 -21.859 1 67.88 8 SER B O 1
ATOM 2483 N N . GLY B 1 9 ? 20.828 -15.992 -21.141 1 81 9 GLY B N 1
ATOM 2484 C CA . GLY B 1 9 ? 20.141 -14.75 -20.781 1 81 9 GLY B CA 1
ATOM 2485 C C . GLY B 1 9 ? 20.547 -14.219 -19.422 1 81 9 GLY B C 1
ATOM 2486 O O . GLY B 1 9 ? 21.312 -14.867 -18.703 1 81 9 GLY B O 1
ATOM 2487 N N . ALA B 1 10 ? 20.156 -12.984 -19.062 1 83.12 10 ALA B N 1
ATOM 2488 C CA . ALA B 1 10 ? 20.562 -12.273 -17.844 1 83.12 10 ALA B CA 1
ATOM 2489 C C . ALA B 1 10 ? 20.328 -13.125 -16.609 1 83.12 10 ALA B C 1
ATOM 2491 O O . ALA B 1 10 ? 21.078 -13.023 -15.633 1 83.12 10 ALA B O 1
ATOM 2492 N N . LEU B 1 11 ? 19.25 -14 -16.688 1 92.88 11 LEU B N 1
ATOM 2493 C CA . LEU B 1 11 ? 18.891 -14.836 -15.547 1 92.88 11 LEU B CA 1
ATOM 2494 C C . LEU B 1 11 ? 19.125 -16.312 -15.859 1 92.88 11 LEU B C 1
ATOM 2496 O O . LEU B 1 11 ? 18.281 -17.156 -15.562 1 92.88 11 LEU B O 1
ATOM 2500 N N . GLY B 1 12 ? 20.203 -16.672 -16.391 1 92.25 12 GLY B N 1
ATOM 2501 C CA . GLY B 1 12 ? 20.5 -18.016 -16.859 1 92.25 12 GLY B CA 1
ATOM 2502 C C . GLY B 1 12 ? 20.094 -19.094 -15.875 1 92.25 12 GLY B C 1
ATOM 2503 O O . GLY B 1 12 ? 20.594 -19.156 -14.758 1 92.25 12 GLY B O 1
ATOM 2504 N N . GLY B 1 13 ? 18.953 -19.891 -16.297 1 93.94 13 GLY B N 1
ATOM 2505 C CA . GLY B 1 13 ? 18.5 -21.031 -15.508 1 93.94 13 GLY B CA 1
ATOM 2506 C C . GLY B 1 13 ? 17.312 -20.703 -14.617 1 93.94 13 GLY B C 1
ATOM 2507 O O . GLY B 1 13 ? 16.828 -21.562 -13.875 1 93.94 13 GLY B O 1
ATOM 2508 N N . ALA B 1 14 ? 16.75 -19.531 -14.734 1 97.62 14 ALA B N 1
ATOM 2509 C CA . ALA B 1 14 ? 15.695 -19.047 -13.836 1 97.62 14 ALA B CA 1
ATOM 2510 C C . ALA B 1 14 ? 14.414 -19.859 -14.031 1 97.62 14 ALA B C 1
ATOM 2512 O O . ALA B 1 14 ? 14.156 -20.391 -15.117 1 97.62 14 ALA B O 1
ATOM 2513 N N . ILE B 1 15 ? 13.672 -20.031 -12.977 1 98.56 15 ILE B N 1
ATOM 2514 C CA . ILE B 1 15 ? 12.32 -20.578 -13 1 98.56 15 ILE B CA 1
ATOM 2515 C C . ILE B 1 15 ? 11.32 -19.469 -12.672 1 98.56 15 ILE B C 1
ATOM 2517 O O . ILE B 1 15 ? 11.367 -18.875 -11.594 1 98.56 15 ILE B O 1
ATOM 2521 N N . ASP B 1 16 ? 10.492 -19.125 -13.609 1 98.81 16 ASP B N 1
ATOM 2522 C CA . ASP B 1 16 ? 9.469 -18.094 -13.508 1 98.81 16 ASP B CA 1
ATOM 2523 C C . ASP B 1 16 ? 8.188 -18.641 -12.883 1 98.81 16 ASP B C 1
ATOM 2525 O O . ASP B 1 16 ? 7.43 -19.359 -13.539 1 98.81 16 ASP B O 1
ATOM 2529 N N . VAL B 1 17 ? 7.887 -18.234 -11.633 1 98.88 17 VAL B N 1
ATOM 2530 C CA . VAL B 1 17 ? 6.762 -18.844 -10.938 1 98.88 17 VAL B CA 1
ATOM 2531 C C . VAL B 1 17 ? 5.504 -18 -11.141 1 98.88 17 VAL B C 1
ATOM 2533 O O . VAL B 1 17 ? 4.43 -18.344 -10.641 1 98.88 17 VAL B O 1
ATOM 2536 N N . HIS B 1 18 ? 5.629 -16.875 -11.844 1 98.88 18 HIS B N 1
ATOM 2537 C CA . HIS B 1 18 ? 4.527 -15.938 -12.086 1 98.88 18 HIS B CA 1
ATOM 2538 C C . HIS B 1 18 ? 4.469 -15.531 -13.555 1 98.88 18 HIS B C 1
ATOM 2540 O O . HIS B 1 18 ? 4.738 -14.375 -13.891 1 98.88 18 HIS B O 1
ATOM 2546 N N . ALA B 1 19 ? 4.07 -16.406 -14.383 1 98.81 19 ALA B N 1
ATOM 2547 C CA . ALA B 1 19 ? 3.775 -16.188 -15.797 1 98.81 19 ALA B CA 1
ATOM 2548 C C . ALA B 1 19 ? 2.34 -16.578 -16.125 1 98.81 19 ALA B C 1
ATOM 2550 O O . ALA B 1 19 ? 1.729 -17.375 -15.406 1 98.81 19 ALA B O 1
ATOM 2551 N N . HIS B 1 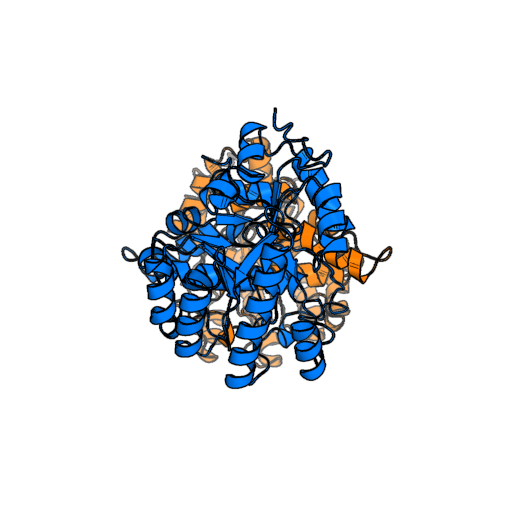20 ? 1.847 -15.977 -17.141 1 98.81 20 HIS B N 1
ATOM 2552 C CA . HIS B 1 20 ? 0.465 -16.266 -17.516 1 98.81 20 HIS B CA 1
ATOM 2553 C C . HIS B 1 20 ? 0.371 -16.781 -18.938 1 98.81 20 HIS B C 1
ATOM 2555 O O . HIS B 1 20 ? 1.276 -16.547 -19.75 1 98.81 20 HIS B O 1
ATOM 2561 N N . PHE B 1 21 ? -0.658 -17.5 -19.203 1 98.75 21 PHE B N 1
ATOM 2562 C CA . PHE B 1 21 ? -1.061 -17.828 -20.562 1 98.75 21 PHE B CA 1
ATOM 2563 C C . PHE B 1 21 ? -2.479 -17.344 -20.844 1 98.75 21 PHE B C 1
ATOM 2565 O O . PHE B 1 21 ? -3.254 -17.109 -19.906 1 98.75 21 PHE B O 1
ATOM 2572 N N . VAL B 1 22 ? -2.729 -16.984 -22.062 1 98.31 22 VAL B N 1
ATOM 2573 C CA . VAL B 1 22 ? -4.066 -16.672 -22.547 1 98.31 22 VAL B CA 1
ATOM 2574 C C . VAL B 1 22 ? -4.488 -17.688 -23.609 1 98.31 22 VAL B C 1
ATOM 2576 O O . VAL B 1 22 ? -4.129 -17.547 -24.781 1 98.31 22 VAL B O 1
ATOM 2579 N N . THR B 1 23 ? -5.223 -18.641 -23.188 1 97.25 23 THR B N 1
ATOM 2580 C CA . THR B 1 23 ? -5.676 -19.656 -24.125 1 97.25 23 THR B CA 1
ATOM 2581 C C . THR B 1 23 ? -6.766 -19.109 -25.031 1 97.25 23 THR B C 1
ATOM 2583 O O . THR B 1 23 ? -7.355 -18.062 -24.75 1 97.25 23 THR B O 1
ATOM 2586 N N . SER B 1 24 ? -7 -19.812 -26.141 1 95.75 24 SER B N 1
ATOM 2587 C CA . SER B 1 24 ? -8.047 -19.391 -27.062 1 95.75 24 SER B CA 1
ATOM 2588 C C . SER B 1 24 ? -9.414 -19.406 -26.391 1 95.75 24 SER B C 1
ATOM 2590 O O . SER B 1 24 ? -10.227 -18.5 -26.594 1 95.75 24 SER B O 1
ATOM 2592 N N . THR B 1 25 ? -9.625 -20.391 -25.547 1 98.06 25 THR B N 1
ATOM 2593 C CA . THR B 1 25 ? -10.891 -20.516 -24.844 1 98.06 25 THR B CA 1
ATOM 2594 C C . THR B 1 25 ? -11.078 -19.359 -23.859 1 98.06 25 THR B C 1
ATOM 2596 O O . THR B 1 25 ? -12.164 -18.781 -23.766 1 98.06 25 THR B O 1
ATOM 2599 N N . LEU B 1 26 ? -10.055 -19.047 -23.156 1 98.56 26 LEU B N 1
ATOM 2600 C CA . LEU B 1 26 ? -10.117 -17.953 -22.188 1 98.56 26 LEU B CA 1
ATOM 2601 C C . LEU B 1 26 ? -10.375 -16.625 -22.891 1 98.56 26 LEU B C 1
ATOM 2603 O O . LEU B 1 26 ? -11.219 -15.836 -22.438 1 98.56 26 LEU B O 1
ATOM 2607 N N . ARG B 1 27 ? -9.641 -16.375 -23.969 1 98 27 ARG B N 1
ATOM 2608 C CA . ARG B 1 27 ? -9.812 -15.133 -24.719 1 98 27 ARG B CA 1
ATOM 2609 C C . ARG B 1 27 ? -11.25 -14.977 -25.203 1 98 27 ARG B C 1
ATOM 2611 O O . ARG B 1 27 ? -11.836 -13.898 -25.078 1 98 27 ARG B O 1
ATOM 2618 N N . THR B 1 28 ? -11.766 -16.047 -25.75 1 97.88 28 THR B N 1
ATOM 2619 C CA . THR B 1 28 ? -13.141 -16.031 -26.234 1 97.88 28 THR B CA 1
ATOM 2620 C C . THR B 1 28 ? -14.117 -15.758 -25.094 1 97.88 28 THR B C 1
ATOM 2622 O O . THR B 1 28 ? -15.031 -14.945 -25.234 1 97.88 28 THR B O 1
ATOM 2625 N N . ALA B 1 29 ? -13.906 -16.422 -23.984 1 98.5 29 ALA B N 1
ATOM 2626 C CA . ALA B 1 29 ? -14.773 -16.234 -22.828 1 98.5 29 ALA B CA 1
ATOM 2627 C C . ALA B 1 29 ? -14.742 -14.789 -22.344 1 98.5 29 ALA B C 1
ATOM 2629 O O . ALA B 1 29 ? -15.781 -14.219 -22 1 98.5 29 ALA B O 1
ATOM 2630 N N . MET B 1 30 ? -13.57 -14.188 -22.297 1 98.19 30 MET B N 1
ATOM 2631 C CA . MET B 1 30 ? -13.422 -12.797 -21.875 1 98.19 30 MET B CA 1
ATOM 2632 C C . MET B 1 30 ? -14.156 -11.867 -22.828 1 98.19 30 MET B C 1
ATOM 2634 O O . MET B 1 30 ? -14.891 -10.977 -22.406 1 98.19 30 MET B O 1
ATOM 2638 N N . ARG B 1 31 ? -13.969 -12.109 -24.109 1 97.19 31 ARG B N 1
ATOM 2639 C CA . ARG B 1 31 ? -14.625 -11.281 -25.125 1 97.19 31 ARG B CA 1
ATOM 2640 C C . ARG B 1 31 ? -16.141 -11.391 -25.031 1 97.19 31 ARG B C 1
ATOM 2642 O O . ARG B 1 31 ? -16.844 -10.383 -25.078 1 97.19 31 ARG B O 1
ATOM 2649 N N . ASP B 1 32 ? -16.562 -12.609 -24.891 1 97.75 32 ASP B N 1
ATOM 2650 C CA . ASP B 1 32 ? -18 -12.852 -24.781 1 97.75 32 ASP B CA 1
ATOM 2651 C C . ASP B 1 32 ? -18.578 -12.172 -23.547 1 97.75 32 ASP B C 1
ATOM 2653 O O . ASP B 1 32 ? -19.75 -11.766 -23.547 1 97.75 32 ASP B O 1
ATOM 2657 N N . ALA B 1 33 ? -17.781 -12.07 -22.547 1 97.75 33 ALA B N 1
ATOM 2658 C CA . ALA B 1 33 ? -18.234 -11.453 -21.297 1 97.75 33 ALA B CA 1
ATOM 2659 C C . ALA B 1 33 ? -18.078 -9.938 -21.344 1 97.75 33 ALA B C 1
ATOM 2661 O O . ALA B 1 33 ? -18.391 -9.242 -20.375 1 97.75 33 ALA B O 1
ATOM 2662 N N . GLY B 1 34 ? -17.516 -9.43 -22.422 1 97 34 GLY B N 1
ATOM 2663 C CA . GLY B 1 34 ? -17.344 -7.992 -22.578 1 97 34 GLY B CA 1
ATOM 2664 C C . GLY B 1 34 ? -16.062 -7.477 -21.953 1 97 34 GLY B C 1
ATOM 2665 O O . GLY B 1 34 ? -15.914 -6.273 -21.75 1 97 34 GLY B O 1
ATOM 2666 N N . VAL B 1 35 ? -15.164 -8.359 -21.578 1 96.5 35 VAL B N 1
ATOM 2667 C CA . VAL B 1 35 ? -13.883 -7.977 -20.984 1 96.5 35 VAL B CA 1
ATOM 2668 C C . VAL B 1 35 ? -12.844 -7.773 -22.078 1 96.5 35 VAL B C 1
ATOM 2670 O O . VAL B 1 35 ? -12.156 -8.719 -22.469 1 96.5 35 VAL B O 1
ATOM 2673 N N . GLU B 1 36 ? -12.719 -6.582 -22.547 1 95.38 36 GLU B N 1
ATOM 2674 C CA . GLU B 1 36 ? -11.742 -6.234 -23.578 1 95.38 36 GLU B CA 1
ATOM 2675 C C . GLU B 1 36 ? -10.523 -5.547 -22.969 1 95.38 36 GLU B C 1
ATOM 2677 O O . GLU B 1 36 ? -9.422 -5.613 -23.516 1 95.38 36 GLU B O 1
ATOM 2682 N N . HIS B 1 37 ? -10.812 -4.848 -21.875 1 96.25 37 HIS B N 1
ATOM 2683 C CA . HIS B 1 37 ? -9.781 -4.121 -21.125 1 96.25 37 HIS B CA 1
ATOM 2684 C C . HIS B 1 37 ? -9.703 -4.602 -19.688 1 96.25 37 HIS B C 1
ATOM 2686 O O . HIS B 1 37 ? -10.07 -3.873 -18.766 1 96.25 37 HIS B O 1
ATOM 2692 N N . PRO B 1 38 ? -9.18 -5.816 -19.531 1 96.88 38 PRO B N 1
ATOM 2693 C CA . PRO B 1 38 ? -9.188 -6.391 -18.172 1 96.88 38 PRO B CA 1
ATOM 2694 C C . PRO B 1 38 ? -8.484 -5.496 -17.156 1 96.88 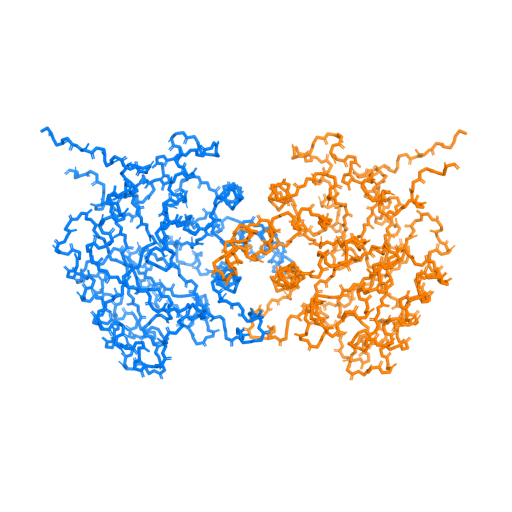38 PRO B C 1
ATOM 2696 O O . PRO B 1 38 ? -7.344 -5.09 -17.359 1 96.88 38 PRO B O 1
ATOM 2699 N N . ASP B 1 39 ? -9.25 -5.125 -16.094 1 97.69 39 ASP B N 1
ATOM 2700 C CA . ASP B 1 39 ? -8.75 -4.359 -14.961 1 97.69 39 ASP B CA 1
ATOM 2701 C C . ASP B 1 39 ? -8.25 -2.984 -15.398 1 97.69 39 ASP B C 1
ATOM 2703 O O . ASP B 1 39 ? -7.367 -2.404 -14.758 1 97.69 39 ASP B O 1
ATOM 2707 N N . GLY B 1 40 ? -8.719 -2.508 -16.516 1 96.44 40 GLY B N 1
ATOM 2708 C CA . GLY B 1 40 ? -8.367 -1.184 -17.016 1 96.44 40 GLY B CA 1
ATOM 2709 C C . GLY B 1 40 ? -7.137 -1.182 -17.906 1 96.44 40 GLY B C 1
ATOM 2710 O O . GLY B 1 40 ? -6.652 -0.12 -18.297 1 96.44 40 GLY B O 1
ATOM 2711 N N . MET B 1 41 ? -6.621 -2.379 -18.203 1 96 41 MET B N 1
ATOM 2712 C CA . MET B 1 41 ? -5.496 -2.5 -19.125 1 96 41 MET B CA 1
ATOM 2713 C C . MET B 1 41 ? -5.941 -2.248 -20.562 1 96 41 MET B C 1
ATOM 2715 O O . MET B 1 41 ? -7.129 -2.355 -20.875 1 96 41 MET B O 1
ATOM 2719 N N . PRO B 1 42 ? -5.055 -1.927 -21.453 1 93.38 42 PRO B N 1
ATOM 2720 C CA . PRO B 1 42 ? -5.465 -1.477 -22.797 1 93.38 42 PRO B CA 1
ATOM 2721 C C . PRO B 1 42 ? -6.113 -2.586 -23.609 1 93.38 42 PRO B C 1
ATOM 2723 O O . PRO B 1 42 ? -6.938 -2.309 -24.484 1 93.38 42 PRO B O 1
ATOM 2726 N N . ALA B 1 43 ? -5.648 -3.836 -23.422 1 95.44 43 ALA B N 1
ATOM 2727 C CA . ALA B 1 43 ? -6.184 -4.969 -24.172 1 95.44 43 ALA B CA 1
ATOM 2728 C C . ALA B 1 43 ? -5.836 -6.289 -23.484 1 95.44 43 ALA B C 1
ATOM 2730 O O . ALA B 1 43 ? -5.012 -6.324 -22.562 1 95.44 43 ALA B O 1
ATOM 2731 N N . ILE B 1 44 ? -6.527 -7.301 -23.875 1 96.94 44 ILE B N 1
ATOM 2732 C CA . ILE B 1 44 ? -6.051 -8.648 -23.578 1 96.94 44 ILE B CA 1
ATOM 2733 C C . ILE B 1 44 ? -4.758 -8.914 -24.344 1 96.94 44 ILE B C 1
ATOM 2735 O O . ILE B 1 44 ? -4.738 -8.852 -25.578 1 96.94 44 ILE B O 1
ATOM 2739 N N . PRO B 1 45 ? -3.729 -9.156 -23.672 1 96.81 45 PRO B N 1
ATOM 2740 C CA . PRO B 1 45 ? -2.475 -9.312 -24.406 1 96.81 45 PRO B CA 1
ATOM 2741 C C . PRO B 1 45 ? -2.465 -10.547 -25.297 1 96.81 45 PRO B C 1
ATOM 2743 O O . PRO B 1 45 ? -3.146 -11.531 -25 1 96.81 45 PRO B O 1
ATOM 2746 N N . GLU B 1 46 ? -1.699 -10.438 -26.359 1 96 46 GLU B N 1
ATOM 2747 C CA . GLU B 1 46 ? -1.435 -11.625 -27.172 1 96 46 GLU B CA 1
ATOM 2748 C C . GLU B 1 46 ? -0.506 -12.594 -26.438 1 96 46 GLU B C 1
ATOM 2750 O O . GLU B 1 46 ? 0.368 -12.172 -25.688 1 96 46 GLU B O 1
ATOM 2755 N N . TRP B 1 47 ? -0.796 -13.836 -26.703 1 97.88 47 TRP B N 1
ATOM 2756 C CA . TRP B 1 47 ? 0.069 -14.852 -26.125 1 97.88 47 TRP B CA 1
ATOM 2757 C C . TRP B 1 47 ? 0.114 -16.094 -27.016 1 97.88 47 TRP B C 1
ATOM 2759 O O . TRP B 1 47 ? -0.907 -16.5 -27.562 1 97.88 47 TRP B O 1
ATOM 2769 N N . SER B 1 48 ? 1.27 -16.656 -27.172 1 98.06 48 SER B N 1
ATOM 2770 C CA . SER B 1 48 ? 1.518 -17.953 -27.781 1 98.06 48 SER B CA 1
ATOM 2771 C C . SER B 1 48 ? 2.686 -18.672 -27.109 1 98.06 48 SER B C 1
ATOM 2773 O O . SER B 1 48 ? 3.537 -18.031 -26.484 1 98.06 48 SER B O 1
ATOM 2775 N N . PRO B 1 49 ? 2.662 -20.031 -27.156 1 98.31 49 PRO B N 1
ATOM 2776 C CA . PRO B 1 49 ? 3.834 -20.719 -26.609 1 98.31 49 PRO B CA 1
ATOM 2777 C C . PRO B 1 49 ? 5.145 -20.234 -27.234 1 98.31 49 PRO B C 1
ATOM 2779 O O . PRO B 1 49 ? 6.156 -20.125 -26.531 1 98.31 49 PRO B O 1
ATOM 2782 N N . GLN B 1 50 ? 5.094 -19.844 -28.5 1 97.94 50 GLN B N 1
ATOM 2783 C CA . GLN B 1 50 ? 6.301 -19.406 -29.203 1 97.94 50 GLN B CA 1
ATOM 2784 C C . GLN B 1 50 ? 6.793 -18.062 -28.656 1 97.94 50 GLN B C 1
ATOM 2786 O O . GLN B 1 50 ? 7.992 -17.891 -28.422 1 97.94 50 GLN B O 1
ATOM 2791 N N . SER B 1 51 ? 5.879 -17.156 -28.469 1 97.38 51 SER B N 1
ATOM 2792 C CA . SER B 1 51 ? 6.277 -15.852 -27.938 1 97.38 51 SER B CA 1
ATOM 2793 C C . SER B 1 51 ? 6.789 -15.977 -26.5 1 97.38 51 SER B C 1
ATOM 2795 O O . SER B 1 51 ? 7.742 -15.297 -26.109 1 97.38 51 SER B O 1
ATOM 2797 N N . ALA B 1 52 ? 6.18 -16.828 -25.719 1 98.44 52 ALA B N 1
ATOM 2798 C CA . ALA B 1 52 ? 6.617 -17.062 -24.344 1 98.44 52 ALA B CA 1
ATOM 2799 C C . ALA B 1 52 ? 8.016 -17.672 -24.312 1 98.44 52 ALA B C 1
ATOM 2801 O O . ALA B 1 52 ? 8.891 -17.203 -23.578 1 98.44 52 ALA B O 1
ATOM 2802 N N . LEU B 1 53 ? 8.234 -18.656 -25.156 1 98.31 53 LEU B N 1
ATOM 2803 C CA . LEU B 1 53 ? 9.523 -19.344 -25.203 1 98.31 53 LEU B CA 1
ATOM 2804 C C . LEU B 1 53 ? 10.617 -18.391 -25.672 1 98.31 53 LEU B C 1
ATOM 2806 O O . LEU B 1 53 ? 11.742 -18.438 -25.156 1 98.31 53 LEU B O 1
ATOM 2810 N N . ARG B 1 54 ? 10.281 -17.547 -26.625 1 97.56 54 ARG B N 1
ATOM 2811 C CA . ARG B 1 54 ? 11.258 -16.562 -27.109 1 97.56 54 ARG B CA 1
ATOM 2812 C C . ARG B 1 54 ? 11.688 -15.625 -25.984 1 97.56 54 ARG B C 1
ATOM 2814 O O . ARG B 1 54 ? 12.875 -15.352 -25.812 1 97.56 54 ARG B O 1
ATOM 2821 N N . LEU B 1 55 ? 10.734 -15.133 -25.234 1 97.81 55 LEU B N 1
ATOM 2822 C CA . LEU B 1 55 ? 11.047 -14.234 -24.125 1 97.81 55 LEU B CA 1
ATOM 2823 C C . LEU B 1 55 ? 11.836 -14.961 -23.047 1 97.81 55 LEU B C 1
ATOM 2825 O O . LEU B 1 55 ? 12.781 -14.406 -22.484 1 97.81 55 LEU B O 1
ATOM 2829 N N . MET B 1 56 ? 11.422 -16.188 -22.766 1 98.19 56 MET B N 1
ATOM 2830 C CA . MET B 1 56 ? 12.133 -17 -21.781 1 98.19 56 MET B CA 1
ATOM 2831 C C . MET B 1 56 ? 13.594 -17.172 -22.188 1 98.19 56 MET B C 1
ATOM 2833 O O . MET B 1 56 ? 14.5 -16.922 -21.375 1 98.19 56 MET B O 1
ATOM 2837 N N . ASP B 1 57 ? 13.828 -17.531 -23.422 1 97.38 57 ASP B N 1
ATOM 2838 C CA . ASP B 1 57 ? 15.188 -17.734 -23.922 1 97.38 57 ASP B CA 1
ATOM 2839 C C . ASP B 1 57 ? 15.984 -16.422 -23.859 1 97.38 57 ASP B C 1
ATOM 2841 O O . ASP B 1 57 ? 17.156 -16.422 -23.469 1 97.38 57 ASP B O 1
ATOM 2845 N N . GLY B 1 58 ? 15.352 -15.383 -24.188 1 96.69 58 GLY B N 1
ATOM 2846 C CA . GLY B 1 58 ? 16.016 -14.086 -24.203 1 96.69 58 GLY B CA 1
ATOM 2847 C C . GLY B 1 58 ? 16.406 -13.602 -22.828 1 96.69 58 GLY B C 1
ATOM 2848 O O . GLY B 1 58 ? 17.359 -12.844 -22.688 1 96.69 58 GLY B O 1
ATOM 2849 N N . THR B 1 59 ? 15.703 -14.055 -21.812 1 97.5 59 THR B N 1
ATOM 2850 C CA . THR B 1 59 ? 15.969 -13.578 -20.453 1 97.5 59 THR B CA 1
ATOM 2851 C C . THR B 1 59 ? 16.688 -14.641 -19.625 1 97.5 59 THR B C 1
ATOM 2853 O O . THR B 1 59 ? 17.109 -14.375 -18.5 1 97.5 59 THR B O 1
ATOM 2856 N N . GLY B 1 60 ? 16.781 -15.805 -20.125 1 97.19 60 GLY B N 1
ATOM 2857 C CA . GLY B 1 60 ? 17.5 -16.875 -19.438 1 97.19 60 GLY B CA 1
ATOM 2858 C C . GLY B 1 60 ? 16.594 -17.719 -18.562 1 97.19 60 GLY B C 1
ATOM 2859 O O . GLY B 1 60 ? 17.078 -18.484 -17.719 1 97.19 60 GLY B O 1
ATOM 2860 N N . VAL B 1 61 ? 15.289 -17.641 -18.797 1 98.06 61 VAL B N 1
ATOM 2861 C CA . VAL B 1 61 ? 14.32 -18.422 -18.031 1 98.06 61 VAL B CA 1
ATOM 2862 C C . VAL B 1 61 ? 14.195 -19.828 -18.625 1 98.06 61 VAL B C 1
ATOM 2864 O O . VAL B 1 61 ? 13.844 -19.984 -19.797 1 98.06 61 VAL B O 1
ATOM 2867 N N . ARG B 1 62 ? 14.477 -20.797 -17.891 1 97.31 62 ARG B N 1
ATOM 2868 C CA . ARG B 1 62 ? 14.461 -22.172 -18.406 1 97.31 62 ARG B CA 1
ATOM 2869 C C . ARG B 1 62 ? 13.062 -22.766 -18.328 1 97.31 62 ARG B C 1
ATOM 2871 O O . ARG B 1 62 ? 12.688 -23.594 -19.156 1 97.31 62 ARG B O 1
ATOM 2878 N N . ALA B 1 63 ? 12.328 -22.391 -17.266 1 98.5 63 ALA B N 1
ATOM 2879 C CA . ALA B 1 63 ? 10.969 -22.891 -17.094 1 98.5 63 ALA B CA 1
ATOM 2880 C C . ALA B 1 63 ? 10.047 -21.797 -16.547 1 98.5 63 ALA B C 1
ATOM 2882 O O . ALA B 1 63 ? 10.484 -20.922 -15.789 1 98.5 63 ALA B O 1
ATOM 2883 N N . ALA B 1 64 ? 8.773 -21.844 -16.938 1 98.81 64 ALA B N 1
ATOM 2884 C CA . ALA B 1 64 ? 7.77 -20.891 -16.453 1 98.81 64 ALA B CA 1
ATOM 2885 C C . ALA B 1 64 ? 6.492 -21.609 -16.047 1 98.81 64 ALA B C 1
ATOM 2887 O O . ALA B 1 64 ? 5.984 -22.469 -16.781 1 98.81 64 ALA B O 1
ATOM 2888 N N . LEU B 1 65 ? 6.051 -21.328 -14.844 1 98.81 65 LEU B N 1
ATOM 2889 C CA . LEU B 1 65 ? 4.754 -21.828 -14.398 1 98.81 65 LEU B CA 1
ATOM 2890 C C . LEU B 1 65 ? 3.621 -20.953 -14.914 1 98.81 65 LEU B C 1
ATOM 2892 O O . LEU B 1 65 ? 3.521 -19.781 -14.547 1 98.81 65 LEU B O 1
ATOM 2896 N N . LEU B 1 66 ? 2.732 -21.516 -15.734 1 98.88 66 LEU B N 1
ATOM 2897 C CA . LEU B 1 66 ? 1.669 -20.781 -16.406 1 98.88 66 LEU B CA 1
ATOM 2898 C C . LEU B 1 66 ? 0.396 -20.766 -15.57 1 98.88 66 LEU B C 1
ATOM 2900 O O . LEU B 1 66 ? -0.005 -21.797 -15.031 1 98.88 66 LEU B O 1
ATOM 2904 N N . SER B 1 67 ? -0.204 -19.625 -15.438 1 98.88 67 SER B N 1
ATOM 2905 C CA . SER B 1 67 ? -1.47 -19.469 -14.727 1 98.88 67 SER B CA 1
ATOM 2906 C C . SER B 1 67 ? -2.383 -18.484 -15.438 1 98.88 67 SER B C 1
ATOM 2908 O O . SER B 1 67 ? -1.937 -17.734 -16.312 1 98.88 67 SER B O 1
ATOM 2910 N N . VAL B 1 68 ? -3.65 -18.547 -15.133 1 98.81 68 VAL B N 1
ATOM 2911 C CA . VAL B 1 68 ? -4.617 -17.562 -15.578 1 98.81 68 VAL B CA 1
ATOM 2912 C C . VAL B 1 68 ? -4.551 -16.328 -14.672 1 98.81 68 VAL B C 1
ATOM 2914 O O . VAL B 1 68 ? -4.562 -16.453 -13.445 1 98.81 68 VAL B O 1
ATOM 2917 N N . SER B 1 69 ? -4.43 -15.164 -15.258 1 98.44 69 SER B N 1
ATOM 2918 C CA . SER B 1 69 ? -4.395 -13.906 -14.516 1 98.44 69 SER B CA 1
ATOM 2919 C C . SER B 1 69 ? -5.801 -13.414 -14.195 1 98.44 69 SER B C 1
ATOM 2921 O O . SER B 1 69 ? -6.781 -14.133 -14.398 1 98.44 69 SER B O 1
ATOM 2923 N N . SER B 1 70 ? -5.859 -12.297 -13.57 1 98.38 70 SER B N 1
ATOM 2924 C CA . SER B 1 70 ? -7.125 -11.586 -13.414 1 98.38 70 SER B CA 1
ATOM 2925 C C . SER B 1 70 ? -7.754 -11.281 -14.773 1 98.38 70 SER B C 1
ATOM 2927 O O . SER B 1 70 ? -7.055 -10.914 -15.719 1 98.38 70 SER B O 1
ATOM 2929 N N . PRO B 1 71 ? -9.094 -11.414 -14.898 1 97.5 71 PRO B N 1
ATOM 2930 C CA . PRO B 1 71 ? -10.117 -11.531 -13.859 1 97.5 71 PRO B CA 1
ATOM 2931 C C . PRO B 1 71 ? -10.461 -12.984 -13.531 1 97.5 71 PRO B C 1
ATOM 2933 O O . PRO B 1 71 ? -11.414 -13.242 -12.797 1 97.5 71 PRO B O 1
ATOM 2936 N N . GLY B 1 72 ? -9.703 -13.898 -14.039 1 98.5 72 GLY B N 1
ATOM 2937 C CA . GLY B 1 72 ? -9.938 -15.297 -13.734 1 98.5 72 GLY B CA 1
ATOM 2938 C C . GLY B 1 72 ? -10.906 -15.961 -14.695 1 98.5 72 GLY B C 1
ATOM 2939 O O . GLY B 1 72 ? -10.891 -15.68 -15.898 1 98.5 72 GLY B O 1
ATOM 2940 N N . VAL B 1 73 ? -11.695 -16.922 -14.164 1 98.75 73 VAL B N 1
ATOM 2941 C CA . VAL B 1 73 ? -12.492 -17.766 -15.062 1 98.75 73 VAL B CA 1
ATOM 2942 C C . VAL B 1 73 ? -13.977 -17.578 -14.766 1 98.75 73 VAL B C 1
ATOM 2944 O O . VAL B 1 73 ? -14.82 -18.312 -15.273 1 98.75 73 VAL B O 1
ATOM 2947 N N . HIS B 1 74 ? -14.312 -16.641 -13.891 1 98.62 74 HIS B N 1
ATOM 2948 C CA . HIS B 1 74 ? -15.703 -16.406 -13.516 1 98.62 74 HIS B CA 1
ATOM 2949 C C . HIS B 1 74 ? -16.203 -15.07 -14.039 1 98.62 74 HIS B C 1
ATOM 2951 O O . HIS B 1 74 ? -15.742 -14.016 -13.594 1 98.62 74 HIS B O 1
ATOM 2957 N N . PHE B 1 75 ? -17.266 -15.102 -14.891 1 97.62 75 PHE B N 1
ATOM 2958 C CA . PHE B 1 75 ? -17.797 -13.883 -15.492 1 97.62 75 PHE B CA 1
ATOM 2959 C C . PHE B 1 75 ? -19.281 -13.734 -15.195 1 97.62 75 PHE B C 1
ATOM 2961 O O . PHE B 1 75 ? -20.062 -13.281 -16.047 1 97.62 75 PHE B O 1
ATOM 2968 N N . GLY B 1 76 ? -19.688 -14.273 -14.008 1 96.31 76 GLY B N 1
ATOM 2969 C CA . GLY B 1 76 ? -21.047 -14.008 -13.547 1 96.31 76 GLY B CA 1
ATOM 2970 C C . GLY B 1 76 ? -21.906 -15.25 -13.492 1 96.31 76 GLY B C 1
ATOM 2971 O O . GLY B 1 76 ? -23.047 -15.203 -13.031 1 96.31 76 GLY B O 1
ATOM 2972 N N . ASP B 1 77 ? -21.312 -16.391 -13.938 1 97.5 77 ASP B N 1
ATOM 2973 C CA . ASP B 1 77 ? -22.062 -17.641 -13.984 1 97.5 77 ASP B CA 1
ATOM 2974 C C . ASP B 1 77 ? -21.219 -18.797 -13.438 1 97.5 77 ASP B C 1
ATOM 2976 O O . ASP B 1 77 ? -20.188 -19.156 -14.016 1 97.5 77 ASP B O 1
ATOM 2980 N N . ASP B 1 78 ? -21.719 -19.406 -12.383 1 98 78 ASP B N 1
ATOM 2981 C CA . ASP B 1 78 ? -20.969 -20.453 -11.695 1 98 78 ASP B CA 1
ATOM 2982 C C . ASP B 1 78 ? -20.75 -21.656 -12.602 1 98 78 ASP B C 1
ATOM 2984 O O . ASP B 1 78 ? -19.641 -22.188 -12.68 1 98 78 ASP B O 1
ATOM 2988 N N . GLY B 1 79 ? -21.781 -22.047 -13.242 1 98.38 79 GLY B N 1
ATOM 2989 C CA . GLY B 1 79 ? -21.656 -23.188 -14.133 1 98.38 79 GLY B CA 1
ATOM 2990 C C . GLY B 1 79 ? -20.672 -22.953 -15.266 1 98.38 79 GLY B C 1
ATOM 2991 O O . GLY B 1 79 ? -19.875 -23.844 -15.602 1 98.38 79 GLY B O 1
ATOM 2992 N N . ALA B 1 80 ? -20.75 -21.766 -15.898 1 98.56 80 ALA B N 1
ATOM 2993 C CA . ALA B 1 80 ? -19.812 -21.406 -16.969 1 98.56 80 ALA B CA 1
ATOM 2994 C C . ALA B 1 80 ? -18.391 -21.359 -16.438 1 98.56 80 ALA B C 1
ATOM 2996 O O . ALA B 1 80 ? -17.453 -21.766 -17.141 1 98.56 80 ALA B O 1
ATOM 2997 N N . ALA B 1 81 ? -18.25 -20.938 -15.227 1 98.81 81 ALA B N 1
ATOM 2998 C CA . ALA B 1 81 ? -16.938 -20.859 -14.609 1 98.81 81 ALA B CA 1
ATOM 2999 C C . ALA B 1 81 ? -16.344 -22.25 -14.43 1 98.81 81 ALA B C 1
ATOM 3001 O O . ALA B 1 81 ? -15.141 -22.453 -14.617 1 98.81 81 ALA B O 1
ATOM 3002 N N . VAL B 1 82 ? -17.156 -23.203 -14.031 1 98.88 82 VAL B N 1
ATOM 3003 C CA . VAL B 1 82 ? -16.719 -24.578 -13.867 1 98.88 82 VAL B CA 1
ATOM 3004 C C . VAL B 1 82 ? -16.203 -25.125 -15.203 1 98.88 82 VAL B C 1
ATOM 3006 O O . VAL B 1 82 ? -15.109 -25.688 -15.273 1 98.88 82 VAL B O 1
ATOM 3009 N N . ARG B 1 83 ? -16.938 -24.891 -16.234 1 98.75 83 ARG B N 1
ATOM 3010 C CA . ARG B 1 83 ? -16.547 -25.375 -17.562 1 98.75 83 ARG B CA 1
ATOM 3011 C C . ARG B 1 83 ? -15.281 -24.688 -18.047 1 98.75 83 ARG B C 1
ATOM 3013 O O . ARG B 1 83 ? -14.391 -25.328 -18.609 1 98.75 83 ARG B O 1
ATOM 3020 N N . LEU B 1 84 ? -15.234 -23.406 -17.812 1 98.88 84 LEU B N 1
ATOM 3021 C CA . LEU B 1 84 ? -14.078 -22.656 -18.281 1 98.88 84 LEU B CA 1
ATOM 3022 C C . LEU B 1 84 ? -12.82 -23.062 -17.531 1 98.88 84 LEU B C 1
ATOM 3024 O O . LEU B 1 84 ? -11.758 -23.234 -18.125 1 98.88 84 LEU B O 1
ATOM 3028 N N . ALA B 1 85 ? -12.922 -23.219 -16.188 1 98.94 85 ALA B N 1
ATOM 3029 C CA . ALA B 1 85 ? -11.781 -23.656 -15.406 1 98.94 85 ALA B CA 1
ATOM 3030 C C . ALA B 1 85 ? -11.25 -25 -15.922 1 98.94 85 ALA B C 1
ATOM 3032 O O . ALA B 1 85 ? -10.047 -25.172 -16.109 1 98.94 85 ALA B O 1
ATOM 3033 N N . ARG B 1 86 ? -12.148 -25.922 -16.156 1 98.81 86 ARG B N 1
ATOM 3034 C CA . ARG B 1 86 ? -11.758 -27.234 -16.656 1 98.81 86 ARG B CA 1
ATOM 3035 C C . ARG B 1 86 ? -11.047 -27.109 -18 1 98.81 86 ARG B C 1
ATOM 3037 O O . ARG B 1 86 ? -10.008 -27.719 -18.219 1 98.81 86 ARG B O 1
ATOM 3044 N N . SER B 1 87 ? -11.609 -26.297 -18.891 1 98.75 87 SER B N 1
ATOM 3045 C CA . SER B 1 87 ? -11.062 -26.141 -20.234 1 98.75 87 SER B CA 1
ATOM 3046 C C . SER B 1 87 ? -9.672 -25.516 -20.188 1 98.75 87 SER B C 1
ATOM 3048 O O . SER B 1 87 ? -8.75 -26.016 -20.844 1 98.75 87 SER B O 1
ATOM 3050 N N . VAL B 1 88 ? -9.516 -24.484 -19.453 1 98.81 88 VAL B N 1
ATOM 3051 C CA . VAL B 1 88 ? -8.234 -23.781 -19.422 1 98.81 88 VAL B CA 1
ATOM 3052 C C . VAL B 1 88 ? -7.18 -24.656 -18.75 1 98.81 88 VAL B C 1
ATOM 3054 O O . VAL B 1 88 ? -6.008 -24.641 -19.141 1 98.81 88 VAL B O 1
ATOM 3057 N N . ASN B 1 89 ? -7.578 -25.391 -17.688 1 98.88 89 ASN B N 1
ATOM 3058 C CA . ASN B 1 89 ? -6.641 -26.297 -17.047 1 98.88 89 ASN B CA 1
ATOM 3059 C C . ASN B 1 89 ? -6.211 -27.422 -17.984 1 98.88 89 ASN B C 1
ATOM 3061 O O . ASN B 1 89 ? -5.039 -27.797 -18.016 1 98.88 89 ASN B O 1
ATOM 3065 N N . ASP B 1 90 ? -7.156 -27.938 -18.812 1 98.88 90 ASP B N 1
ATOM 3066 C CA . ASP B 1 90 ? -6.824 -28.969 -19.797 1 98.88 90 ASP B CA 1
ATOM 3067 C C . ASP B 1 90 ? -5.867 -28.422 -20.859 1 98.88 90 ASP B C 1
ATOM 3069 O O . ASP B 1 90 ? -4.906 -29.078 -21.234 1 98.88 90 ASP B O 1
ATOM 3073 N N . GLU B 1 91 ? -6.137 -27.234 -21.312 1 98.69 91 GLU B N 1
ATOM 3074 C CA . GLU B 1 91 ? -5.262 -26.594 -22.281 1 98.69 91 GLU B CA 1
ATOM 3075 C C . GLU B 1 91 ? -3.873 -26.344 -21.703 1 98.69 91 GLU B C 1
ATOM 3077 O O . GLU B 1 91 ? -2.865 -26.531 -22.391 1 98.69 91 GLU B O 1
ATOM 3082 N N . GLY B 1 92 ? -3.844 -25.938 -20.469 1 98.56 92 GLY B N 1
ATOM 3083 C CA . GLY B 1 92 ? -2.568 -25.75 -19.797 1 98.56 92 GLY B CA 1
ATOM 3084 C C . GLY B 1 92 ? -1.775 -27.031 -19.656 1 98.56 92 GLY B C 1
ATOM 3085 O O . GLY B 1 92 ? -0.571 -27.062 -19.922 1 98.56 92 GLY B O 1
ATOM 3086 N N . ALA B 1 93 ? -2.461 -28.062 -19.25 1 98.56 93 ALA B N 1
ATOM 3087 C CA . ALA B 1 93 ? -1.808 -29.359 -19.109 1 98.56 93 ALA B CA 1
ATOM 3088 C C . ALA B 1 93 ? -1.27 -29.844 -20.453 1 98.56 93 ALA B C 1
ATOM 3090 O O . ALA B 1 93 ? -0.189 -30.438 -20.516 1 98.56 93 ALA B O 1
ATOM 3091 N N . ALA B 1 94 ? -2.008 -29.625 -21.484 1 98.38 94 ALA B N 1
ATOM 3092 C CA . ALA B 1 94 ? -1.562 -29.984 -22.828 1 98.38 94 ALA B CA 1
ATOM 3093 C C . ALA B 1 94 ? -0.305 -29.219 -23.219 1 98.38 94 ALA B C 1
ATOM 3095 O O . ALA B 1 94 ? 0.617 -29.781 -23.812 1 98.38 94 ALA B O 1
ATOM 3096 N N . LEU B 1 95 ? -0.26 -27.938 -22.922 1 98.12 95 LEU B N 1
ATOM 3097 C CA . LEU B 1 95 ? 0.906 -27.094 -23.203 1 98.12 95 LEU B CA 1
ATOM 3098 C C . LEU B 1 95 ? 2.137 -27.625 -22.469 1 98.12 95 LEU B C 1
ATOM 3100 O O . LEU B 1 95 ? 3.23 -27.672 -23.031 1 98.12 95 LEU B O 1
ATOM 3104 N N . VAL B 1 96 ? 1.946 -28.047 -21.25 1 98.25 96 VAL B N 1
ATOM 3105 C CA . VAL B 1 96 ? 3.039 -28.578 -20.438 1 98.25 96 VAL B CA 1
ATOM 3106 C C . VAL B 1 96 ? 3.557 -29.875 -21.078 1 98.25 96 VAL B C 1
ATOM 3108 O O . VAL B 1 96 ? 4.766 -30.078 -21.188 1 98.25 96 VAL B O 1
ATOM 3111 N N . ALA B 1 97 ? 2.658 -30.688 -21.5 1 98.06 97 ALA B N 1
ATOM 3112 C CA . ALA B 1 97 ? 3.027 -31.969 -22.125 1 98.06 97 ALA B CA 1
ATOM 3113 C C . ALA B 1 97 ? 3.781 -31.734 -23.438 1 98.06 97 ALA B C 1
ATOM 3115 O O . ALA B 1 97 ? 4.691 -32.5 -23.781 1 98.06 97 ALA B O 1
ATOM 3116 N N . GLU B 1 98 ? 3.443 -30.703 -24.125 1 98.06 98 GLU B N 1
ATOM 3117 C CA . GLU B 1 98 ? 4.051 -30.375 -25.422 1 98.06 98 GLU B CA 1
ATOM 3118 C C . GLU B 1 98 ? 5.441 -29.781 -25.25 1 98.06 98 GLU B C 1
ATOM 3120 O O . GLU B 1 98 ? 6.254 -29.797 -26.172 1 98.06 98 GLU B O 1
ATOM 3125 N N . HIS B 1 99 ? 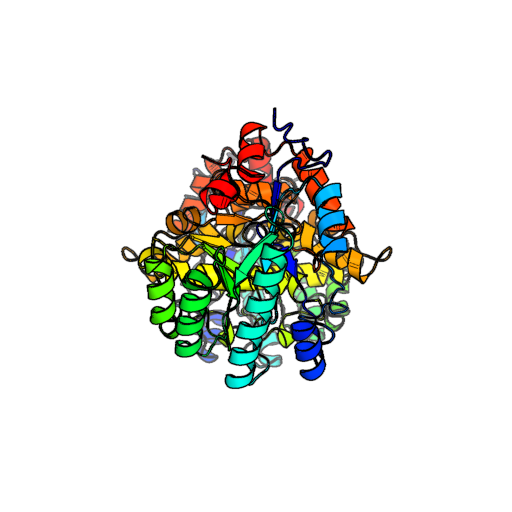5.703 -29.203 -24.109 1 97.38 99 HIS B N 1
ATOM 3126 C CA . HIS B 1 99 ? 6.977 -28.547 -23.844 1 97.38 99 HIS B CA 1
ATOM 3127 C C . HIS B 1 99 ? 7.543 -28.969 -22.5 1 97.38 99 HIS B C 1
ATOM 3129 O O . HIS B 1 99 ? 7.75 -28.141 -21.609 1 97.38 99 HIS B O 1
ATOM 3135 N N . PRO B 1 100 ? 7.867 -30.281 -22.406 1 93.62 100 PRO B N 1
ATOM 3136 C CA . PRO B 1 100 ? 8.336 -30.797 -21.125 1 93.62 100 PRO B CA 1
ATOM 3137 C C . PRO B 1 100 ? 9.57 -30.062 -20.609 1 93.62 100 PRO B C 1
ATOM 3139 O O . PRO B 1 100 ? 10.508 -29.812 -21.375 1 93.62 100 PRO B O 1
ATOM 3142 N N . GLY B 1 101 ? 9.5 -29.578 -19.438 1 94.94 101 GLY B N 1
ATOM 3143 C CA . GLY B 1 101 ? 10.633 -28.922 -18.797 1 94.94 101 GLY B CA 1
ATOM 3144 C C . GLY B 1 101 ? 10.633 -27.422 -18.984 1 94.94 101 GLY B C 1
ATOM 3145 O O . GLY B 1 101 ? 11.391 -26.703 -18.328 1 94.94 101 GLY B O 1
ATOM 3146 N N . ARG B 1 102 ? 9.75 -26.938 -19.891 1 98 102 ARG B N 1
ATOM 3147 C CA . ARG B 1 102 ? 9.758 -25.5 -20.188 1 98 102 ARG B CA 1
ATOM 3148 C C . ARG B 1 102 ? 8.57 -24.812 -19.531 1 98 102 ARG B C 1
ATOM 3150 O O . ARG B 1 102 ? 8.641 -23.625 -19.203 1 98 102 ARG B O 1
ATOM 3157 N N . PHE B 1 103 ? 7.5 -25.578 -19.391 1 98.75 103 PHE B N 1
ATOM 3158 C CA . PHE B 1 103 ? 6.305 -25 -18.781 1 98.75 103 PHE B CA 1
ATOM 3159 C C . PHE B 1 103 ? 5.832 -25.859 -17.609 1 98.75 103 PHE B C 1
ATOM 3161 O O . PHE B 1 103 ? 6.074 -27.062 -17.578 1 98.75 103 PHE B O 1
ATOM 3168 N N . GLY B 1 104 ? 5.316 -25.312 -16.625 1 98.69 104 GLY B N 1
ATOM 3169 C CA . GLY B 1 104 ? 4.465 -25.875 -15.594 1 98.69 104 GLY B CA 1
ATOM 3170 C C . GLY B 1 104 ? 3.086 -25.25 -15.539 1 98.69 104 GLY B C 1
ATOM 3171 O O . GLY B 1 104 ? 2.812 -24.281 -16.25 1 98.69 104 GLY B O 1
ATOM 3172 N N . LEU B 1 105 ? 2.238 -25.812 -14.68 1 98.88 105 LEU B N 1
ATOM 3173 C CA . LEU B 1 105 ? 0.859 -25.344 -14.648 1 98.88 105 LEU B CA 1
ATOM 3174 C C . LEU B 1 105 ? 0.422 -25.016 -13.227 1 98.88 105 LEU B C 1
ATOM 3176 O O . LEU B 1 105 ? 0.574 -25.844 -12.328 1 98.88 105 LEU B O 1
ATOM 3180 N N . MET B 1 106 ? -0.048 -23.812 -13.008 1 98.94 106 MET B N 1
ATOM 3181 C CA . MET B 1 106 ? -0.855 -23.422 -11.852 1 98.94 106 MET B CA 1
ATOM 3182 C C . MET B 1 106 ? -2.336 -23.375 -12.211 1 98.94 106 MET B C 1
ATOM 3184 O O . MET B 1 106 ? -2.791 -22.453 -12.891 1 98.94 106 MET B O 1
ATOM 3188 N N . ALA B 1 107 ? -3.051 -24.297 -11.711 1 98.94 107 ALA B N 1
ATOM 3189 C CA . ALA B 1 107 ? -4.414 -24.516 -12.188 1 98.94 107 ALA B CA 1
ATOM 3190 C C . ALA B 1 107 ? -5.379 -23.5 -11.594 1 98.94 107 ALA B C 1
ATOM 3192 O O . ALA B 1 107 ? -5.215 -23.078 -10.445 1 98.94 107 ALA B O 1
ATOM 3193 N N . SER B 1 108 ? -6.418 -23.156 -12.375 1 98.94 108 SER B N 1
ATOM 3194 C CA . SER B 1 108 ? -7.473 -22.234 -11.953 1 98.94 108 SER B CA 1
ATOM 3195 C C . SER B 1 108 ? -8.633 -22.984 -11.305 1 98.94 108 SER B C 1
ATOM 3197 O O . SER B 1 108 ? -8.875 -24.156 -11.617 1 98.94 108 SER B O 1
ATOM 3199 N N . LEU B 1 109 ? -9.266 -22.328 -10.422 1 98.94 109 LEU B N 1
ATOM 3200 C CA . LEU B 1 109 ? -10.422 -22.906 -9.758 1 98.94 109 LEU B CA 1
ATOM 3201 C C . LEU B 1 109 ? -11.664 -22.047 -9.969 1 98.94 109 LEU B C 1
ATOM 3203 O O . LEU B 1 109 ? -11.57 -20.812 -10.031 1 98.94 109 LEU B O 1
ATOM 3207 N N . PRO B 1 110 ? -12.836 -22.672 -10.047 1 98.88 110 PRO B N 1
ATOM 3208 C CA . PRO B 1 110 ? -14.07 -21.938 -10.359 1 98.88 110 PRO B CA 1
ATOM 3209 C C . PRO B 1 110 ? -14.727 -21.328 -9.117 1 98.88 110 PRO B C 1
ATOM 3211 O O . PRO B 1 110 ? -15.93 -21.484 -8.914 1 98.88 110 PRO B O 1
ATOM 3214 N N . LEU B 1 111 ? -13.938 -20.609 -8.383 1 98.69 111 LEU B N 1
ATOM 3215 C CA . LEU B 1 111 ? -14.516 -19.859 -7.277 1 98.69 111 LEU B CA 1
ATOM 3216 C C . LEU B 1 111 ? -15.391 -18.719 -7.801 1 98.69 111 LEU B C 1
ATOM 3218 O O . LEU B 1 111 ? -15.164 -18.219 -8.906 1 98.69 111 LEU B O 1
ATOM 3222 N N . PRO B 1 112 ? -16.5 -18.531 -6.965 1 98.12 112 PRO B N 1
ATOM 3223 C CA . PRO B 1 112 ? -16.75 -18.75 -5.535 1 98.12 112 PRO B CA 1
ATOM 3224 C C . PRO B 1 112 ? -17.5 -20.047 -5.25 1 98.12 112 PRO B C 1
ATOM 3226 O O . PRO B 1 112 ? -17.844 -20.328 -4.098 1 98.12 112 PRO B O 1
ATOM 3229 N N . ASP B 1 113 ? -17.75 -20.844 -6.211 1 98.56 113 ASP B N 1
ATOM 3230 C CA . ASP B 1 113 ? -18.328 -22.156 -5.961 1 98.56 113 ASP B CA 1
ATOM 3231 C C . ASP B 1 113 ? -17.328 -23.094 -5.285 1 98.56 113 ASP B C 1
ATOM 3233 O O . ASP B 1 113 ? -16.562 -23.781 -5.961 1 98.56 113 ASP B O 1
ATOM 3237 N N . VAL B 1 114 ? -17.453 -23.234 -4 1 98.75 114 VAL B N 1
ATOM 3238 C CA . VAL B 1 114 ? -16.422 -23.906 -3.197 1 98.75 114 VAL B CA 1
ATOM 3239 C C . VAL B 1 114 ? -16.422 -25.406 -3.502 1 98.75 114 VAL B C 1
ATOM 3241 O O . VAL B 1 114 ? -15.352 -26 -3.654 1 98.75 114 VAL B O 1
ATOM 3244 N N . ALA B 1 115 ? -17.547 -25.969 -3.609 1 98.75 115 ALA B N 1
ATOM 3245 C CA . ALA B 1 115 ? -17.609 -27.391 -3.896 1 98.75 115 ALA B CA 1
ATOM 3246 C C . ALA B 1 115 ? -16.969 -27.719 -5.242 1 98.75 115 ALA B C 1
ATOM 3248 O O . ALA B 1 115 ? -16.188 -28.656 -5.352 1 98.75 115 ALA B O 1
ATOM 3249 N N . ALA B 1 116 ? -17.297 -26.938 -6.23 1 98.88 116 ALA B N 1
ATOM 3250 C CA . ALA B 1 116 ? -16.703 -27.125 -7.555 1 98.88 116 ALA B CA 1
ATOM 3251 C C . ALA B 1 116 ? -15.195 -26.859 -7.523 1 98.88 116 ALA B C 1
ATOM 3253 O O . ALA B 1 116 ? -14.43 -27.547 -8.219 1 98.88 116 ALA B O 1
ATOM 3254 N N . ALA B 1 117 ? -14.836 -25.891 -6.789 1 98.94 117 ALA B N 1
ATOM 3255 C CA . ALA B 1 117 ? -13.414 -25.562 -6.66 1 98.94 117 ALA B CA 1
ATOM 3256 C C . ALA B 1 117 ? -12.641 -26.719 -6.027 1 98.94 117 ALA B C 1
ATOM 3258 O O . ALA B 1 117 ? -11.547 -27.062 -6.477 1 98.94 117 ALA B O 1
ATOM 3259 N N . VAL B 1 118 ? -13.203 -27.297 -4.977 1 98.88 118 VAL B N 1
ATOM 3260 C CA . VAL B 1 118 ? -12.586 -28.453 -4.32 1 98.88 118 VAL B CA 1
ATOM 3261 C C . VAL B 1 118 ? -12.43 -29.594 -5.312 1 98.88 118 VAL B C 1
ATOM 3263 O O . VAL B 1 118 ? -11.359 -30.188 -5.43 1 98.88 118 VAL B O 1
ATOM 3266 N N . SER B 1 119 ? -13.477 -29.844 -6.039 1 98.88 119 SER B N 1
ATOM 3267 C CA . SER B 1 119 ? -13.453 -30.922 -7.031 1 98.88 119 SER B CA 1
ATOM 3268 C C . SER B 1 119 ? -12.383 -30.656 -8.086 1 98.88 119 SER B C 1
ATOM 3270 O O . SER B 1 119 ? -11.617 -31.562 -8.43 1 98.88 119 SER B O 1
ATOM 3272 N N . GLU B 1 120 ? -12.305 -29.484 -8.586 1 98.94 120 GLU B N 1
ATOM 3273 C CA . GLU B 1 120 ? -11.336 -29.156 -9.633 1 98.94 120 GLU B CA 1
ATOM 3274 C C . 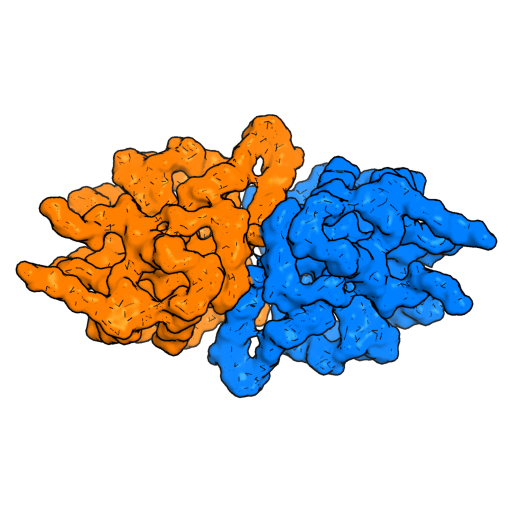GLU B 1 120 ? -9.914 -29.156 -9.086 1 98.94 120 GLU B C 1
ATOM 3276 O O . GLU B 1 120 ? -8.977 -29.547 -9.781 1 98.94 120 GLU B O 1
ATOM 3281 N N . ALA B 1 121 ? -9.758 -28.75 -7.84 1 98.94 121 ALA B N 1
ATOM 3282 C CA . ALA B 1 121 ? -8.438 -28.812 -7.215 1 98.94 121 ALA B CA 1
ATOM 3283 C C . ALA B 1 121 ? -7.934 -30.25 -7.129 1 98.94 121 ALA B C 1
ATOM 3285 O O . ALA B 1 121 ? -6.777 -30.531 -7.457 1 98.94 121 ALA B O 1
ATOM 3286 N N . GLU B 1 122 ? -8.805 -31.109 -6.711 1 98.69 122 GLU B N 1
ATOM 3287 C CA . GLU B 1 122 ? -8.445 -32.531 -6.621 1 98.69 122 GLU B CA 1
ATOM 3288 C C . GLU B 1 122 ? -8.094 -33.094 -7.996 1 98.69 122 GLU B C 1
ATOM 3290 O O . GLU B 1 122 ? -7.105 -33.812 -8.141 1 98.69 122 GLU B O 1
ATOM 3295 N N . ARG B 1 123 ? -8.844 -32.719 -8.953 1 98.81 123 ARG B N 1
ATOM 3296 C CA . ARG B 1 123 ? -8.578 -33.188 -10.312 1 98.81 123 ARG B CA 1
ATOM 3297 C C . ARG B 1 123 ? -7.258 -32.625 -10.828 1 98.81 123 ARG B C 1
ATOM 3299 O O . ARG B 1 123 ? -6.434 -33.344 -11.367 1 98.81 123 ARG B O 1
ATOM 3306 N N . ALA B 1 124 ? -7.082 -31.328 -10.68 1 98.81 124 ALA B N 1
ATOM 3307 C CA . ALA B 1 124 ? -5.914 -30.641 -11.219 1 98.81 124 ALA B CA 1
ATOM 3308 C C . ALA B 1 124 ? -4.629 -31.172 -10.586 1 98.81 124 ALA B C 1
ATOM 3310 O O . ALA B 1 124 ? -3.656 -31.469 -11.297 1 98.81 124 ALA B O 1
ATOM 3311 N N . LEU B 1 125 ? -4.648 -31.391 -9.273 1 98.31 125 LEU B N 1
ATOM 3312 C CA . LEU B 1 125 ? -3.445 -31.797 -8.547 1 98.31 125 LEU B CA 1
ATOM 3313 C C . LEU B 1 125 ? -3.244 -33.312 -8.625 1 98.31 125 LEU B C 1
ATOM 3315 O O . LEU B 1 125 ? -2.113 -33.781 -8.555 1 98.31 125 LEU B O 1
ATOM 3319 N N . GLY B 1 126 ? -4.266 -34.031 -8.773 1 97.19 126 GLY B N 1
ATOM 3320 C CA . GLY B 1 126 ? -4.191 -35.5 -8.75 1 97.19 126 GLY B CA 1
ATOM 3321 C C . GLY B 1 126 ? -4.125 -36.125 -10.133 1 97.19 126 GLY B C 1
ATOM 3322 O O . GLY B 1 126 ? -3.258 -36.938 -10.406 1 97.19 126 GLY B O 1
ATOM 3323 N N . GLU B 1 127 ? -4.973 -35.688 -11.023 1 97.06 127 GLU B N 1
ATOM 3324 C CA . GLU B 1 127 ? -5.133 -36.344 -12.328 1 97.06 127 GLU B CA 1
ATOM 3325 C C . GLU B 1 127 ? -4.363 -35.594 -13.414 1 97.06 127 GLU B C 1
ATOM 3327 O O . GLU B 1 127 ? -3.691 -36.219 -14.242 1 97.06 127 GLU B O 1
ATOM 3332 N N . LEU B 1 128 ? -4.41 -34.312 -13.438 1 97.25 128 LEU B N 1
ATOM 3333 C CA . LEU B 1 128 ? -3.842 -33.5 -14.516 1 97.25 128 LEU B CA 1
ATOM 3334 C C . LEU B 1 128 ? -2.348 -33.281 -14.297 1 97.25 128 LEU B C 1
ATOM 3336 O O . LEU B 1 128 ? -1.629 -32.906 -15.234 1 97.25 128 LEU B O 1
ATOM 3340 N N . GLY B 1 129 ? -1.922 -33.406 -13.039 1 96.31 129 GLY B N 1
ATOM 3341 C CA . GLY B 1 129 ? -0.517 -33.219 -12.719 1 96.31 129 GLY B CA 1
ATOM 3342 C C . GLY B 1 129 ? -0.123 -31.75 -12.656 1 96.31 129 GLY B C 1
ATOM 3343 O O . GLY B 1 129 ? 0.995 -31.391 -13.023 1 96.31 129 GLY B O 1
ATOM 3344 N N . ALA B 1 130 ? -1.048 -30.891 -12.359 1 98.62 130 ALA B N 1
ATOM 3345 C CA . ALA B 1 130 ? -0.718 -29.484 -12.148 1 98.62 130 ALA B CA 1
ATOM 3346 C C . ALA B 1 130 ? 0.322 -29.312 -11.039 1 98.62 130 ALA B C 1
ATOM 3348 O O . ALA B 1 130 ? 0.368 -30.125 -10.102 1 98.62 130 ALA B O 1
ATOM 3349 N N . ASP B 1 131 ? 1.169 -28.312 -11.188 1 98.75 131 ASP B N 1
ATOM 3350 C CA . ASP B 1 131 ? 2.238 -28.062 -10.227 1 98.75 131 ASP B CA 1
ATOM 3351 C C . ASP B 1 131 ? 1.708 -27.328 -8.992 1 98.75 131 ASP B C 1
ATOM 3353 O O . ASP B 1 131 ? 2.334 -27.359 -7.93 1 98.75 131 ASP B O 1
ATOM 3357 N N . GLY B 1 132 ? 0.622 -26.656 -9.078 1 98.88 132 GLY B N 1
ATOM 3358 C CA . GLY B 1 132 ? -0.018 -25.906 -8.008 1 98.88 132 GLY B CA 1
ATOM 3359 C C . GLY B 1 132 ? -1.324 -25.266 -8.438 1 98.88 132 GLY B C 1
ATOM 3360 O O . GLY B 1 132 ? -1.922 -25.656 -9.438 1 98.88 132 GLY B O 1
ATOM 3361 N N . ILE B 1 133 ? -1.77 -24.344 -7.602 1 98.94 133 ILE B N 1
ATOM 3362 C CA . ILE B 1 133 ? -3.049 -23.672 -7.801 1 98.94 133 ILE B CA 1
ATOM 3363 C C . ILE B 1 133 ? -2.842 -22.156 -7.812 1 98.94 133 ILE B C 1
ATOM 3365 O O . ILE B 1 133 ? -2.033 -21.625 -7.047 1 98.94 133 ILE B O 1
ATOM 3369 N N . ILE B 1 134 ? -3.539 -21.453 -8.734 1 98.94 134 ILE B N 1
ATOM 3370 C CA . ILE B 1 134 ? -3.594 -20 -8.695 1 98.94 134 ILE B CA 1
ATOM 3371 C C . ILE B 1 134 ? -4.938 -19.547 -8.125 1 98.94 134 ILE B C 1
ATOM 3373 O O . ILE B 1 134 ? -5.984 -20.078 -8.492 1 98.94 134 ILE B O 1
ATOM 3377 N N . LEU B 1 135 ? -4.887 -18.688 -7.172 1 98.94 135 LEU B N 1
ATOM 3378 C CA . LEU B 1 135 ? -6.094 -18.094 -6.602 1 98.94 135 LEU B CA 1
ATOM 3379 C C . LEU B 1 135 ? -6.039 -16.578 -6.672 1 98.94 135 LEU B C 1
ATOM 3381 O O . LEU B 1 135 ? -4.98 -15.977 -6.473 1 98.94 135 LEU B O 1
ATOM 3385 N N . LEU B 1 136 ? -7.195 -15.984 -6.918 1 98.81 136 LEU B N 1
ATOM 3386 C CA . LEU B 1 136 ? -7.301 -14.531 -6.832 1 98.81 136 LEU B CA 1
ATOM 3387 C C . LEU B 1 136 ? -7.434 -14.078 -5.383 1 98.81 136 LEU B C 1
ATOM 3389 O O . LEU B 1 136 ? -7.773 -14.875 -4.508 1 98.81 136 LEU B O 1
ATOM 3393 N N . THR B 1 137 ? -7.207 -12.852 -5.141 1 98.38 137 THR B N 1
ATOM 3394 C CA . THR B 1 137 ? -7.191 -12.281 -3.801 1 98.38 137 THR B CA 1
ATOM 3395 C C . THR B 1 137 ? -8.586 -12.305 -3.186 1 98.38 137 THR B C 1
ATOM 3397 O O . THR B 1 137 ? -8.734 -12.289 -1.961 1 98.38 137 THR B O 1
ATOM 3400 N N . GLN B 1 138 ? -9.547 -12.273 -4.039 1 97.38 138 GLN B N 1
ATOM 3401 C CA . GLN B 1 138 ? -10.93 -12.32 -3.564 1 97.38 138 GLN B CA 1
ATOM 3402 C C . GLN B 1 138 ? -11.867 -12.844 -4.652 1 97.38 138 GLN B C 1
ATOM 3404 O O . GLN B 1 138 ? -11.531 -12.805 -5.836 1 97.38 138 GLN B O 1
ATOM 3409 N N . TYR B 1 139 ? -12.961 -13.359 -4.238 1 97.69 139 TYR B N 1
ATOM 3410 C CA . TYR B 1 139 ? -14.047 -13.805 -5.105 1 97.69 139 TYR B CA 1
ATOM 3411 C C . TYR B 1 139 ? -15.391 -13.273 -4.613 1 97.69 139 TYR B C 1
ATOM 3413 O O . TYR B 1 139 ? -15.805 -13.57 -3.492 1 97.69 139 TYR B O 1
ATOM 3421 N N . ALA B 1 140 ? -16 -12.469 -5.422 1 93.88 140 ALA B N 1
ATOM 3422 C CA . ALA B 1 140 ? -17.297 -11.867 -5.09 1 93.88 140 ALA B CA 1
ATOM 3423 C C . ALA B 1 140 ? -17.219 -11.102 -3.771 1 93.88 140 ALA B C 1
ATOM 3425 O O . ALA B 1 140 ? -18.109 -11.219 -2.926 1 93.88 140 ALA B O 1
ATOM 3426 N N . GLY B 1 141 ? -16.125 -10.492 -3.564 1 93.94 141 GLY B N 1
ATOM 3427 C CA . GLY B 1 141 ? -15.984 -9.594 -2.428 1 93.94 141 GLY B CA 1
ATOM 3428 C C . GLY B 1 141 ? -15.461 -10.281 -1.185 1 93.94 141 GLY B C 1
ATOM 3429 O O . GLY B 1 141 ? -15.195 -9.633 -0.17 1 93.94 141 GLY B O 1
ATOM 3430 N N . ARG B 1 142 ? -15.227 -11.586 -1.252 1 96.44 142 ARG B N 1
ATOM 3431 C CA . ARG B 1 142 ? -14.727 -12.32 -0.094 1 96.44 142 ARG B CA 1
ATOM 3432 C C . ARG B 1 142 ? -13.266 -12.711 -0.282 1 96.44 142 ARG B C 1
ATOM 3434 O O . ARG B 1 142 ? -12.906 -13.305 -1.296 1 96.44 142 ARG B O 1
ATOM 3441 N N . HIS B 1 143 ? -12.477 -12.367 0.717 1 98.06 143 HIS B N 1
ATOM 3442 C CA . HIS B 1 143 ? -11.062 -12.734 0.678 1 98.06 143 HIS B CA 1
ATOM 3443 C C . HIS B 1 143 ? -10.867 -14.188 1.088 1 98.06 143 HIS B C 1
ATOM 3445 O O . HIS B 1 143 ? -11.758 -14.805 1.682 1 98.06 143 HIS B O 1
ATOM 3451 N N . LEU B 1 144 ? -9.742 -14.727 0.817 1 97.06 144 LEU B N 1
ATOM 3452 C CA . LEU B 1 144 ? -9.461 -16.156 0.878 1 97.06 144 LEU B CA 1
ATOM 3453 C C . LEU B 1 144 ? -9.461 -16.656 2.322 1 97.06 144 LEU B C 1
ATOM 3455 O O . LEU B 1 144 ? -9.562 -17.859 2.572 1 97.06 144 LEU B O 1
ATOM 3459 N N . GLY B 1 145 ? -9.305 -15.734 3.281 1 97.12 145 GLY B N 1
ATOM 3460 C CA . GLY B 1 145 ? -9.328 -16.141 4.68 1 97.12 145 GLY B CA 1
ATOM 3461 C C . GLY B 1 145 ? -10.742 -16.281 5.227 1 97.12 145 GLY B C 1
ATOM 3462 O O . GLY B 1 145 ? -10.922 -16.656 6.387 1 97.12 145 GLY B O 1
ATOM 3463 N N . ASP B 1 146 ? -11.719 -15.977 4.414 1 97.38 146 ASP B N 1
ATOM 3464 C CA . ASP B 1 146 ? -13.109 -16.141 4.824 1 97.38 146 ASP B CA 1
ATOM 3465 C C . ASP B 1 146 ? -13.43 -17.594 5.141 1 97.38 146 ASP B C 1
ATOM 3467 O O . ASP B 1 146 ? -13 -18.5 4.422 1 97.38 146 ASP B O 1
ATOM 3471 N N . PRO B 1 147 ? -14.219 -17.859 6.117 1 97.38 147 PRO B N 1
ATOM 3472 C CA . PRO B 1 147 ? -14.539 -19.234 6.531 1 97.38 147 PRO B CA 1
ATOM 3473 C C . PRO B 1 147 ? -15.203 -20.047 5.422 1 97.38 147 PRO B C 1
ATOM 3475 O O . PRO B 1 147 ? -15.117 -21.266 5.414 1 97.38 147 PRO B O 1
ATOM 3478 N N . VAL B 1 148 ? -15.789 -19.406 4.484 1 98.12 148 VAL B N 1
ATOM 3479 C CA . VAL B 1 148 ? -16.484 -20.094 3.4 1 98.12 148 VAL B CA 1
ATOM 3480 C C . VAL B 1 148 ? -15.484 -20.891 2.576 1 98.12 148 VAL B C 1
ATOM 3482 O O . VAL B 1 148 ? -15.844 -21.906 1.961 1 98.12 148 VAL B O 1
ATOM 3485 N N . TYR B 1 149 ? -14.211 -20.562 2.662 1 98.56 149 TYR B N 1
ATOM 3486 C CA . TYR B 1 149 ? -13.219 -21.203 1.812 1 98.56 149 TYR B CA 1
ATOM 3487 C C . TYR B 1 149 ? -12.453 -22.266 2.58 1 98.56 149 TYR B C 1
ATOM 3489 O O . TYR B 1 149 ? -11.5 -22.859 2.057 1 98.56 149 TYR B O 1
ATOM 3497 N N . GLU B 1 150 ? -12.852 -22.578 3.83 1 98.5 150 GLU B N 1
ATOM 3498 C CA . GLU B 1 150 ? -12.172 -23.547 4.688 1 98.5 150 GLU B CA 1
ATOM 3499 C C . GLU B 1 150 ? -12.102 -24.922 4.031 1 98.5 150 GLU B C 1
ATOM 3501 O O . GLU B 1 150 ? -11.07 -25.594 4.082 1 98.5 150 GLU B O 1
ATOM 3506 N N . PRO B 1 151 ? -13.195 -25.359 3.375 1 98.81 151 PRO B N 1
ATOM 3507 C CA . PRO B 1 151 ? -13.109 -26.672 2.74 1 98.81 151 PRO B CA 1
ATOM 3508 C C . PRO B 1 151 ? -12.023 -26.734 1.664 1 98.81 151 PRO B C 1
ATOM 3510 O O . PRO B 1 151 ? -11.344 -27.766 1.532 1 98.81 151 PRO B O 1
ATOM 3513 N N . LEU B 1 152 ? -11.898 -25.688 0.956 1 98.88 152 LEU B N 1
ATOM 3514 C CA . LEU B 1 152 ? -10.852 -25.656 -0.055 1 98.88 152 LEU B CA 1
ATOM 3515 C C . LEU B 1 152 ? -9.469 -25.641 0.596 1 98.88 152 LEU B C 1
ATOM 3517 O O . LEU B 1 152 ? -8.57 -26.359 0.17 1 98.88 152 LEU B O 1
ATOM 3521 N N . MET B 1 153 ? -9.312 -24.828 1.64 1 98.88 153 MET B N 1
ATOM 3522 C CA . MET B 1 153 ? -8.031 -24.75 2.334 1 98.88 153 MET B CA 1
ATOM 3523 C C . MET B 1 153 ? -7.633 -26.109 2.906 1 98.88 153 MET B C 1
ATOM 3525 O O . MET B 1 153 ? -6.457 -26.469 2.881 1 98.88 153 MET B O 1
ATOM 3529 N N . ALA B 1 154 ? -8.594 -26.797 3.359 1 98.81 154 ALA B N 1
ATOM 3530 C CA . ALA B 1 154 ? -8.328 -28.125 3.924 1 98.81 154 ALA B CA 1
ATOM 3531 C C . ALA B 1 154 ? -7.762 -29.062 2.867 1 98.81 154 ALA B C 1
ATOM 3533 O O . ALA B 1 154 ? -6.773 -29.766 3.115 1 98.81 154 ALA B O 1
ATOM 3534 N N . VAL B 1 155 ? -8.32 -29.047 1.717 1 98.75 155 VAL B N 1
ATOM 3535 C CA . VAL B 1 155 ? -7.883 -29.922 0.634 1 98.75 155 VAL B CA 1
ATOM 3536 C C . VAL B 1 155 ? -6.492 -29.516 0.164 1 98.75 155 VAL B C 1
ATOM 3538 O O . VAL B 1 155 ? -5.625 -30.359 -0.067 1 98.75 155 VAL B O 1
ATOM 3541 N N . LEU B 1 156 ? -6.258 -28.25 0.032 1 98.88 156 LEU B N 1
ATOM 3542 C CA . LEU B 1 156 ? -4.961 -27.75 -0.407 1 98.88 156 LEU B CA 1
ATOM 3543 C C . LEU B 1 156 ? -3.875 -28.078 0.613 1 98.88 156 LEU B C 1
ATOM 3545 O O . LEU B 1 156 ? -2.75 -28.422 0.241 1 98.88 156 LEU B O 1
ATOM 3549 N N . ASN B 1 157 ? -4.277 -27.969 1.861 1 98.88 157 ASN B N 1
ATOM 3550 C CA . ASN B 1 157 ? -3.35 -28.312 2.936 1 98.88 157 ASN B CA 1
ATOM 3551 C C . ASN B 1 157 ? -3.02 -29.797 2.945 1 98.88 157 ASN B C 1
ATOM 3553 O O . ASN B 1 157 ? -1.859 -30.188 3.105 1 98.88 157 ASN B O 1
ATOM 3557 N N . GLU B 1 158 ? -4.031 -30.625 2.777 1 98.56 158 GLU B N 1
ATOM 3558 C CA . GLU B 1 158 ? -3.832 -32.062 2.738 1 98.56 158 GLU B CA 1
ATOM 3559 C C . GLU B 1 158 ? -2.855 -32.469 1.635 1 98.56 158 GLU B C 1
ATOM 3561 O O . GLU B 1 158 ? -2.061 -33.375 1.805 1 98.56 158 GLU B O 1
ATOM 3566 N N . ARG B 1 159 ? -2.822 -31.719 0.615 1 98.12 159 ARG B N 1
ATOM 3567 C CA . ARG B 1 159 ? -2.008 -32.031 -0.557 1 98.12 159 ARG B CA 1
ATOM 3568 C C . ARG B 1 159 ? -0.683 -31.266 -0.514 1 98.12 159 ARG B C 1
ATOM 3570 O O . ARG B 1 159 ? 0.118 -31.359 -1.446 1 98.12 159 ARG B O 1
ATOM 3577 N N . ALA B 1 160 ? -0.466 -30.516 0.5 1 98.5 160 ALA B N 1
ATOM 3578 C CA . ALA B 1 160 ? 0.716 -29.656 0.609 1 98.5 160 ALA B CA 1
ATOM 3579 C C . ALA B 1 160 ? 0.911 -28.828 -0.656 1 98.5 160 ALA B C 1
ATOM 3581 O O . ALA B 1 160 ? 2.008 -28.797 -1.217 1 98.5 160 ALA B O 1
ATOM 3582 N N . ALA B 1 161 ? -0.184 -28.234 -1.058 1 98.81 161 ALA B N 1
ATOM 3583 C CA . ALA B 1 161 ? -0.211 -27.547 -2.346 1 98.81 161 ALA B CA 1
ATOM 3584 C C . ALA B 1 161 ? 0.579 -26.234 -2.289 1 98.81 161 ALA B C 1
ATOM 3586 O O . ALA B 1 161 ? 0.649 -25.594 -1.24 1 98.81 161 ALA B O 1
ATOM 3587 N N . VAL B 1 162 ? 1.221 -25.859 -3.432 1 98.94 162 VAL B N 1
ATOM 3588 C CA . VAL B 1 162 ? 1.693 -24.5 -3.666 1 98.94 162 VAL B CA 1
ATOM 3589 C C . VAL B 1 162 ? 0.565 -23.656 -4.254 1 98.94 162 VAL B C 1
ATOM 3591 O O . VAL B 1 162 ? -0.072 -24.062 -5.23 1 98.94 162 VAL B O 1
ATOM 3594 N N . VAL B 1 163 ? 0.268 -22.562 -3.607 1 98.94 163 VAL B N 1
ATOM 3595 C CA . VAL B 1 163 ? -0.805 -21.672 -4.039 1 98.94 163 VAL B CA 1
ATOM 3596 C C . VAL B 1 163 ? -0.232 -20.297 -4.379 1 98.94 163 VAL B C 1
ATOM 3598 O O . VAL B 1 163 ? 0.243 -19.578 -3.492 1 98.94 163 VAL B O 1
ATOM 3601 N N . CYS B 1 164 ? -0.27 -19.938 -5.66 1 98.94 164 CYS B N 1
ATOM 3602 C CA . CYS B 1 164 ? 0.072 -18.578 -6.074 1 98.94 164 CYS B CA 1
ATOM 3603 C C . CYS B 1 164 ? -1.143 -17.656 -5.996 1 98.94 164 CYS B C 1
ATOM 3605 O O . CYS B 1 164 ? -2.223 -18.016 -6.473 1 98.94 164 CYS B O 1
ATOM 3607 N N . LEU B 1 165 ? -0.91 -16.562 -5.355 1 98.94 165 LEU B N 1
ATOM 3608 C CA . LEU B 1 165 ? -1.952 -15.539 -5.312 1 98.94 165 LEU B CA 1
ATOM 3609 C C . LEU B 1 165 ? -1.798 -14.555 -6.469 1 98.94 165 LEU B C 1
ATOM 3611 O O . LEU B 1 165 ? -0.677 -14.234 -6.871 1 98.94 165 LEU B O 1
ATOM 3615 N N . HIS B 1 166 ? -2.867 -14.133 -6.969 1 98.94 166 HIS B N 1
ATOM 3616 C CA . HIS B 1 166 ? -2.898 -13.055 -7.949 1 98.94 166 HIS B CA 1
ATOM 3617 C C . HIS B 1 166 ? -3.984 -12.039 -7.613 1 98.94 166 HIS B C 1
ATOM 3619 O O . HIS B 1 166 ? -5.121 -12.414 -7.316 1 98.94 166 HIS B O 1
ATOM 3625 N N . PRO B 1 167 ? -3.627 -10.789 -7.609 1 98.75 167 PRO B N 1
ATOM 3626 C CA . PRO B 1 167 ? -4.645 -9.773 -7.309 1 98.75 167 PRO B CA 1
ATOM 3627 C C . PRO B 1 167 ? -5.695 -9.648 -8.414 1 98.75 167 PRO B C 1
ATOM 3629 O O . PRO B 1 167 ? -5.461 -10.078 -9.547 1 98.75 167 PRO B O 1
ATOM 3632 N N . THR B 1 168 ? -6.809 -9.164 -8.031 1 98.44 168 THR B N 1
ATOM 3633 C CA . THR B 1 168 ? -7.871 -8.734 -8.938 1 98.44 168 THR B CA 1
ATOM 3634 C C . THR B 1 168 ? -8.461 -7.402 -8.484 1 98.44 168 THR B C 1
ATOM 3636 O O . THR B 1 168 ? -8.078 -6.871 -7.441 1 98.44 168 THR B O 1
ATOM 3639 N N . SER B 1 169 ? -9.32 -6.797 -9.305 1 97.69 169 SER B N 1
ATOM 3640 C CA . SER B 1 169 ? -9.922 -5.516 -8.961 1 97.69 169 SER B CA 1
ATOM 3641 C C . SER B 1 169 ? -10.75 -5.621 -7.684 1 97.69 169 SER B C 1
ATOM 3643 O O . SER B 1 169 ? -11.539 -6.551 -7.527 1 97.69 169 SER B O 1
ATOM 3645 N N . PRO B 1 170 ? -10.578 -4.699 -6.773 1 96.25 170 PRO B N 1
ATOM 3646 C CA . PRO B 1 170 ? -11.453 -4.703 -5.602 1 96.25 170 PRO B CA 1
ATOM 3647 C C . PRO B 1 170 ? -12.891 -4.32 -5.945 1 96.25 170 PRO B C 1
ATOM 3649 O O . PRO B 1 170 ? -13.148 -3.754 -7.012 1 96.25 170 PRO B O 1
ATOM 3652 N N . VAL B 1 171 ? -13.898 -4.66 -5.141 1 92.88 171 VAL B N 1
ATOM 3653 C CA . VAL B 1 171 ? -15.32 -4.445 -5.367 1 92.88 171 VAL B CA 1
ATOM 3654 C C . VAL B 1 171 ? -15.594 -2.955 -5.57 1 92.88 171 VAL B C 1
ATOM 3656 O O . VAL B 1 171 ? -16.547 -2.578 -6.258 1 92.88 171 VAL B O 1
ATOM 3659 N N . CYS B 1 172 ? -14.867 -1.977 -5.207 1 92.38 172 CYS B N 1
ATOM 3660 C CA . CYS B 1 172 ? -15.133 -0.544 -5.273 1 92.38 172 CYS B CA 1
ATOM 3661 C C . CYS B 1 172 ? -14.07 0.172 -6.098 1 92.38 172 CYS B C 1
ATOM 3663 O O . CYS B 1 172 ? -13.867 1.378 -5.949 1 92.38 172 CYS B O 1
ATOM 3665 N N . TRP B 1 173 ? -13.586 -0.569 -7.039 1 94.5 173 TRP B N 1
ATOM 3666 C CA . TRP B 1 173 ? -12.453 -0.017 -7.777 1 94.5 173 TRP B CA 1
ATOM 3667 C C . TRP B 1 173 ? -12.859 1.231 -8.547 1 94.5 173 TRP B C 1
ATOM 3669 O O . TRP B 1 173 ? -12.047 2.137 -8.758 1 94.5 173 TRP B O 1
ATOM 3679 N N . GLU B 1 174 ? -14.109 1.354 -8.938 1 95.06 174 GLU B N 1
ATOM 3680 C CA . GLU B 1 174 ? -14.562 2.498 -9.727 1 95.06 174 GLU B CA 1
ATOM 3681 C C . GLU B 1 174 ? -14.406 3.801 -8.945 1 95.06 174 GLU B C 1
ATOM 3683 O O . GLU B 1 174 ? -14.109 4.848 -9.523 1 95.06 174 GLU B O 1
ATOM 3688 N N . ALA B 1 175 ? -14.523 3.664 -7.66 1 93.69 175 ALA B N 1
ATOM 3689 C CA . ALA B 1 175 ? -14.492 4.852 -6.809 1 93.69 175 ALA B CA 1
ATOM 3690 C C . ALA B 1 175 ? -13.062 5.195 -6.406 1 93.69 175 ALA B C 1
ATOM 3692 O O . ALA B 1 175 ? -12.773 6.328 -6.004 1 93.69 175 ALA B O 1
ATOM 3693 N N . THR B 1 176 ? -12.133 4.223 -6.586 1 94.44 176 THR B N 1
ATOM 3694 C CA . THR B 1 176 ? -10.852 4.457 -5.934 1 94.44 176 THR B CA 1
ATOM 3695 C C . THR B 1 176 ? -9.711 4.438 -6.949 1 94.44 176 THR B C 1
ATOM 3697 O O . THR B 1 176 ? -8.609 4.926 -6.672 1 94.44 176 THR B O 1
ATOM 3700 N N . ALA B 1 177 ? -9.922 3.936 -8.156 1 95.31 177 ALA B N 1
ATOM 3701 C CA . ALA B 1 177 ? -8.836 3.713 -9.102 1 95.31 177 ALA B CA 1
ATOM 3702 C C . ALA B 1 177 ? -8.438 5.012 -9.797 1 95.31 177 ALA B C 1
ATOM 3704 O O . ALA B 1 177 ? -7.398 5.082 -10.461 1 95.31 177 ALA B O 1
ATOM 3705 N N . MET B 1 178 ? -9.188 6.078 -9.711 1 93.62 178 MET B N 1
ATOM 3706 C CA . MET B 1 178 ? -8.906 7.426 -10.203 1 93.62 178 MET B CA 1
ATOM 3707 C C . MET B 1 178 ? -8.648 7.414 -11.703 1 93.62 178 MET B C 1
ATOM 3709 O O . MET B 1 178 ? -7.789 8.148 -12.195 1 93.62 178 MET B O 1
ATOM 3713 N N . GLY B 1 179 ? -9.242 6.422 -12.422 1 93.81 179 GLY B N 1
ATOM 3714 C CA . GLY B 1 179 ? -9.094 6.352 -13.867 1 93.81 179 GLY B CA 1
ATOM 3715 C C . GLY B 1 179 ? -7.855 5.594 -14.305 1 93.81 179 GLY B C 1
ATOM 3716 O O . GLY B 1 179 ? -7.605 5.441 -15.5 1 93.81 179 GLY B O 1
ATOM 3717 N N . TYR B 1 180 ? -7.066 5.098 -13.383 1 95.94 180 TYR B N 1
ATOM 3718 C CA . TYR B 1 180 ? -5.867 4.332 -13.719 1 95.94 180 TYR B CA 1
ATOM 3719 C C . TYR B 1 180 ? -6.164 2.838 -13.742 1 95.94 180 TYR B C 1
ATOM 3721 O O . TYR B 1 180 ? -7.125 2.379 -13.117 1 95.94 180 TYR B O 1
ATOM 3729 N N . PRO B 1 181 ? -5.344 2.102 -14.539 1 97.31 181 PRO B N 1
ATOM 3730 C CA . PRO B 1 181 ? -5.492 0.646 -14.461 1 97.31 181 PRO B CA 1
ATOM 3731 C C . PRO B 1 181 ? -5.301 0.111 -13.039 1 97.31 181 PRO B C 1
ATOM 3733 O O . PRO B 1 181 ? -4.449 0.604 -12.297 1 97.31 181 PRO B O 1
ATOM 3736 N N . ARG B 1 182 ? -6.113 -0.84 -12.633 1 98.38 182 ARG B N 1
ATOM 3737 C CA . ARG B 1 182 ? -6.117 -1.368 -11.273 1 98.38 182 ARG B CA 1
ATOM 3738 C C . ARG B 1 182 ? -4.75 -1.943 -10.906 1 98.38 182 ARG B C 1
ATOM 3740 O O . ARG B 1 182 ? -4.332 -1.876 -9.75 1 98.38 182 ARG B O 1
ATOM 3747 N N . PRO B 1 183 ? -3.988 -2.494 -11.836 1 98.31 183 PRO B N 1
ATOM 3748 C CA . PRO B 1 183 ? -2.682 -3.066 -11.5 1 98.31 183 PRO B CA 1
ATOM 3749 C C . PRO B 1 183 ? -1.702 -2.027 -10.961 1 98.31 183 PRO B C 1
ATOM 3751 O O . PRO B 1 183 ? -0.68 -2.385 -10.375 1 98.31 183 PRO B O 1
ATOM 3754 N N . MET B 1 184 ? -1.976 -0.778 -11.148 1 97.88 184 MET B N 1
ATOM 3755 C CA . MET B 1 184 ? -1.043 0.26 -10.727 1 97.88 184 MET B CA 1
ATOM 3756 C C . MET B 1 184 ? -1.019 0.38 -9.203 1 97.88 184 MET B C 1
ATOM 3758 O O . MET B 1 184 ? 0.043 0.285 -8.586 1 97.88 184 MET B O 1
ATOM 3762 N N . LEU B 1 185 ? -2.189 0.455 -8.609 1 98.62 185 LEU B N 1
ATOM 3763 C CA . LEU B 1 185 ? -2.26 0.642 -7.164 1 98.62 185 LEU B CA 1
ATOM 3764 C C . LEU B 1 185 ? -3.219 -0.36 -6.531 1 98.62 185 LEU B C 1
ATOM 3766 O O . LEU B 1 185 ? -2.889 -0.992 -5.527 1 98.62 185 LEU B O 1
ATOM 3770 N N . GLU B 1 186 ? -4.367 -0.549 -7.133 1 98.5 186 GLU B N 1
ATOM 3771 C CA . GLU B 1 186 ? -5.438 -1.305 -6.488 1 98.5 186 GLU B CA 1
ATOM 3772 C C . GLU B 1 186 ? -5.07 -2.781 -6.363 1 98.5 186 GLU B C 1
ATOM 3774 O O . GLU B 1 186 ? -5.469 -3.445 -5.402 1 98.5 186 GLU B O 1
ATOM 3779 N N . PHE B 1 187 ? -4.293 -3.328 -7.324 1 98.81 187 PHE B N 1
ATOM 3780 C CA . PHE B 1 187 ? -3.818 -4.703 -7.207 1 98.81 187 PHE B CA 1
ATOM 3781 C C . PHE B 1 187 ? -2.922 -4.863 -5.984 1 98.81 187 PHE B C 1
ATOM 3783 O O . PHE B 1 187 ? -3.168 -5.727 -5.137 1 98.81 187 PHE B O 1
ATOM 3790 N N . PRO B 1 188 ? -1.85 -4.027 -5.867 1 98.81 188 PRO B N 1
ATOM 3791 C CA . PRO B 1 188 ? -1.032 -4.141 -4.656 1 98.81 188 PRO B CA 1
ATOM 3792 C C . PRO B 1 188 ? -1.847 -3.965 -3.379 1 98.81 188 PRO B C 1
ATOM 3794 O O . PRO B 1 188 ? -1.6 -4.656 -2.387 1 98.81 188 PRO B O 1
ATOM 3797 N N . PHE B 1 189 ? -2.803 -3.08 -3.365 1 98.69 189 PHE B N 1
ATOM 3798 C CA . PHE B 1 189 ? -3.645 -2.891 -2.189 1 98.69 189 P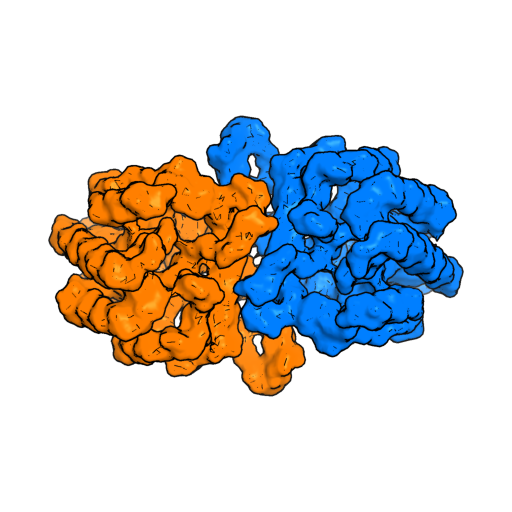HE B CA 1
ATOM 3799 C C . PHE B 1 189 ? -4.465 -4.141 -1.904 1 98.69 189 PHE B C 1
ATOM 3801 O O . PHE B 1 189 ? -4.555 -4.586 -0.757 1 98.69 189 PHE B O 1
ATOM 3808 N N . GLU B 1 190 ? -4.988 -4.707 -2.938 1 98.38 190 GLU B N 1
ATOM 3809 C CA . GLU B 1 190 ? -5.809 -5.91 -2.789 1 98.38 190 GLU B CA 1
ATOM 3810 C C . GLU B 1 190 ? -4.969 -7.09 -2.303 1 98.38 190 GLU B C 1
ATOM 3812 O O . GLU B 1 190 ? -5.414 -7.867 -1.457 1 98.38 190 GLU B O 1
ATOM 3817 N N . THR B 1 191 ? -3.795 -7.273 -2.877 1 98.88 191 THR B N 1
ATOM 3818 C CA . THR B 1 191 ? -2.887 -8.305 -2.391 1 98.88 191 THR B CA 1
ATOM 3819 C C . THR B 1 191 ? -2.623 -8.133 -0.897 1 98.88 191 THR B C 1
ATOM 3821 O O . THR B 1 191 ? -2.691 -9.102 -0.135 1 98.88 191 THR B O 1
ATOM 3824 N N . THR B 1 192 ? -2.355 -6.895 -0.483 1 98.94 192 THR B N 1
ATOM 3825 C CA . THR B 1 192 ? -2.064 -6.602 0.916 1 98.94 192 THR B CA 1
ATOM 3826 C C . THR B 1 192 ? -3.268 -6.926 1.798 1 98.94 192 THR B C 1
ATOM 3828 O O . THR B 1 192 ? -3.119 -7.531 2.859 1 98.94 192 THR B O 1
ATOM 3831 N N . ARG B 1 193 ? -4.469 -6.547 1.348 1 98.5 193 ARG B N 1
ATOM 3832 C CA . ARG B 1 193 ? -5.688 -6.871 2.076 1 98.5 193 ARG B CA 1
ATOM 3833 C C . ARG B 1 193 ? -5.852 -8.383 2.234 1 98.5 193 ARG B C 1
ATOM 3835 O O . ARG B 1 193 ? -6.098 -8.875 3.336 1 98.5 193 ARG B O 1
ATOM 3842 N N . ALA B 1 194 ? -5.676 -9.094 1.12 1 98.75 194 ALA B N 1
ATOM 3843 C CA . ALA B 1 194 ? -5.934 -10.531 1.09 1 98.75 194 ALA B CA 1
ATOM 3844 C C . ALA B 1 194 ? -4.969 -11.273 2.004 1 98.75 194 ALA B C 1
ATOM 3846 O O . ALA B 1 194 ? -5.375 -12.172 2.75 1 98.75 194 ALA B O 1
ATOM 3847 N N . VAL B 1 195 ? -3.701 -10.938 1.938 1 98.88 195 VAL B N 1
ATOM 3848 C CA . VAL B 1 195 ? -2.703 -11.609 2.762 1 98.88 195 VAL B CA 1
ATOM 3849 C C . VAL B 1 195 ? -2.932 -11.273 4.23 1 98.88 195 VAL B C 1
ATOM 3851 O O . VAL B 1 195 ? -2.818 -12.141 5.102 1 98.88 195 VAL B O 1
ATOM 3854 N N . THR B 1 196 ? -3.262 -10.008 4.535 1 98.62 196 THR B N 1
ATOM 3855 C CA . THR B 1 196 ? -3.598 -9.617 5.902 1 98.62 196 THR B CA 1
ATOM 3856 C C . THR B 1 196 ? -4.777 -10.438 6.422 1 98.62 196 THR B C 1
ATOM 3858 O O . THR B 1 196 ? -4.758 -10.922 7.555 1 98.62 196 THR B O 1
ATOM 3861 N N . ASN B 1 197 ? -5.773 -10.57 5.574 1 98 197 ASN B N 1
ATOM 3862 C CA . ASN B 1 197 ? -6.949 -11.375 5.906 1 98 197 ASN B CA 1
ATOM 3863 C C . ASN B 1 197 ? -6.57 -12.82 6.219 1 98 197 ASN B C 1
ATOM 3865 O O . ASN B 1 197 ? -7.023 -13.383 7.219 1 98 197 ASN B O 1
ATOM 3869 N N . LEU B 1 198 ? -5.727 -13.43 5.41 1 98.38 198 LEU B N 1
ATOM 3870 C CA . LEU B 1 198 ? -5.27 -14.805 5.594 1 98.38 198 LEU B CA 1
ATOM 3871 C C . LEU B 1 198 ? -4.52 -14.953 6.914 1 98.38 198 LEU B C 1
ATOM 3873 O O . LEU B 1 198 ? -4.754 -15.914 7.656 1 98.38 198 LEU B O 1
ATOM 3877 N N . ILE B 1 199 ? -3.695 -13.984 7.211 1 97.5 199 ILE B N 1
ATOM 3878 C CA . ILE B 1 199 ? -2.795 -14.086 8.352 1 97.5 199 ILE B CA 1
ATOM 3879 C C . ILE B 1 199 ? -3.562 -13.797 9.641 1 97.5 199 ILE B C 1
ATOM 3881 O O . ILE B 1 199 ? -3.547 -14.602 10.57 1 97.5 199 ILE B O 1
ATOM 3885 N N . LEU B 1 200 ? -4.285 -12.719 9.688 1 96.44 200 LEU B N 1
ATOM 3886 C CA . LEU B 1 200 ? -4.957 -12.328 10.922 1 96.44 200 LEU B CA 1
ATOM 3887 C C . LEU B 1 200 ? -6.184 -13.195 11.172 1 96.44 200 LEU B C 1
ATOM 3889 O O . LEU B 1 200 ? -6.637 -13.328 12.312 1 96.44 200 LEU B O 1
ATOM 3893 N N . GLY B 1 201 ? -6.703 -13.766 10.094 1 94.5 201 GLY B N 1
ATOM 3894 C CA . GLY B 1 201 ? -7.797 -14.719 10.234 1 94.5 201 GLY B CA 1
ATOM 3895 C C . GLY B 1 201 ? -7.344 -16.094 10.703 1 94.5 201 GLY B C 1
ATOM 3896 O O . GLY B 1 201 ? -8.164 -16.953 10.992 1 94.5 201 GLY B O 1
ATOM 3897 N N . GLY B 1 202 ? -6.082 -16.328 10.688 1 95.38 202 GLY B N 1
ATOM 3898 C CA . GLY B 1 202 ? -5.523 -17.562 11.227 1 95.38 202 GLY B CA 1
ATOM 3899 C C . GLY B 1 202 ? -5.406 -18.656 10.195 1 95.38 202 GLY B C 1
ATOM 3900 O O . GLY B 1 202 ? -5 -19.781 10.516 1 95.38 202 GLY B O 1
ATOM 3901 N N . THR B 1 203 ? -5.746 -18.406 8.969 1 97.31 203 THR B N 1
ATOM 3902 C CA . THR B 1 203 ? -5.77 -19.422 7.926 1 97.31 203 THR B CA 1
ATOM 3903 C C . THR B 1 203 ? -4.383 -20.031 7.723 1 97.31 203 THR B C 1
ATOM 3905 O O . THR B 1 203 ? -4.234 -21.25 7.664 1 97.31 203 THR B O 1
ATOM 3908 N N . VAL B 1 204 ? -3.357 -19.219 7.66 1 97.38 204 VAL B N 1
ATOM 3909 C CA . VAL B 1 204 ? -1.991 -19.672 7.414 1 97.38 204 VAL B CA 1
ATOM 3910 C C . VAL B 1 204 ? -1.535 -20.562 8.562 1 97.38 204 VAL B C 1
ATOM 3912 O O . VAL B 1 204 ? -0.824 -21.547 8.344 1 97.38 204 VAL B O 1
ATOM 3915 N N . ASP B 1 205 ? -1.987 -20.281 9.781 1 95.75 205 ASP B N 1
ATOM 3916 C CA . ASP B 1 205 ? -1.629 -21.078 10.945 1 95.75 205 ASP B CA 1
ATOM 3917 C C . ASP B 1 205 ? -2.387 -22.406 10.953 1 95.75 205 ASP B C 1
ATOM 3919 O O . ASP B 1 205 ? -1.826 -23.438 11.312 1 95.75 205 ASP B O 1
ATOM 3923 N N . ARG B 1 206 ? -3.631 -22.328 10.57 1 97.12 206 ARG B N 1
ATOM 3924 C CA . ARG B 1 206 ? -4.469 -23.531 10.594 1 97.12 206 ARG B CA 1
ATOM 3925 C C . ARG B 1 206 ? -4.062 -24.5 9.5 1 97.12 206 ARG B C 1
ATOM 3927 O O . ARG B 1 206 ? -4.219 -25.719 9.656 1 97.12 206 ARG B O 1
ATOM 3934 N N . TYR B 1 207 ? -3.518 -24 8.414 1 98.38 207 TYR B N 1
ATOM 3935 C CA . TYR B 1 207 ? -3.17 -24.844 7.266 1 98.38 207 TYR B CA 1
ATOM 3936 C C . TYR B 1 207 ? -1.711 -24.641 6.871 1 98.38 207 TYR B C 1
ATOM 3938 O O . TYR B 1 207 ? -1.418 -24.172 5.773 1 98.38 207 TYR B O 1
ATOM 3946 N N . PRO B 1 208 ? -0.794 -25.125 7.652 1 97.81 208 PRO B N 1
ATOM 3947 C CA . PRO B 1 208 ? 0.631 -24.812 7.527 1 97.81 208 PRO B CA 1
ATOM 3948 C C . PRO B 1 208 ? 1.299 -25.547 6.367 1 97.81 208 PRO B C 1
ATOM 3950 O O . PRO B 1 208 ? 2.439 -25.234 6.012 1 97.81 208 PRO B O 1
ATOM 3953 N N . ARG B 1 209 ? 0.607 -26.469 5.75 1 98.69 209 ARG B N 1
ATOM 3954 C CA . ARG B 1 209 ? 1.246 -27.25 4.691 1 98.69 209 ARG B CA 1
ATOM 3955 C C . ARG B 1 209 ? 1.031 -26.594 3.33 1 98.69 209 ARG B C 1
ATOM 3957 O O . ARG B 1 209 ? 1.609 -27.016 2.33 1 98.69 209 ARG B O 1
ATOM 3964 N N . ILE B 1 210 ? 0.173 -25.578 3.291 1 98.88 210 ILE B N 1
ATOM 3965 C CA . ILE B 1 210 ? 0.042 -24.797 2.066 1 98.88 210 ILE B CA 1
ATOM 3966 C C . ILE B 1 210 ? 1.222 -23.844 1.939 1 98.88 210 ILE B C 1
ATOM 3968 O O . ILE B 1 210 ? 1.579 -23.156 2.9 1 98.88 210 ILE B O 1
ATOM 3972 N N . SER B 1 211 ? 1.872 -23.844 0.819 1 98.88 211 SER B N 1
ATOM 3973 C CA . SER B 1 211 ? 2.869 -22.812 0.508 1 98.88 211 SER B CA 1
ATOM 3974 C C . SER B 1 211 ? 2.271 -21.703 -0.341 1 98.88 211 SER B C 1
ATOM 3976 O O . SER B 1 211 ? 2.08 -21.859 -1.547 1 98.88 211 SER B O 1
ATOM 3978 N N . PHE B 1 212 ? 2.002 -20.562 0.289 1 98.94 212 PHE B N 1
ATOM 3979 C CA . PHE B 1 212 ? 1.449 -19.422 -0.427 1 98.94 212 PHE B CA 1
ATOM 3980 C C . PHE B 1 212 ? 2.559 -18.594 -1.058 1 98.94 212 PHE B C 1
ATOM 3982 O O . PHE B 1 212 ? 3.557 -18.281 -0.403 1 98.94 212 PHE B O 1
ATOM 3989 N N . VAL B 1 213 ? 2.418 -18.234 -2.314 1 98.94 213 VAL B N 1
ATOM 3990 C CA . VAL B 1 213 ? 3.328 -17.328 -3.008 1 98.94 213 VAL B CA 1
ATOM 3991 C C . VAL B 1 213 ? 2.631 -15.992 -3.268 1 98.94 213 VAL B C 1
ATOM 3993 O O . VAL B 1 213 ? 1.63 -15.938 -3.986 1 98.94 213 VAL B O 1
ATOM 3996 N N . VAL B 1 214 ? 3.105 -14.953 -2.662 1 98.94 214 VAL B N 1
ATOM 3997 C CA . VAL B 1 214 ? 2.57 -13.602 -2.777 1 98.94 214 VAL B CA 1
ATOM 3998 C C . VAL B 1 214 ? 3.266 -12.859 -3.918 1 98.94 214 VAL B C 1
ATOM 4000 O O . VAL B 1 214 ? 4.496 -12.836 -3.988 1 98.94 214 VAL B O 1
ATOM 4003 N N . PRO B 1 215 ? 2.512 -12.219 -4.793 1 98.88 215 PRO B N 1
ATOM 4004 C CA . PRO B 1 215 ? 3.117 -11.648 -5.996 1 98.88 215 PRO B CA 1
ATOM 4005 C C . PRO B 1 215 ? 3.697 -10.258 -5.762 1 98.88 215 PRO B C 1
ATOM 4007 O O . PRO B 1 215 ? 3.41 -9.633 -4.738 1 98.88 215 PRO B O 1
ATOM 4010 N N . HIS B 1 216 ? 4.465 -9.789 -6.68 1 98.75 216 HIS B N 1
ATOM 4011 C CA . HIS B 1 216 ? 4.887 -8.406 -6.859 1 98.75 216 HIS B CA 1
ATOM 4012 C C . HIS B 1 216 ? 5.664 -7.91 -5.648 1 98.75 216 HIS B C 1
ATOM 4014 O O . HIS B 1 216 ? 5.383 -6.828 -5.125 1 98.75 216 HIS B O 1
ATOM 4020 N N . ALA B 1 217 ? 6.527 -8.742 -5.215 1 98.69 217 ALA B N 1
ATOM 4021 C CA . ALA B 1 217 ? 7.441 -8.414 -4.121 1 98.69 217 ALA B CA 1
ATOM 4022 C C . ALA B 1 217 ? 6.672 -8.109 -2.838 1 98.69 217 ALA B C 1
ATOM 4024 O O . ALA B 1 217 ? 7.07 -7.234 -2.064 1 98.69 217 ALA B O 1
ATOM 4025 N N . GLY B 1 218 ? 5.523 -8.727 -2.676 1 98.81 218 GLY B N 1
ATOM 4026 C CA . GLY B 1 218 ? 4.77 -8.578 -1.441 1 98.81 218 GLY B CA 1
ATOM 4027 C C . GLY B 1 218 ? 3.885 -7.344 -1.427 1 98.81 218 GLY B C 1
ATOM 4028 O O . GLY B 1 218 ? 3.324 -6.992 -0.388 1 98.81 218 GLY B O 1
ATOM 4029 N N . ALA B 1 219 ? 3.811 -6.656 -2.588 1 98.88 219 ALA B N 1
ATOM 4030 C CA . ALA B 1 219 ? 2.959 -5.477 -2.686 1 98.88 219 ALA B CA 1
ATOM 4031 C C . ALA B 1 219 ? 3.336 -4.441 -1.628 1 98.88 219 ALA B C 1
ATOM 4033 O O . ALA B 1 219 ? 4.484 -3.998 -1.565 1 98.88 219 ALA B O 1
ATOM 4034 N N . ALA B 1 220 ? 2.404 -4.078 -0.744 1 98.94 220 ALA B N 1
ATOM 4035 C CA . ALA B 1 220 ? 2.701 -3.055 0.255 1 98.94 220 ALA B CA 1
ATOM 4036 C C . ALA B 1 220 ? 3.09 -3.688 1.588 1 98.94 220 ALA B C 1
ATOM 4038 O O . ALA B 1 220 ? 3.434 -2.982 2.541 1 98.94 220 ALA B O 1
ATOM 4039 N N . LEU B 1 221 ? 3.156 -4.938 1.705 1 98.94 221 LEU B N 1
ATOM 4040 C CA . LEU B 1 221 ? 3.373 -5.645 2.961 1 98.94 221 LEU B CA 1
ATOM 4041 C C . LEU B 1 221 ? 4.734 -5.297 3.555 1 98.94 221 LEU B C 1
ATOM 4043 O O . LEU B 1 221 ? 4.855 -5.109 4.766 1 98.94 221 LEU B O 1
ATOM 4047 N N . PRO B 1 222 ? 5.754 -5.145 2.693 1 98.81 222 PRO B N 1
ATOM 4048 C CA . PRO B 1 222 ? 7.07 -4.906 3.285 1 98.81 222 PRO B CA 1
ATOM 4049 C C . PRO B 1 222 ? 7.121 -3.635 4.129 1 98.81 222 PRO B C 1
ATOM 4051 O O . PRO B 1 222 ? 7.887 -3.557 5.09 1 98.81 222 PRO B O 1
ATOM 4054 N N . VAL B 1 223 ? 6.254 -2.672 3.816 1 98.88 223 VAL B N 1
ATOM 4055 C CA . VAL B 1 223 ? 6.344 -1.407 4.539 1 98.88 223 VAL B CA 1
ATOM 4056 C C . VAL B 1 223 ? 5.176 -1.28 5.512 1 98.88 223 VAL B C 1
ATOM 4058 O O . VAL B 1 223 ? 5.145 -0.365 6.34 1 98.88 223 VAL B O 1
ATOM 4061 N N . LEU B 1 224 ? 4.223 -2.219 5.5 1 98.81 224 LEU B N 1
ATOM 4062 C CA . LEU B 1 224 ? 3.055 -2.086 6.363 1 98.81 224 LEU B CA 1
ATOM 4063 C C . LEU B 1 224 ? 2.994 -3.227 7.375 1 98.81 224 LEU B C 1
ATOM 4065 O O . LEU B 1 224 ? 2.102 -3.262 8.227 1 98.81 224 LEU B O 1
ATOM 4069 N N . ALA B 1 225 ? 3.967 -4.16 7.316 1 98.69 225 ALA B N 1
ATOM 4070 C CA . ALA B 1 225 ? 3.953 -5.352 8.164 1 98.69 225 ALA B CA 1
ATOM 4071 C C . ALA B 1 225 ? 3.924 -4.973 9.641 1 98.69 225 ALA B C 1
ATOM 4073 O O . ALA B 1 225 ? 3.162 -5.547 10.422 1 98.69 225 ALA B O 1
ATOM 4074 N N . ASP B 1 226 ? 4.715 -3.994 10.031 1 97.69 226 ASP B N 1
ATOM 4075 C CA . ASP B 1 226 ? 4.789 -3.605 11.438 1 97.69 226 ASP B CA 1
ATOM 4076 C C . ASP B 1 226 ? 3.494 -2.93 11.891 1 97.69 226 ASP B C 1
ATOM 4078 O O . ASP B 1 226 ? 3.064 -3.104 13.031 1 97.69 226 ASP B O 1
ATOM 4082 N N . ARG B 1 227 ? 2.898 -2.145 11.039 1 97.75 227 ARG B N 1
ATOM 4083 C CA . ARG B 1 227 ? 1.601 -1.533 11.312 1 97.75 227 ARG B CA 1
ATOM 4084 C C . ARG B 1 227 ? 0.522 -2.596 11.492 1 97.75 227 ARG B C 1
ATOM 4086 O O . ARG B 1 227 ? -0.259 -2.539 12.445 1 97.75 227 ARG B O 1
ATOM 4093 N N . ILE B 1 228 ? 0.491 -3.59 10.609 1 97.94 228 ILE B N 1
ATOM 4094 C CA . ILE B 1 228 ? -0.46 -4.695 10.68 1 97.94 228 ILE B CA 1
ATOM 4095 C C . ILE B 1 228 ? -0.285 -5.438 12 1 97.94 228 ILE B C 1
ATOM 4097 O O . ILE B 1 228 ? -1.264 -5.711 12.703 1 97.94 228 ILE B O 1
ATOM 4101 N N . ALA B 1 229 ? 0.938 -5.738 12.359 1 96.69 229 ALA B N 1
ATOM 4102 C CA . ALA B 1 229 ? 1.234 -6.457 13.602 1 96.69 229 ALA B CA 1
ATOM 4103 C C . ALA B 1 229 ? 0.778 -5.66 14.82 1 96.69 229 ALA B C 1
ATOM 4105 O O . ALA B 1 229 ? 0.201 -6.219 15.75 1 96.69 229 ALA B O 1
ATOM 4106 N N . ALA B 1 230 ? 1.023 -4.359 14.789 1 95.38 230 ALA B N 1
ATOM 4107 C CA . ALA B 1 230 ? 0.665 -3.504 15.922 1 95.38 230 ALA B CA 1
ATOM 4108 C C . ALA B 1 230 ? -0.849 -3.438 16.094 1 95.38 230 ALA B C 1
ATOM 4110 O O . ALA B 1 230 ? -1.353 -3.527 17.219 1 95.38 230 ALA B O 1
ATOM 4111 N N . PHE B 1 231 ? -1.539 -3.305 15.039 1 95.62 231 PHE B N 1
ATOM 4112 C CA . PHE B 1 231 ? -2.994 -3.23 15.117 1 95.62 231 PHE B CA 1
ATOM 4113 C C . PHE B 1 231 ? -3.58 -4.566 15.562 1 95.62 231 PHE B C 1
ATOM 4115 O O . PHE B 1 231 ? -4.574 -4.602 16.297 1 95.62 231 PHE B O 1
ATOM 4122 N N . ALA B 1 232 ? -2.971 -5.652 15.078 1 93.38 232 ALA B N 1
ATOM 4123 C CA . ALA B 1 232 ? -3.393 -6.965 15.555 1 93.38 232 ALA B CA 1
ATOM 4124 C C . ALA B 1 232 ? -3.227 -7.078 17.062 1 93.38 232 ALA B C 1
ATOM 4126 O O . ALA B 1 232 ? -4.125 -7.559 17.766 1 93.38 232 ALA B O 1
ATOM 4127 N N . MET B 1 233 ? -2.143 -6.594 17.562 1 90.88 233 MET B N 1
ATOM 4128 C CA . MET B 1 233 ? -1.861 -6.637 19 1 90.88 233 MET B CA 1
ATOM 4129 C C . MET B 1 233 ? -2.832 -5.75 19.781 1 90.88 233 MET B C 1
ATOM 4131 O O . MET B 1 233 ? -3.33 -6.141 20.828 1 90.88 233 MET B O 1
ATOM 4135 N N . MET B 1 234 ? -3.086 -4.586 19.266 1 89.56 234 MET B N 1
ATOM 4136 C CA . MET B 1 234 ? -3.982 -3.643 19.922 1 89.56 234 MET B CA 1
ATOM 4137 C C . MET B 1 234 ? -5.402 -4.195 19.984 1 89.56 234 MET B C 1
ATOM 4139 O O . MET B 1 234 ? -6.137 -3.938 20.938 1 89.56 234 MET B O 1
ATOM 4143 N N . ARG B 1 235 ? -5.758 -4.953 19.047 1 87.25 235 ARG B N 1
ATOM 4144 C CA . ARG B 1 235 ? -7.121 -5.453 18.938 1 87.25 235 ARG B CA 1
ATOM 4145 C C . ARG B 1 235 ? -7.297 -6.738 19.734 1 87.25 235 ARG B C 1
ATOM 4147 O O . ARG B 1 235 ? -8.328 -6.938 20.391 1 87.25 235 ARG B O 1
ATOM 4154 N N . GLN B 1 236 ? -6.25 -7.586 19.672 1 86.38 236 GLN B N 1
ATOM 4155 C CA . GLN B 1 236 ? -6.453 -8.93 20.203 1 86.38 236 GLN B CA 1
ATOM 4156 C C . GLN B 1 236 ? -5.594 -9.172 21.438 1 86.38 236 GLN B C 1
ATOM 4158 O O . GLN B 1 236 ? -5.773 -10.164 22.141 1 86.38 236 GLN B O 1
ATOM 4163 N N . GLY B 1 237 ? -4.75 -8.258 21.703 1 84.62 237 GLY B N 1
ATOM 4164 C CA . GLY B 1 237 ? -3.867 -8.445 22.844 1 84.62 237 GLY B CA 1
ATOM 4165 C C . GLY B 1 237 ? -3.01 -9.688 22.734 1 84.62 237 GLY B C 1
ATOM 4166 O O . GLY B 1 237 ? -2.346 -9.906 21.719 1 84.62 237 GLY B O 1
ATOM 4167 N N . ALA B 1 238 ? -3.014 -10.461 23.781 1 74.94 238 ALA B N 1
ATOM 4168 C CA . ALA B 1 238 ? -2.174 -11.656 23.875 1 74.94 238 ALA B CA 1
ATOM 4169 C C . ALA B 1 238 ? -2.617 -12.727 22.891 1 74.94 238 ALA B C 1
ATOM 4171 O O . ALA B 1 238 ? -1.837 -13.617 22.531 1 74.94 238 ALA B O 1
ATOM 4172 N N . ALA B 1 239 ? -3.766 -12.633 22.391 1 80.44 239 ALA B N 1
ATOM 4173 C CA . ALA B 1 239 ? -4.312 -13.625 21.453 1 80.44 239 ALA B CA 1
ATOM 4174 C C . ALA B 1 239 ? -3.992 -13.258 20.016 1 80.44 239 ALA B C 1
ATOM 4176 O O . ALA B 1 239 ? -4.348 -13.992 19.094 1 80.44 239 ALA B O 1
ATOM 4177 N N . ALA B 1 240 ? -3.201 -12.195 19.938 1 84.56 240 ALA B N 1
ATOM 4178 C CA . ALA B 1 240 ? -2.914 -11.727 18.578 1 84.56 240 ALA B CA 1
ATOM 4179 C C . ALA B 1 240 ? -1.991 -12.695 17.844 1 84.56 240 ALA B C 1
ATOM 4181 O O . ALA B 1 240 ? -1.058 -13.242 18.438 1 84.56 240 ALA B O 1
ATOM 4182 N N . VAL B 1 241 ? -2.307 -12.945 16.625 1 88.62 241 VAL B N 1
ATOM 4183 C CA . VAL B 1 241 ? -1.415 -13.68 15.727 1 88.62 241 VAL B CA 1
ATOM 4184 C C . VAL B 1 241 ? -0.093 -12.93 15.586 1 88.62 241 VAL B C 1
ATOM 4186 O O . VAL B 1 241 ? -0.074 -11.695 15.531 1 88.62 241 VAL B O 1
ATOM 4189 N N . ASP B 1 242 ? 1.005 -13.688 15.609 1 94.12 242 ASP B N 1
ATOM 4190 C CA . ASP B 1 242 ? 2.293 -13.102 15.25 1 94.12 242 ASP B CA 1
ATOM 4191 C C . ASP B 1 242 ? 2.379 -12.836 13.75 1 94.12 242 ASP B C 1
ATOM 4193 O O . ASP B 1 242 ? 2.877 -13.672 12.992 1 94.12 242 ASP B O 1
ATOM 4197 N N . ALA B 1 243 ? 1.94 -11.68 13.383 1 96 243 ALA B N 1
ATOM 4198 C CA . ALA B 1 243 ? 1.787 -11.336 11.969 1 96 243 ALA B CA 1
ATOM 4199 C C . ALA B 1 243 ? 3.125 -11.406 11.234 1 96 243 ALA B C 1
ATOM 4201 O O . ALA B 1 243 ? 3.195 -11.898 10.109 1 96 243 ALA B O 1
ATOM 4202 N N . ILE B 1 244 ? 4.18 -10.984 11.859 1 96.94 244 ILE B N 1
ATOM 4203 C CA . ILE B 1 244 ? 5.488 -10.945 11.227 1 96.94 244 ILE B CA 1
ATOM 4204 C C . ILE B 1 244 ? 5.977 -12.367 10.953 1 96.94 244 ILE B C 1
ATOM 4206 O O . ILE B 1 244 ? 6.422 -12.68 9.852 1 96.94 244 ILE B O 1
ATOM 4210 N N . SER B 1 245 ? 5.844 -13.219 11.961 1 96.31 245 SER B N 1
ATOM 4211 C CA . SER B 1 245 ? 6.254 -14.609 11.789 1 96.31 245 SER B CA 1
ATOM 4212 C C . SER B 1 245 ? 5.441 -15.289 10.695 1 96.31 245 SER B C 1
ATOM 4214 O O . SER B 1 245 ? 5.984 -16.047 9.891 1 96.31 245 SER B O 1
ATOM 42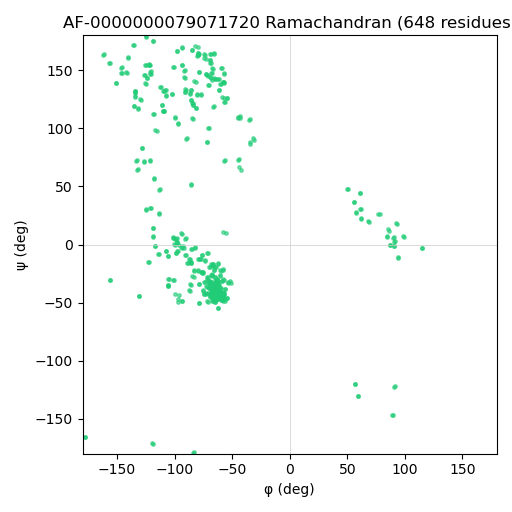16 N N . SER B 1 246 ? 4.16 -15.008 10.695 1 96.81 246 SER B N 1
ATOM 4217 C CA . SER B 1 246 ? 3.299 -15.594 9.672 1 96.81 246 SER B CA 1
ATOM 4218 C C . SER B 1 246 ? 3.695 -15.117 8.281 1 96.81 246 SER B C 1
ATOM 4220 O O . SER B 1 246 ? 3.75 -15.914 7.34 1 96.81 246 SER B O 1
ATOM 4222 N N . LEU B 1 247 ? 3.988 -13.844 8.141 1 98.06 247 LEU B N 1
ATOM 4223 C CA . LEU B 1 247 ? 4.391 -13.281 6.855 1 98.06 247 LEU B CA 1
ATOM 4224 C C . LEU B 1 247 ? 5.707 -13.898 6.383 1 98.06 247 LEU B C 1
ATOM 4226 O O . LEU B 1 247 ? 5.879 -14.164 5.191 1 98.06 247 LEU B O 1
ATOM 4230 N N . ARG B 1 248 ? 6.566 -14.195 7.293 1 97.5 248 ARG B N 1
ATOM 4231 C CA . ARG B 1 248 ? 7.891 -14.711 6.961 1 97.5 248 ARG B CA 1
ATOM 4232 C C . ARG B 1 248 ? 7.809 -16.156 6.484 1 97.5 248 ARG B C 1
ATOM 4234 O O . ARG B 1 248 ? 8.766 -16.688 5.914 1 97.5 248 ARG B O 1
ATOM 4241 N N . ARG B 1 249 ? 6.672 -16.766 6.699 1 96.62 249 ARG B N 1
ATOM 4242 C CA . ARG B 1 249 ? 6.477 -18.156 6.262 1 96.62 249 ARG B CA 1
ATOM 4243 C C . ARG B 1 249 ? 6.008 -18.203 4.812 1 96.62 249 ARG B C 1
ATOM 4245 O O . ARG B 1 249 ? 6.027 -19.266 4.184 1 96.62 249 ARG B O 1
ATOM 4252 N N . LEU B 1 250 ? 5.57 -17.125 4.34 1 98.75 250 LEU B N 1
ATOM 4253 C CA . LEU B 1 250 ? 5.082 -17.078 2.969 1 98.75 250 LEU B CA 1
ATOM 4254 C C . LEU B 1 250 ? 6.238 -16.969 1.98 1 98.75 250 LEU B C 1
ATOM 4256 O O . LEU B 1 250 ? 7.379 -16.719 2.377 1 98.75 250 LEU B O 1
ATOM 4260 N N . TYR B 1 251 ? 5.988 -17.281 0.735 1 98.94 251 TYR B N 1
ATOM 4261 C CA . TYR B 1 251 ? 6.891 -17.016 -0.377 1 98.94 251 TYR B CA 1
ATOM 4262 C C . TYR B 1 251 ? 6.453 -15.773 -1.151 1 98.94 251 TYR B C 1
ATOM 4264 O O . TYR B 1 251 ? 5.277 -15.406 -1.131 1 98.94 251 TYR B O 1
ATOM 4272 N N . PHE B 1 252 ? 7.43 -15.117 -1.77 1 98.94 252 PHE B N 1
ATOM 4273 C CA . PHE B 1 252 ? 7.176 -13.891 -2.51 1 98.94 252 PHE B CA 1
ATOM 4274 C C . PHE B 1 252 ? 7.883 -13.914 -3.861 1 98.94 252 PHE B C 1
ATOM 4276 O O . PHE B 1 252 ? 9.062 -14.258 -3.945 1 98.94 252 PHE B O 1
ATOM 4283 N N . ASP B 1 253 ? 7.168 -13.578 -4.895 1 98.81 253 ASP B N 1
ATOM 4284 C CA . ASP B 1 253 ? 7.891 -13.398 -6.148 1 98.81 253 ASP B CA 1
ATOM 4285 C C . ASP B 1 253 ? 8.18 -11.922 -6.398 1 98.81 253 ASP B C 1
ATOM 4287 O O . ASP B 1 253 ? 7.57 -11.047 -5.781 1 98.81 253 ASP B O 1
ATOM 4291 N N . VAL B 1 254 ? 9.031 -11.656 -7.32 1 98.12 254 VAL B N 1
ATOM 4292 C CA . VAL B 1 254 ? 9.477 -10.281 -7.52 1 98.12 254 VAL B CA 1
ATOM 4293 C C . VAL B 1 254 ? 8.992 -9.773 -8.875 1 98.12 254 VAL B C 1
ATOM 4295 O O . VAL B 1 254 ? 9.625 -8.906 -9.484 1 98.12 254 VAL B O 1
ATOM 4298 N N . ALA B 1 255 ? 7.879 -10.336 -9.344 1 98.12 255 ALA B N 1
ATOM 4299 C CA . ALA B 1 255 ? 7.328 -9.914 -10.633 1 98.12 255 ALA B CA 1
ATOM 4300 C C . ALA B 1 255 ? 6.984 -8.422 -10.609 1 98.12 255 ALA B C 1
ATOM 4302 O O . ALA B 1 255 ? 6.613 -7.879 -9.57 1 98.12 255 ALA B O 1
ATOM 4303 N N . GLY B 1 256 ? 7.043 -7.812 -11.766 1 95.69 256 GLY B N 1
ATOM 4304 C CA . GLY B 1 256 ? 6.652 -6.418 -11.922 1 95.69 256 GLY B CA 1
ATOM 4305 C C . GLY B 1 256 ? 7.805 -5.453 -11.742 1 95.69 256 GLY B C 1
ATOM 4306 O O . GLY B 1 256 ? 8.828 -5.562 -12.422 1 95.69 256 GLY B O 1
ATOM 4307 N N . PHE B 1 257 ? 7.652 -4.578 -10.82 1 96.06 257 PHE B N 1
ATOM 4308 C CA . PHE B 1 257 ? 8.555 -3.443 -10.664 1 96.06 257 PHE B CA 1
ATOM 4309 C C . PHE B 1 257 ? 9.258 -3.492 -9.312 1 96.06 257 PHE B C 1
ATOM 4311 O O . PHE B 1 257 ? 9.266 -2.504 -8.57 1 96.06 257 PHE B O 1
ATOM 4318 N N . SER B 1 258 ? 9.93 -4.594 -9.086 1 96.62 258 SER B N 1
ATOM 4319 C CA . SER B 1 258 ? 10.484 -4.844 -7.762 1 96.62 258 SER B CA 1
ATOM 4320 C C . SER B 1 258 ? 11.859 -4.195 -7.605 1 96.62 258 SER B C 1
ATOM 4322 O O . SER B 1 258 ? 12.398 -4.133 -6.5 1 96.62 258 SER B O 1
ATOM 4324 N N . SER B 1 259 ? 12.477 -3.799 -8.633 1 94.5 259 SER B N 1
ATOM 4325 C CA . SER B 1 259 ? 13.766 -3.121 -8.602 1 94.5 259 SER B CA 1
ATOM 4326 C C . SER B 1 259 ? 13.641 -1.666 -9.039 1 94.5 259 SER B C 1
ATOM 4328 O O . SER B 1 259 ? 12.984 -1.366 -10.031 1 94.5 259 SER B O 1
ATOM 4330 N N . PRO B 1 260 ? 14.25 -0.765 -8.352 1 95.38 260 PRO B N 1
ATOM 4331 C CA . PRO B 1 260 ? 15.289 -0.976 -7.34 1 95.38 260 PRO B CA 1
ATOM 4332 C C . PRO B 1 260 ? 14.742 -0.937 -5.918 1 95.38 260 PRO B C 1
ATOM 4334 O O . PRO B 1 260 ? 15.43 -1.326 -4.973 1 95.38 260 PRO B O 1
ATOM 4337 N N . ARG B 1 261 ? 13.508 -0.602 -5.668 1 97.19 261 ARG B N 1
ATOM 4338 C CA . ARG B 1 261 ? 13.164 -0.204 -4.305 1 97.19 261 ARG B CA 1
ATOM 4339 C C . ARG B 1 261 ? 12.383 -1.301 -3.594 1 97.19 261 ARG B C 1
ATOM 4341 O O . ARG B 1 261 ? 12.594 -1.55 -2.404 1 97.19 261 ARG B O 1
ATOM 4348 N N . ALA B 1 262 ? 11.547 -2.012 -4.27 1 98 262 ALA B N 1
ATOM 4349 C CA . ALA B 1 262 ? 10.656 -2.965 -3.605 1 98 262 ALA B CA 1
ATOM 4350 C C . ALA B 1 262 ? 11.43 -4.188 -3.115 1 98 262 ALA B C 1
ATOM 4352 O O . ALA B 1 262 ? 11.141 -4.727 -2.049 1 98 262 ALA B O 1
ATOM 4353 N N . LEU B 1 263 ? 12.438 -4.613 -3.887 1 97.81 263 LEU B N 1
ATOM 4354 C CA . LEU B 1 263 ? 13.164 -5.832 -3.553 1 97.81 263 LEU B CA 1
ATOM 4355 C C . LEU B 1 263 ? 13.914 -5.676 -2.236 1 97.81 263 LEU B C 1
ATOM 4357 O O . LEU B 1 263 ? 13.773 -6.504 -1.333 1 97.81 263 LEU B O 1
ATOM 4361 N N . PRO B 1 264 ? 14.695 -4.602 -2.023 1 97.19 264 PRO B N 1
ATOM 4362 C CA . PRO B 1 264 ? 15.359 -4.473 -0.721 1 97.19 264 PRO B CA 1
ATOM 4363 C C . PRO B 1 264 ? 14.359 -4.371 0.434 1 97.19 264 PRO B C 1
ATOM 4365 O O . PRO B 1 264 ? 14.625 -4.883 1.524 1 97.19 264 PRO B O 1
ATOM 4368 N N . ALA B 1 265 ? 13.242 -3.736 0.245 1 98.25 265 ALA B N 1
ATOM 4369 C CA . ALA B 1 265 ? 12.219 -3.674 1.282 1 98.25 265 ALA B CA 1
ATOM 4370 C C . ALA B 1 265 ? 11.68 -5.066 1.607 1 98.25 265 ALA B C 1
ATOM 4372 O O . ALA B 1 265 ? 11.477 -5.402 2.777 1 98.25 265 ALA B O 1
ATOM 4373 N N . LEU B 1 266 ? 11.461 -5.844 0.568 1 98.56 266 LEU B N 1
ATOM 4374 C CA . LEU B 1 266 ? 10.977 -7.207 0.756 1 98.56 266 LEU B CA 1
ATOM 4375 C C . LEU B 1 266 ? 11.961 -8.023 1.58 1 98.56 266 LEU B C 1
ATOM 4377 O O . LEU B 1 266 ? 11.562 -8.758 2.488 1 98.56 266 LEU B O 1
ATOM 4381 N N . LEU B 1 267 ? 13.227 -7.875 1.242 1 97.31 267 LEU B N 1
ATOM 4382 C CA . LEU B 1 267 ? 14.258 -8.641 1.935 1 97.31 267 LEU B CA 1
ATOM 4383 C C . LEU B 1 267 ? 14.367 -8.211 3.395 1 97.31 267 LEU B C 1
ATOM 4385 O O . LEU B 1 267 ? 14.898 -8.953 4.227 1 97.31 267 LEU B O 1
ATOM 4389 N N . GLY B 1 268 ? 13.82 -7.039 3.719 1 96.19 268 GLY B N 1
ATOM 4390 C CA . GLY B 1 268 ? 13.695 -6.617 5.105 1 96.19 268 GLY B CA 1
ATOM 4391 C C . GLY B 1 268 ? 12.586 -7.324 5.852 1 96.19 268 GLY B C 1
ATOM 4392 O O . GLY B 1 268 ? 12.578 -7.359 7.082 1 96.19 268 GLY B O 1
ATOM 4393 N N . LEU B 1 269 ? 11.648 -7.789 5.148 1 97.69 269 LEU B N 1
ATOM 4394 C CA . LEU B 1 269 ? 10.508 -8.484 5.73 1 97.69 269 LEU B CA 1
ATOM 4395 C C . LEU B 1 269 ? 10.742 -9.992 5.746 1 97.69 269 LEU B C 1
ATOM 4397 O O . LEU B 1 269 ? 10.492 -10.656 6.758 1 97.69 269 LEU B O 1
ATOM 4401 N N . THR B 1 270 ? 11.148 -10.492 4.656 1 96.19 270 THR B N 1
ATOM 4402 C CA . THR B 1 270 ? 11.453 -11.906 4.48 1 96.19 270 THR B CA 1
ATOM 4403 C C . THR B 1 270 ? 12.914 -12.102 4.09 1 96.19 270 THR B C 1
ATOM 4405 O O . THR B 1 270 ? 13.734 -11.203 4.27 1 96.19 270 THR B O 1
ATOM 4408 N N . ASP B 1 271 ? 13.297 -13.328 3.719 1 89.5 271 ASP B N 1
ATOM 4409 C CA . ASP B 1 271 ? 14.688 -13.578 3.369 1 89.5 271 ASP B CA 1
ATOM 4410 C C . ASP B 1 271 ? 14.805 -14.188 1.975 1 89.5 271 ASP B C 1
ATOM 4412 O O . ASP B 1 271 ? 13.797 -14.383 1.29 1 89.5 271 ASP B O 1
ATOM 4416 N N . ASP B 1 272 ? 15.977 -14.43 1.561 1 90.81 272 ASP B N 1
ATOM 4417 C CA . ASP B 1 272 ? 16.266 -14.898 0.208 1 90.81 272 ASP B CA 1
ATOM 4418 C C . ASP B 1 272 ? 15.828 -16.344 0.022 1 90.81 272 ASP B C 1
ATOM 4420 O O . ASP B 1 272 ? 15.742 -16.828 -1.107 1 90.81 272 ASP B O 1
ATOM 4424 N N . GLU B 1 273 ? 15.414 -17.016 1.08 1 96.88 273 GLU B N 1
ATOM 4425 C CA . GLU B 1 273 ? 14.977 -18.391 0.957 1 96.88 273 GLU B CA 1
ATOM 4426 C C . GLU B 1 273 ? 13.492 -18.469 0.6 1 96.88 273 GLU B C 1
ATOM 4428 O O . GLU B 1 273 ? 13 -19.531 0.186 1 96.88 273 GLU B O 1
ATOM 4433 N N . HIS B 1 274 ? 12.859 -17.297 0.732 1 98.31 274 HIS B N 1
ATOM 4434 C CA . HIS B 1 274 ? 11.43 -17.266 0.45 1 98.31 274 HIS B CA 1
ATOM 4435 C C . HIS B 1 274 ? 11.117 -16.312 -0.699 1 98.31 274 HIS B C 1
ATOM 4437 O O . HIS B 1 274 ? 9.969 -15.898 -0.874 1 98.31 274 HIS B O 1
ATOM 4443 N N . THR B 1 275 ? 12.133 -15.914 -1.432 1 98.5 275 THR B N 1
ATOM 4444 C CA . THR B 1 275 ? 11.977 -15 -2.559 1 98.5 275 THR B CA 1
ATOM 4445 C C . THR B 1 275 ? 12.164 -15.742 -3.883 1 98.5 275 THR B C 1
ATOM 4447 O O . THR B 1 275 ? 13.102 -16.516 -4.031 1 98.5 275 THR B O 1
ATOM 4450 N N . LEU B 1 276 ? 11.227 -15.508 -4.832 1 98.81 276 LEU B N 1
ATOM 4451 C CA . LEU B 1 276 ? 11.188 -16.203 -6.109 1 98.81 276 LEU B CA 1
ATOM 4452 C C . LEU B 1 276 ? 11.195 -15.227 -7.273 1 98.81 276 LEU B C 1
ATOM 4454 O O . LEU B 1 276 ? 10.797 -14.07 -7.121 1 98.81 276 LEU B O 1
ATOM 4458 N N . TYR B 1 277 ? 11.695 -15.703 -8.438 1 98.5 277 TYR B N 1
ATOM 4459 C CA . TYR B 1 277 ? 11.562 -14.914 -9.656 1 98.5 277 TYR B CA 1
ATOM 4460 C C . TYR B 1 277 ? 10.18 -15.102 -10.281 1 98.5 277 TYR B C 1
ATOM 4462 O O . TYR B 1 277 ? 9.633 -16.203 -10.266 1 98.5 277 TYR B O 1
ATOM 4470 N N . GLY B 1 278 ? 9.617 -14.039 -10.766 1 98.75 278 GLY B N 1
ATOM 4471 C CA . GLY B 1 278 ? 8.414 -14 -11.578 1 98.75 278 GLY B CA 1
ATOM 4472 C C . GLY B 1 278 ? 8.438 -12.898 -12.625 1 98.75 278 GLY B C 1
ATOM 4473 O O . GLY B 1 278 ? 8.961 -11.812 -12.375 1 98.75 278 GLY B O 1
ATOM 4474 N N . SER B 1 279 ? 7.805 -13.156 -13.758 1 98.38 279 SER B N 1
ATOM 4475 C CA . SER B 1 279 ? 7.832 -12.156 -14.82 1 98.38 279 SER B CA 1
ATOM 4476 C C . SER B 1 279 ? 6.492 -11.438 -14.938 1 98.38 279 SER B C 1
ATOM 4478 O O . SER B 1 279 ? 6.445 -10.266 -15.312 1 98.38 279 SER B O 1
ATOM 4480 N N . ASP B 1 280 ? 5.438 -12.125 -14.711 1 98.44 280 ASP B N 1
ATOM 4481 C CA . ASP B 1 280 ? 4.078 -11.617 -14.898 1 98.44 280 ASP B CA 1
ATOM 4482 C C . ASP B 1 280 ? 3.773 -11.398 -16.375 1 98.44 280 ASP B C 1
ATOM 4484 O O . ASP B 1 280 ? 2.902 -10.594 -16.719 1 98.44 280 ASP B O 1
ATOM 4488 N N . PHE B 1 281 ? 4.531 -12.023 -17.266 1 98.19 281 PHE B N 1
ATOM 4489 C CA . PHE B 1 281 ? 4.266 -12.016 -18.703 1 98.19 281 PHE B CA 1
ATOM 4490 C C . PHE B 1 281 ? 2.967 -12.758 -19.016 1 98.19 281 PHE B C 1
ATOM 4492 O O . PHE B 1 281 ? 2.648 -13.758 -18.375 1 98.19 281 PHE B O 1
ATOM 4499 N N . PRO B 1 282 ? 2.215 -12.297 -19.969 1 97.56 282 PRO B N 1
ATOM 4500 C CA . PRO B 1 282 ? 2.424 -11.203 -20.906 1 97.56 282 PRO B CA 1
ATOM 4501 C C . PRO B 1 282 ? 1.745 -9.906 -20.469 1 97.56 282 PRO B C 1
ATOM 4503 O O . PRO B 1 282 ? 1.74 -8.922 -21.219 1 97.56 282 PRO B O 1
ATOM 4506 N N . PHE B 1 283 ? 1.182 -9.891 -19.312 1 96 283 PHE B N 1
ATOM 4507 C CA . PHE B 1 283 ? 0.531 -8.672 -18.844 1 96 283 PHE B CA 1
ATOM 4508 C C . PHE B 1 283 ? 1.563 -7.609 -18.5 1 96 283 PHE B C 1
ATOM 4510 O O . PHE B 1 283 ? 1.266 -6.414 -18.516 1 96 283 PHE B O 1
ATOM 4517 N N . THR B 1 284 ? 2.676 -7.977 -18.094 1 95.31 284 THR B N 1
ATOM 4518 C CA . THR B 1 284 ? 3.863 -7.133 -18.125 1 95.31 284 THR B CA 1
ATOM 4519 C C . THR B 1 284 ? 4.539 -7.203 -19.484 1 95.31 284 THR B C 1
ATOM 4521 O O . THR B 1 284 ? 4.918 -8.281 -19.953 1 95.31 284 THR B O 1
ATOM 4524 N N . PRO B 1 285 ? 4.684 -6.121 -20.125 1 92.62 285 PRO B N 1
ATOM 4525 C CA . PRO B 1 285 ? 5.23 -6.168 -21.484 1 92.62 285 PRO B CA 1
ATOM 4526 C C . PRO B 1 285 ? 6.68 -6.648 -21.516 1 92.62 285 PRO B C 1
ATOM 4528 O O . PRO B 1 285 ? 7.391 -6.551 -20.516 1 92.62 285 PRO B O 1
ATOM 4531 N N . ASP B 1 286 ? 7.141 -7.039 -22.703 1 94.69 286 ASP B N 1
ATOM 4532 C CA . ASP B 1 286 ? 8.445 -7.66 -22.906 1 94.69 286 ASP B CA 1
ATOM 4533 C C . ASP B 1 286 ? 9.57 -6.773 -22.391 1 94.69 286 ASP B C 1
ATOM 4535 O O . ASP B 1 286 ? 10.461 -7.246 -21.688 1 94.69 286 ASP B O 1
ATOM 4539 N N . TRP B 1 287 ? 9.445 -5.566 -22.672 1 90.81 287 TRP B N 1
ATOM 4540 C CA . TRP B 1 287 ? 10.555 -4.684 -22.344 1 90.81 287 TRP B CA 1
ATOM 4541 C C . TRP B 1 287 ? 10.695 -4.52 -20.828 1 90.81 287 TRP B C 1
ATOM 4543 O O . TRP B 1 287 ? 11.805 -4.352 -20.312 1 90.81 287 TRP B O 1
ATOM 4553 N N . VAL B 1 288 ? 9.586 -4.586 -20.156 1 92.88 288 VAL B N 1
ATOM 4554 C CA . VAL B 1 288 ? 9.625 -4.492 -18.703 1 92.88 288 VAL B CA 1
ATOM 4555 C C . VAL B 1 288 ? 10.188 -5.785 -18.125 1 92.88 288 VAL B C 1
ATOM 4557 O O . VAL B 1 288 ? 10.984 -5.75 -17.172 1 92.88 288 VAL B O 1
ATOM 4560 N N . VAL B 1 289 ? 9.758 -6.922 -18.688 1 97.06 289 VAL B N 1
ATOM 4561 C CA . VAL B 1 289 ? 10.258 -8.219 -18.25 1 97.06 289 VAL B CA 1
ATOM 4562 C C . VAL B 1 289 ? 11.773 -8.281 -18.453 1 97.06 289 VAL B C 1
ATOM 4564 O O . VAL B 1 289 ? 12.508 -8.688 -17.547 1 97.06 289 VAL B O 1
ATOM 4567 N N . GLU B 1 290 ? 12.227 -7.836 -19.594 1 97 290 GLU B N 1
ATOM 4568 C CA . GLU B 1 290 ? 13.648 -7.832 -19.922 1 97 290 GLU B CA 1
ATOM 4569 C C . GLU B 1 290 ? 14.422 -6.879 -19 1 97 290 GLU B C 1
ATOM 4571 O O . GLU B 1 290 ? 15.523 -7.199 -18.562 1 97 290 GLU B O 1
ATOM 4576 N N . ALA B 1 291 ? 13.836 -5.758 -18.719 1 94.81 291 ALA B N 1
ATOM 4577 C CA . ALA B 1 291 ? 14.484 -4.777 -17.844 1 94.81 291 ALA B CA 1
ATOM 4578 C C . ALA B 1 291 ? 14.641 -5.324 -16.438 1 94.81 291 ALA B C 1
ATOM 4580 O O . ALA B 1 291 ? 15.695 -5.148 -15.805 1 94.81 291 ALA B O 1
ATOM 4581 N N . LEU B 1 292 ? 13.594 -5.965 -15.938 1 96.12 292 LEU B N 1
ATOM 4582 C CA . LEU B 1 292 ? 13.688 -6.539 -14.602 1 96.12 292 LEU B CA 1
ATOM 4583 C C . LEU B 1 292 ? 14.758 -7.621 -14.547 1 96.12 292 LEU B C 1
ATOM 4585 O O . LEU B 1 292 ? 15.539 -7.68 -13.594 1 96.12 292 LEU B O 1
ATOM 4589 N N . ALA B 1 293 ? 14.797 -8.484 -15.594 1 96.44 293 ALA B N 1
ATOM 4590 C CA . ALA B 1 293 ? 15.805 -9.531 -15.656 1 96.44 293 ALA B CA 1
ATOM 4591 C C . ALA B 1 293 ? 17.219 -8.938 -15.609 1 96.44 293 ALA B C 1
ATOM 4593 O O . ALA B 1 293 ? 18.062 -9.414 -14.859 1 96.44 293 ALA B O 1
ATOM 4594 N N . ALA B 1 294 ? 17.422 -7.875 -16.359 1 95.44 294 ALA B N 1
ATOM 4595 C CA . ALA B 1 294 ? 18.719 -7.211 -16.406 1 95.44 294 ALA B CA 1
ATOM 4596 C C . ALA B 1 294 ? 19.062 -6.562 -15.062 1 95.44 294 ALA B C 1
ATOM 4598 O O . ALA B 1 294 ? 20.188 -6.66 -14.586 1 95.44 294 ALA B O 1
ATOM 4599 N N . ASP B 1 295 ? 18.094 -5.938 -14.453 1 94.81 295 ASP B N 1
ATOM 4600 C CA . ASP B 1 295 ? 18.281 -5.273 -13.172 1 94.81 295 ASP B CA 1
ATOM 4601 C C . ASP B 1 295 ? 18.656 -6.273 -12.078 1 94.81 295 ASP B C 1
ATOM 4603 O O . ASP B 1 295 ? 19.531 -6.012 -11.266 1 94.81 295 ASP B O 1
ATOM 4607 N N . LEU B 1 296 ? 17.922 -7.387 -12.086 1 95 296 LEU B N 1
ATOM 4608 C CA . LEU B 1 296 ? 18.188 -8.406 -11.078 1 95 296 LEU B CA 1
ATOM 4609 C C . LEU B 1 296 ? 19.578 -9.008 -11.258 1 95 296 LEU B C 1
ATOM 4611 O O . LEU B 1 296 ? 20.297 -9.227 -10.289 1 95 296 LEU B O 1
ATOM 4615 N N . ALA B 1 297 ? 19.938 -9.234 -12.477 1 92.88 297 ALA B N 1
ATOM 4616 C CA . ALA B 1 297 ? 21.25 -9.789 -12.781 1 92.88 297 ALA B CA 1
ATOM 4617 C C . ALA B 1 297 ? 22.375 -8.844 -12.336 1 92.88 297 ALA B C 1
ATOM 4619 O O . ALA B 1 297 ? 23.438 -9.289 -11.891 1 92.88 297 ALA B O 1
ATOM 4620 N N . ALA B 1 298 ? 22.094 -7.598 -12.367 1 91.19 298 ALA B N 1
ATOM 4621 C CA . ALA B 1 298 ? 23.109 -6.59 -12.07 1 91.19 298 ALA B CA 1
ATOM 4622 C C . ALA B 1 298 ? 23 -6.117 -10.617 1 91.19 298 ALA B C 1
ATOM 4624 O O . ALA B 1 298 ? 23.828 -5.324 -10.156 1 91.19 298 ALA B O 1
ATOM 4625 N N . SER B 1 299 ? 22.016 -6.594 -9.992 1 87.69 299 SER B N 1
ATOM 4626 C CA . SER B 1 299 ? 21.672 -6.035 -8.688 1 87.69 299 SER B CA 1
ATOM 4627 C C . SER B 1 299 ? 22.781 -6.285 -7.668 1 87.69 299 SER B C 1
ATOM 4629 O O . SER B 1 299 ? 23.359 -7.367 -7.637 1 87.69 299 SER B O 1
ATOM 4631 N N . LYS B 1 300 ? 23.016 -5.301 -6.797 1 90.25 300 LYS B N 1
ATOM 4632 C CA . LYS B 1 300 ? 23.953 -5.43 -5.688 1 90.25 300 LYS B CA 1
ATOM 4633 C C . LYS B 1 300 ? 23.234 -5.715 -4.379 1 90.25 300 LYS B C 1
ATOM 4635 O O . LYS B 1 300 ? 23.859 -5.91 -3.336 1 90.25 300 LYS B O 1
ATOM 4640 N N . VAL B 1 301 ? 21.938 -5.781 -4.582 1 92.25 301 VAL B N 1
ATOM 4641 C CA . VAL B 1 301 ? 21.109 -6.035 -3.412 1 92.25 301 VAL B CA 1
ATOM 4642 C C . VAL B 1 301 ? 21.234 -7.5 -2.998 1 92.25 301 VAL B C 1
ATOM 4644 O O . VAL B 1 301 ? 21.141 -7.824 -1.812 1 92.25 301 VAL B O 1
ATOM 4647 N N . LEU B 1 302 ? 21.438 -8.383 -3.973 1 93.44 302 LEU B N 1
ATOM 4648 C CA . LEU B 1 302 ? 21.578 -9.812 -3.738 1 93.44 302 LEU B CA 1
ATOM 4649 C C . LEU B 1 302 ? 23.016 -10.266 -3.977 1 93.44 302 LEU B C 1
ATOM 4651 O O . LEU B 1 302 ? 23.609 -9.945 -5.012 1 93.44 302 LEU B O 1
ATOM 4655 N N . THR B 1 303 ? 23.562 -11.031 -3.041 1 94.56 303 THR B N 1
ATOM 4656 C CA . THR B 1 303 ? 24.828 -11.719 -3.297 1 94.56 303 THR B CA 1
ATOM 4657 C C . THR B 1 303 ? 24.641 -12.828 -4.332 1 94.56 303 THR B C 1
ATOM 4659 O O . THR B 1 303 ? 23.516 -13.25 -4.602 1 94.56 303 THR B O 1
ATOM 4662 N N . PRO B 1 304 ? 25.719 -13.281 -4.867 1 94.12 304 PRO B N 1
ATOM 4663 C CA . PRO B 1 304 ? 25.594 -14.336 -5.875 1 94.12 304 PRO B CA 1
ATOM 4664 C C . PRO B 1 304 ? 24.859 -15.57 -5.352 1 94.12 304 PRO B C 1
ATOM 4666 O O . PRO B 1 304 ? 23.953 -16.094 -6.023 1 94.12 304 PRO B O 1
ATOM 4669 N N . PRO B 1 305 ? 25.125 -16.031 -4.121 1 95.31 305 PRO B N 1
ATOM 4670 C CA . PRO B 1 305 ? 24.344 -17.156 -3.604 1 95.31 305 PRO B CA 1
ATOM 4671 C C . PRO B 1 305 ? 22.859 -16.828 -3.42 1 95.31 305 PRO B C 1
ATOM 4673 O O . PRO B 1 305 ? 22 -17.672 -3.678 1 95.31 305 PRO B O 1
ATOM 4676 N N . GLN B 1 306 ? 22.594 -15.602 -3.006 1 95.31 306 GLN B N 1
ATOM 4677 C CA . GLN B 1 306 ? 21.203 -15.172 -2.842 1 95.31 306 GLN B CA 1
ATOM 4678 C C . GLN B 1 306 ? 20.484 -15.117 -4.184 1 95.31 306 GLN B C 1
ATOM 4680 O O . GLN B 1 306 ? 19.312 -15.5 -4.285 1 95.31 306 GLN B O 1
ATOM 4685 N N . MET B 1 307 ? 21.203 -14.68 -5.141 1 95.25 307 MET B N 1
ATOM 4686 C CA . MET B 1 307 ? 20.625 -14.617 -6.484 1 95.25 307 MET B CA 1
ATOM 4687 C C . MET B 1 307 ? 20.297 -16.016 -7.008 1 95.25 307 MET B C 1
ATOM 4689 O O . MET B 1 307 ? 19.266 -16.219 -7.652 1 95.25 307 MET B O 1
ATOM 4693 N N . ARG B 1 308 ? 21.094 -16.969 -6.738 1 95.56 308 ARG B N 1
ATOM 4694 C CA . ARG B 1 308 ? 20.828 -18.344 -7.156 1 95.56 308 ARG B CA 1
ATOM 4695 C C . ARG B 1 308 ? 19.562 -18.875 -6.508 1 95.56 308 ARG B C 1
ATOM 4697 O O . ARG B 1 308 ? 18.75 -19.547 -7.164 1 95.56 308 ARG B O 1
ATOM 4704 N N . ARG B 1 309 ? 19.391 -18.531 -5.242 1 96.94 309 ARG B N 1
ATOM 4705 C CA . ARG B 1 309 ? 18.188 -18.953 -4.535 1 96.94 309 ARG B CA 1
ATOM 4706 C C . ARG B 1 309 ? 16.938 -18.328 -5.16 1 96.94 309 ARG B C 1
ATOM 4708 O O . ARG B 1 309 ? 15.977 -19.031 -5.48 1 96.94 309 ARG B O 1
ATOM 4715 N N . VAL B 1 310 ? 16.984 -17.031 -5.43 1 96.94 310 VAL B N 1
ATOM 4716 C CA . VAL B 1 310 ? 15.852 -16.297 -5.973 1 96.94 310 VAL B CA 1
ATOM 4717 C C . VAL B 1 310 ? 15.57 -16.75 -7.402 1 96.94 310 VAL B C 1
ATOM 4719 O O . VAL B 1 310 ? 14.406 -16.906 -7.793 1 96.94 310 VAL B O 1
ATOM 4722 N N . ARG B 1 311 ? 16.625 -17.062 -8.078 1 95.94 311 ARG B N 1
ATOM 4723 C CA . ARG B 1 311 ? 16.562 -17.359 -9.508 1 95.94 311 ARG B CA 1
ATOM 4724 C C . ARG B 1 311 ? 15.945 -18.734 -9.75 1 95.94 311 ARG B C 1
ATOM 4726 O O . ARG B 1 311 ? 15.125 -18.906 -10.656 1 95.94 311 ARG B O 1
ATOM 4733 N N . ASP B 1 312 ? 16.375 -19.797 -8.859 1 96.25 312 ASP B N 1
ATOM 4734 C CA . ASP B 1 312 ? 15.891 -21.109 -9.258 1 96.25 312 ASP B CA 1
ATOM 4735 C C . ASP B 1 312 ? 15.852 -22.062 -8.062 1 96.25 312 ASP B C 1
ATOM 4737 O O . ASP B 1 312 ? 14.969 -22.922 -7.973 1 96.25 312 ASP B O 1
ATOM 4741 N N . GLU B 1 313 ? 16.75 -21.906 -7.055 1 97.75 313 GLU B N 1
ATOM 4742 C CA . GLU B 1 313 ? 16.844 -22.906 -5.992 1 97.75 313 GLU B CA 1
ATOM 4743 C C . GLU B 1 313 ? 15.57 -22.953 -5.16 1 97.75 313 GLU B C 1
ATOM 4745 O O . GLU B 1 313 ? 15.086 -24.031 -4.816 1 97.75 313 GLU B O 1
ATOM 4750 N N . ASN B 1 314 ? 15.07 -21.766 -4.797 1 98.62 314 ASN B N 1
ATOM 4751 C CA . ASN B 1 314 ? 13.828 -21.734 -4.023 1 98.62 314 ASN B CA 1
ATOM 4752 C C . ASN B 1 314 ? 12.664 -22.344 -4.801 1 98.62 314 ASN B C 1
ATOM 4754 O O . ASN B 1 314 ? 11.844 -23.062 -4.227 1 98.62 314 ASN B O 1
ATOM 4758 N N . ALA B 1 315 ? 12.578 -22.062 -6.062 1 98.69 315 ALA B N 1
ATOM 4759 C CA . ALA B 1 315 ? 11.516 -22.625 -6.891 1 98.69 315 ALA B CA 1
ATOM 4760 C C . ALA B 1 315 ? 11.617 -24.141 -6.969 1 98.69 315 ALA B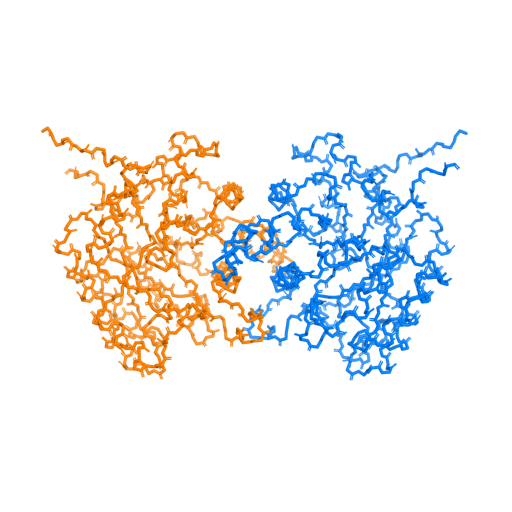 C 1
ATOM 4762 O O . ALA B 1 315 ? 10.602 -24.844 -6.938 1 98.69 315 ALA B O 1
ATOM 4763 N N . VAL B 1 316 ? 12.828 -24.672 -7.051 1 98.19 316 VAL B N 1
ATOM 4764 C CA . VAL B 1 316 ? 13.031 -26.109 -7.117 1 98.19 316 VAL B CA 1
ATOM 4765 C C . VAL B 1 316 ? 12.562 -26.766 -5.816 1 98.19 316 VAL B C 1
ATOM 4767 O O . VAL B 1 316 ? 12.023 -27.875 -5.832 1 98.19 316 VAL B O 1
ATOM 4770 N N . ARG B 1 317 ? 12.727 -26.078 -4.723 1 97.81 317 ARG B N 1
ATOM 4771 C CA . ARG B 1 317 ? 12.242 -26.594 -3.449 1 97.81 317 ARG B CA 1
ATOM 4772 C C . ARG B 1 317 ? 10.719 -26.703 -3.445 1 97.81 317 ARG B C 1
ATOM 4774 O O . ARG B 1 317 ? 10.156 -27.672 -2.914 1 97.81 317 ARG B O 1
ATOM 4781 N N . LEU B 1 318 ? 10.047 -25.734 -4.051 1 98.38 318 LEU B N 1
ATOM 4782 C CA . LEU B 1 318 ? 8.594 -25.719 -4.102 1 98.38 318 LEU B CA 1
ATOM 4783 C C . LEU B 1 318 ? 8.078 -26.672 -5.18 1 98.38 318 LEU B C 1
ATOM 4785 O O . LEU B 1 318 ? 7 -27.266 -5.039 1 98.38 318 LEU B O 1
ATOM 4789 N N . PHE B 1 319 ? 8.891 -26.75 -6.266 1 98.06 319 PHE B N 1
ATOM 4790 C CA . PHE B 1 319 ? 8.531 -27.547 -7.434 1 98.06 319 PHE B CA 1
ATOM 4791 C C . PHE B 1 319 ? 9.664 -28.5 -7.809 1 98.06 319 PHE B C 1
ATOM 4793 O O . PHE B 1 319 ? 10.344 -28.297 -8.82 1 98.06 319 PHE B O 1
ATOM 4800 N N . PRO B 1 320 ? 9.773 -29.609 -7.207 1 95.94 320 PRO B N 1
ATOM 4801 C CA . PRO B 1 320 ? 10.945 -30.484 -7.332 1 95.94 320 PRO B CA 1
ATOM 4802 C C . PRO B 1 320 ? 11.109 -31.062 -8.742 1 95.94 320 PRO B C 1
ATOM 4804 O O . PRO B 1 320 ? 12.227 -31.391 -9.148 1 95.94 320 PRO B O 1
ATOM 4807 N N . ARG B 1 321 ? 10.102 -31.109 -9.5 1 94.19 321 ARG B N 1
ATOM 4808 C CA . ARG B 1 321 ? 10.203 -31.688 -10.828 1 94.19 321 ARG B CA 1
ATOM 4809 C C . ARG B 1 321 ? 11.086 -30.844 -11.734 1 94.19 321 ARG B C 1
ATOM 4811 O O . ARG B 1 321 ? 11.562 -31.312 -12.766 1 94.19 321 ARG B O 1
ATOM 4818 N N . PHE B 1 322 ? 11.305 -29.594 -11.336 1 95.88 322 PHE B N 1
ATOM 4819 C CA . PHE B 1 322 ? 12.141 -28.703 -12.148 1 95.88 322 PHE B CA 1
ATOM 4820 C C . PHE B 1 322 ? 13.602 -28.781 -11.695 1 95.88 322 PHE B C 1
ATOM 4822 O O . PHE B 1 322 ? 14.445 -28.047 -12.211 1 95.88 322 PHE B O 1
ATOM 4829 N N . GLY B 1 323 ? 13.883 -29.531 -10.664 1 90.56 323 GLY B N 1
ATOM 4830 C CA . GLY B 1 323 ? 15.25 -29.781 -10.219 1 90.56 323 GLY B CA 1
ATOM 4831 C C . GLY B 1 323 ? 15.961 -30.844 -11.031 1 90.56 323 GLY B C 1
ATOM 4832 O O . GLY B 1 323 ? 15.383 -31.406 -11.969 1 90.56 323 GLY B O 1
ATOM 4833 N N . PRO B 1 324 ? 17.312 -30.953 -10.781 1 79.12 324 PRO B N 1
ATOM 4834 C CA . PRO B 1 324 ? 18.062 -32.031 -11.469 1 79.12 324 PRO B CA 1
ATOM 4835 C C . PRO B 1 324 ? 17.453 -33.406 -11.234 1 79.12 324 PRO B C 1
ATOM 4837 O O . PRO B 1 324 ? 16.859 -33.656 -10.18 1 79.12 324 PRO B O 1
ATOM 4840 N N . ALA B 1 325 ? 17.156 -34.125 -12.359 1 62.09 325 ALA B N 1
ATOM 4841 C CA . ALA B 1 325 ? 16.688 -35.5 -12.234 1 62.09 325 ALA B CA 1
ATOM 4842 C C . ALA B 1 325 ? 17.5 -36.281 -11.195 1 62.09 325 ALA B C 1
ATOM 4844 O O . ALA B 1 325 ? 18.734 -36.156 -11.148 1 62.09 325 ALA B O 1
ATOM 4845 N N . LEU B 1 326 ? 16.828 -36.562 -10.031 1 42.03 326 LEU B N 1
ATOM 4846 C CA . LEU B 1 326 ? 17.531 -37.5 -9.156 1 42.03 326 LEU B CA 1
ATOM 4847 C C . LEU B 1 326 ? 17.938 -38.75 -9.914 1 42.03 326 LEU B C 1
ATOM 4849 O O . LEU B 1 326 ? 17.234 -39.188 -10.828 1 42.03 326 LEU B O 1
#

Nearest PDB structures (foldseek):
  4ofc-assembly1_A  TM=8.838E-01  e=1.032E-16  Homo sapiens
  7pwy-assembly2_C  TM=8.712E-01  e=8.798E-17  Homo sapiens
  4ign-assembly2_B  TM=8.843E-01  e=5.976E-16  Homo sapiens
  3nur-assembly1_A  TM=8.737E-01  e=8.674E-16  Staphylococcus aureus
  7pwy-assembly2_D  TM=8.664E-01  e=7.011E-16  Homo sapiens

Organism: Streptomyces microflavus (NCBI:txid1919)